Protein AF-A0A5J4U5B7-F1 (afdb_monomer_lite)

Secondary structure (DSSP, 8-state):
-----SSEEEEE-STT-EEEE-TT-EEES-EEEEEE-SSEEEEE-STT-EEEEESS-EEES-EEEE-SSEEEEE-SS-EEEEES-EEES-EEEEE-SSEEEE----SS-EEEEEES-EEES-EE-STT-B-SSEEEEEESEEEEEES-EEES-EESSB-SSEEEEEESS-EEEEES-EEES-EEETT-B-SSEEEEE-STTSEEEEES-EEES-EEE--SSSS--B-SSEEEEE-S-GGG-STTTEEEEEEEEES-B-SSB-SSEEEEES-HHHHHHHHHHHT-EEEB-TTSTTSB-TTTTT-GGGTTTEEEEEHHHHHHSTT---GGG-EESS--------PSS----TTT----S--S----S-----------------

Structure (mmCIF, N/CA/C/O backbone):
data_AF-A0A5J4U5B7-F1
#
_entry.id   AF-A0A5J4U5B7-F1
#
loop_
_atom_site.group_PDB
_atom_site.id
_atom_site.type_symbol
_atom_site.label_atom_id
_atom_site.label_alt_id
_atom_site.label_comp_id
_atom_site.label_asym_id
_atom_site.label_entity_id
_atom_site.label_seq_id
_atom_site.pdbx_PDB_ins_code
_atom_site.Cartn_x
_atom_site.Cartn_y
_atom_site.Cartn_z
_atom_site.occupancy
_atom_site.B_iso_or_equiv
_atom_site.auth_seq_id
_atom_site.auth_comp_id
_atom_site.auth_asym_id
_atom_site.auth_atom_id
_atom_site.pdbx_PDB_model_num
ATOM 1 N N . VAL A 1 1 ? -28.843 12.858 12.095 1.00 34.84 1 VAL A N 1
ATOM 2 C CA . VAL A 1 1 ? -27.741 12.361 12.945 1.00 34.84 1 VAL A CA 1
ATOM 3 C C . VAL A 1 1 ? -26.866 11.633 11.951 1.00 34.84 1 VAL A C 1
ATOM 5 O O . VAL A 1 1 ? -27.345 10.664 11.390 1.00 34.84 1 VAL A O 1
ATOM 8 N N . ASN A 1 2 ? -25.770 12.256 11.505 1.00 44.81 2 ASN A N 1
ATOM 9 C CA . ASN A 1 2 ? -25.127 11.903 10.224 1.00 44.81 2 ASN A CA 1
ATOM 10 C C . ASN A 1 2 ? -23.683 11.397 10.393 1.00 44.81 2 ASN A C 1
ATOM 12 O O . ASN A 1 2 ? -22.970 11.313 9.403 1.00 44.81 2 ASN A O 1
ATOM 16 N N . ASN A 1 3 ? -23.249 11.087 11.621 1.00 51.22 3 ASN A N 1
ATOM 17 C CA . ASN A 1 3 ? -21.865 10.726 11.948 1.00 51.22 3 ASN A CA 1
ATOM 18 C C . ASN A 1 3 ? -21.819 9.607 13.005 1.00 51.22 3 ASN A C 1
ATOM 20 O O . ASN A 1 3 ? -21.126 9.743 14.007 1.00 51.22 3 ASN A O 1
ATOM 24 N N . ASP A 1 4 ? -22.570 8.524 12.829 1.00 67.50 4 ASP A N 1
ATOM 25 C CA . ASP A 1 4 ? -22.589 7.450 13.827 1.00 67.50 4 ASP A CA 1
ATOM 26 C C . ASP A 1 4 ? -21.667 6.318 13.359 1.00 67.50 4 ASP A C 1
ATOM 28 O O . ASP A 1 4 ? -21.885 5.741 12.300 1.00 67.50 4 ASP A O 1
ATOM 32 N N . GLY A 1 5 ? -20.600 6.024 14.110 1.00 69.25 5 GLY A N 1
ATOM 33 C CA . GLY A 1 5 ? -19.879 4.759 13.951 1.00 69.25 5 GLY A CA 1
ATOM 34 C C . GLY A 1 5 ? -20.797 3.610 14.367 1.00 69.25 5 GLY A C 1
ATOM 35 O O . GLY A 1 5 ? -21.543 3.756 15.335 1.00 69.25 5 GLY A O 1
ATOM 36 N N . GLY A 1 6 ? -20.776 2.488 13.648 1.00 84.69 6 GLY A N 1
ATOM 37 C CA . GLY A 1 6 ? -21.770 1.425 13.861 1.00 84.69 6 GLY A CA 1
ATOM 38 C C . GLY A 1 6 ? -21.665 0.738 15.232 1.00 84.69 6 GLY A C 1
ATOM 39 O O . GLY A 1 6 ? -22.657 0.202 15.719 1.00 84.69 6 GLY A O 1
ATOM 40 N N . GLY A 1 7 ? -20.495 0.786 15.880 1.00 91.94 7 GLY A N 1
ATOM 41 C CA . GLY A 1 7 ? -20.302 0.399 17.282 1.00 91.94 7 GLY A CA 1
ATOM 42 C C . GLY A 1 7 ? -19.997 1.590 18.196 1.00 91.94 7 GLY A C 1
ATOM 43 O O . GLY A 1 7 ? -20.704 1.828 19.173 1.00 91.94 7 GLY A O 1
ATOM 44 N N . ILE A 1 8 ? -18.933 2.340 17.896 1.00 93.50 8 ILE A N 1
ATOM 45 C CA . ILE A 1 8 ? -18.499 3.505 18.679 1.00 93.50 8 ILE A CA 1
ATOM 46 C C . ILE A 1 8 ? -18.306 4.711 17.764 1.00 93.50 8 ILE A C 1
ATOM 48 O O . ILE A 1 8 ? -17.594 4.644 16.766 1.00 93.50 8 ILE A O 1
ATOM 52 N N . TYR A 1 9 ? -18.856 5.850 18.174 1.00 93.00 9 TYR A N 1
ATOM 53 C CA . TYR A 1 9 ? -18.432 7.163 17.700 1.00 93.00 9 TYR A CA 1
ATOM 54 C C . TYR A 1 9 ? -17.679 7.882 18.820 1.00 93.00 9 TYR A C 1
ATOM 56 O O . TYR A 1 9 ? -18.229 8.100 19.902 1.00 93.00 9 TYR A O 1
ATOM 64 N N . ALA A 1 10 ? -16.420 8.240 18.575 1.00 91.69 10 ALA A N 1
ATOM 65 C CA . ALA A 1 10 ? -15.563 8.899 19.550 1.00 91.69 10 ALA A CA 1
ATOM 66 C C . ALA A 1 10 ? -15.030 10.225 19.011 1.00 91.69 10 ALA A C 1
ATOM 68 O O . ALA A 1 10 ? -14.428 10.280 17.938 1.00 91.69 10 ALA A O 1
ATOM 69 N N . GLN A 1 11 ? -15.196 11.288 19.799 1.00 91.50 11 GLN A N 1
ATOM 70 C CA . GLN A 1 11 ? -14.692 12.611 19.458 1.00 91.50 11 GLN A CA 1
ATOM 71 C C . GLN A 1 11 ? -13.717 13.128 20.522 1.00 91.50 11 GLN A C 1
ATOM 73 O O . GLN A 1 11 ? -14.111 13.428 21.648 1.00 91.50 11 GLN A O 1
ATOM 78 N N . LEU A 1 12 ? -12.442 13.268 20.155 1.00 90.56 12 LEU A N 1
ATOM 79 C CA . LEU A 1 12 ? -11.380 13.798 21.015 1.00 90.56 12 LEU A CA 1
ATOM 80 C C . LEU A 1 12 ? -11.176 15.287 20.697 1.00 90.56 12 LEU A C 1
ATOM 82 O O . LEU A 1 12 ? -10.365 15.650 19.846 1.00 90.56 12 LEU A O 1
ATOM 86 N N . GLN A 1 13 ? -11.980 16.159 21.317 1.00 85.88 13 GLN A N 1
ATOM 87 C CA . GLN A 1 13 ? -11.997 17.597 20.992 1.00 85.88 13 GLN A CA 1
ATOM 88 C C . GLN A 1 13 ? -10.881 18.408 21.668 1.00 85.88 13 GLN A C 1
ATOM 90 O O . GLN A 1 13 ? -10.332 19.320 21.057 1.00 85.88 13 GLN A O 1
ATOM 95 N N . ASN A 1 14 ? -10.562 18.099 22.926 1.00 86.50 14 ASN A N 1
ATOM 96 C CA . ASN A 1 14 ? -9.585 18.849 23.717 1.00 86.50 14 ASN A CA 1
ATOM 97 C C . ASN A 1 14 ? -8.204 18.196 23.646 1.00 86.50 14 ASN A C 1
ATOM 99 O O . ASN A 1 14 ? -8.099 16.977 23.501 1.00 86.50 14 ASN A O 1
ATOM 103 N N . SER A 1 15 ? -7.151 19.004 23.780 1.00 90.00 15 SER A N 1
ATOM 104 C CA . SER A 1 15 ? -5.770 18.520 23.784 1.00 90.00 15 SER A CA 1
ATOM 105 C C . SER A 1 15 ? -5.537 17.436 24.838 1.00 90.00 15 SER A C 1
ATOM 107 O O . SER A 1 15 ? -6.011 17.550 25.969 1.00 90.00 15 SER A O 1
ATOM 109 N N . GLY A 1 16 ? -4.788 16.397 24.466 1.00 90.19 16 GLY A N 1
ATOM 110 C CA . GLY A 1 16 ? -4.471 15.269 25.345 1.00 90.19 16 GLY A CA 1
ATOM 111 C C . GLY A 1 16 ? -5.635 14.306 25.603 1.00 90.19 16 GLY A C 1
ATOM 112 O O . GLY A 1 16 ? -5.585 13.551 26.572 1.00 90.19 16 GLY A O 1
ATOM 113 N N . GLY A 1 17 ? -6.691 14.323 24.780 1.00 92.44 17 GLY A N 1
ATOM 114 C CA . GLY A 1 17 ? -7.771 13.340 24.865 1.00 92.44 17 GLY A CA 1
ATOM 115 C C . GLY A 1 17 ? -7.255 11.915 24.642 1.00 92.44 17 GLY A C 1
ATOM 116 O O . GLY A 1 17 ? -6.427 11.691 23.760 1.00 92.44 17 GLY A O 1
ATOM 117 N N . VAL A 1 18 ? -7.747 10.950 25.425 1.00 94.31 18 VAL A N 1
ATOM 118 C CA . VAL A 1 18 ? -7.320 9.546 25.336 1.00 94.31 18 VAL A CA 1
ATOM 119 C C . VAL A 1 18 ? -8.518 8.625 25.135 1.00 94.31 18 VAL A C 1
ATOM 121 O O . VAL A 1 18 ? -9.480 8.685 25.899 1.00 94.31 18 VAL A O 1
ATOM 124 N N . LEU A 1 19 ? -8.431 7.745 24.138 1.00 94.56 19 LEU A N 1
ATOM 125 C CA . LEU A 1 19 ? -9.330 6.607 23.958 1.00 94.56 19 LEU A CA 1
ATOM 126 C C . LEU A 1 19 ? -8.517 5.311 23.949 1.00 94.56 19 LEU A C 1
ATOM 128 O O . LEU A 1 19 ? -7.669 5.123 23.080 1.00 94.56 19 LEU A O 1
ATOM 132 N N . THR A 1 20 ? -8.826 4.401 24.868 1.00 96.38 20 THR A N 1
ATOM 133 C CA . THR A 1 20 ? -8.200 3.077 24.924 1.00 96.38 20 THR A CA 1
ATOM 134 C C . THR A 1 20 ? -9.260 1.995 24.795 1.00 96.38 20 THR A C 1
ATOM 136 O O . THR A 1 20 ? -10.243 2.006 25.535 1.00 96.38 20 THR A O 1
ATOM 139 N N . ILE A 1 21 ? -9.039 1.047 23.886 1.00 96.06 21 ILE A N 1
ATOM 140 C CA . ILE A 1 21 ? -9.866 -0.151 23.716 1.00 96.06 21 ILE A CA 1
ATOM 141 C C . ILE A 1 21 ? -8.940 -1.364 23.815 1.00 96.06 21 ILE A C 1
ATOM 143 O O . ILE A 1 21 ? -7.957 -1.464 23.091 1.00 96.06 21 ILE A O 1
ATOM 147 N N . THR A 1 22 ? -9.219 -2.257 24.758 1.00 95.31 22 THR A N 1
ATOM 148 C CA . THR A 1 22 ? -8.314 -3.350 25.153 1.00 95.31 22 THR A CA 1
ATOM 149 C C . THR A 1 22 ? -9.129 -4.564 25.628 1.00 95.31 22 THR A C 1
ATOM 151 O O . THR A 1 22 ? -10.360 -4.572 25.525 1.00 95.31 22 THR A O 1
ATOM 154 N N . ASN A 1 23 ? -8.457 -5.583 26.165 1.00 88.38 23 ASN A N 1
ATOM 155 C CA . ASN A 1 23 ? -9.019 -6.738 26.859 1.00 88.38 23 ASN A CA 1
ATOM 156 C C . ASN A 1 23 ? -9.948 -7.602 25.995 1.00 88.38 23 ASN A C 1
ATOM 158 O O . ASN A 1 23 ? -11.065 -7.899 26.413 1.00 88.38 23 ASN A O 1
ATOM 162 N N . GLN A 1 24 ? -9.493 -8.028 24.809 1.00 86.06 24 GLN A N 1
ATOM 163 C CA . GLN A 1 24 ? -10.232 -8.973 23.952 1.00 86.06 24 GLN A CA 1
ATOM 164 C C . GLN A 1 24 ? -11.640 -8.485 23.549 1.00 86.06 24 GLN A C 1
ATOM 166 O O . GLN A 1 24 ? -12.556 -9.280 23.324 1.00 86.06 24 GLN A O 1
ATOM 171 N N . THR A 1 25 ? -11.837 -7.165 23.460 1.00 92.44 25 THR A N 1
ATOM 172 C CA . THR A 1 25 ? -13.097 -6.585 22.970 1.00 92.44 25 THR A CA 1
ATOM 173 C C . THR A 1 25 ? -13.342 -7.021 21.521 1.00 92.44 25 THR A C 1
ATOM 175 O O . THR A 1 25 ? -12.409 -7.090 20.725 1.00 92.44 25 THR A O 1
ATOM 178 N N . SER A 1 26 ? -14.595 -7.309 21.165 1.00 95.44 26 SER A N 1
ATOM 179 C CA . SER A 1 26 ? -14.968 -7.723 19.807 1.00 95.44 26 SER A CA 1
ATOM 180 C C . SER A 1 26 ? -16.046 -6.812 19.224 1.00 95.44 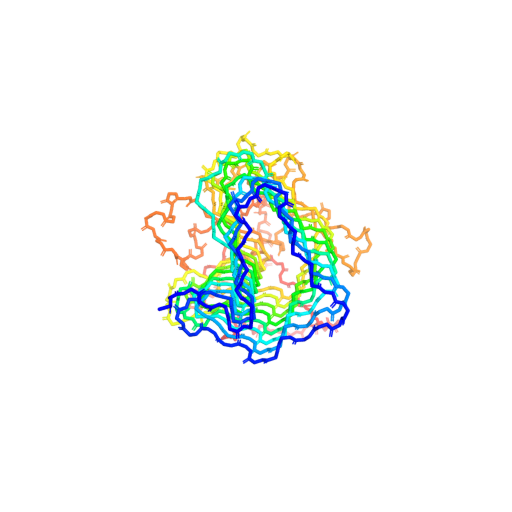26 SER A C 1
ATOM 182 O O . SER A 1 26 ? -17.083 -6.592 19.848 1.00 95.44 26 SER A O 1
ATOM 184 N N . PHE A 1 27 ? -15.807 -6.319 18.012 1.00 97.31 27 PHE A N 1
ATOM 185 C CA . PHE A 1 27 ? -16.770 -5.615 17.171 1.00 97.31 27 PHE A CA 1
ATOM 186 C C . PHE A 1 27 ? -17.192 -6.571 16.065 1.00 97.31 27 PHE A C 1
ATOM 188 O O . PHE A 1 27 ? -16.416 -6.842 15.153 1.00 97.31 27 PHE A O 1
ATOM 195 N N . VAL A 1 28 ? -18.397 -7.123 16.177 1.00 97.62 28 VAL A N 1
ATOM 196 C CA . VAL A 1 28 ? -18.890 -8.158 15.264 1.00 97.62 28 VAL A CA 1
ATOM 197 C C . VAL A 1 28 ? -20.100 -7.619 14.522 1.00 97.62 28 VAL A C 1
ATOM 199 O O . VAL A 1 28 ? -21.079 -7.219 15.151 1.00 97.62 28 VAL A O 1
ATOM 202 N N . GLN A 1 29 ? -20.031 -7.621 13.191 1.00 95.88 29 GLN A N 1
ATOM 203 C CA . GLN A 1 29 ? -21.117 -7.182 12.307 1.00 95.88 29 GLN A CA 1
ATOM 204 C C . GLN A 1 29 ? -21.604 -5.748 12.578 1.00 95.88 29 GLN A C 1
ATOM 206 O O . GLN A 1 29 ? -22.779 -5.428 12.389 1.00 95.88 29 GLN A O 1
ATOM 211 N N . CYS A 1 30 ? -20.708 -4.865 13.021 1.00 95.38 30 CYS A N 1
ATOM 212 C CA . CYS A 1 30 ? -21.030 -3.453 13.186 1.00 95.38 30 CYS A CA 1
ATOM 213 C C . CYS A 1 30 ? -21.053 -2.773 11.805 1.00 95.38 30 CYS A C 1
ATOM 215 O O . CYS A 1 30 ? -20.086 -2.875 11.047 1.00 95.38 30 CYS A O 1
ATOM 217 N N . ASN A 1 31 ? -22.159 -2.107 11.462 1.00 92.06 31 ASN A N 1
ATOM 218 C CA . ASN A 1 31 ? -22.390 -1.568 10.121 1.00 92.06 31 ASN A CA 1
ATOM 219 C C . ASN A 1 31 ? -22.702 -0.065 10.160 1.00 92.06 31 ASN A C 1
ATOM 221 O O . ASN A 1 31 ? -23.550 0.371 10.939 1.00 92.06 31 ASN A O 1
ATOM 225 N N . ASN A 1 32 ? -22.049 0.707 9.291 1.00 88.19 32 ASN A N 1
ATOM 226 C CA . ASN A 1 32 ? -22.386 2.092 8.979 1.00 88.19 32 ASN A CA 1
ATOM 227 C C . ASN A 1 32 ? -22.525 2.280 7.459 1.00 88.19 32 ASN A C 1
ATOM 229 O O . ASN A 1 32 ? -21.564 2.586 6.754 1.00 88.19 32 ASN A O 1
ATOM 233 N N . THR A 1 33 ? -23.742 2.141 6.940 1.00 73.31 33 THR A N 1
ATOM 234 C CA . THR A 1 33 ? -23.997 2.183 5.493 1.00 73.31 33 THR A CA 1
ATOM 235 C C . THR A 1 33 ? -23.867 3.567 4.860 1.00 73.31 33 THR A C 1
ATOM 237 O O . THR A 1 33 ? -23.866 3.656 3.630 1.00 73.31 33 THR A O 1
ATOM 240 N N . ASP A 1 34 ? -23.786 4.630 5.658 1.00 75.31 34 ASP A N 1
ATOM 241 C CA . ASP A 1 34 ? -23.830 6.006 5.157 1.00 75.31 34 ASP A CA 1
ATOM 242 C C . ASP A 1 34 ? -22.439 6.638 5.092 1.00 75.31 34 ASP A C 1
ATOM 244 O O . ASP A 1 34 ? -22.116 7.329 4.122 1.00 75.31 34 ASP A O 1
ATOM 248 N N . TRP A 1 35 ? -21.600 6.389 6.102 1.00 84.19 35 TRP A N 1
ATOM 249 C CA . TRP A 1 35 ? -20.273 6.993 6.201 1.00 84.19 35 TRP A CA 1
ATOM 250 C C . TRP A 1 35 ? -19.213 5.991 6.669 1.00 84.19 35 TRP A C 1
ATOM 252 O O . TRP A 1 35 ? -19.273 4.821 6.306 1.00 84.19 35 TRP A O 1
ATOM 262 N N . GLY A 1 36 ? -18.173 6.442 7.370 1.00 87.19 36 GLY A N 1
ATOM 263 C CA . GLY A 1 36 ? -17.061 5.592 7.772 1.00 87.19 36 GLY A CA 1
ATOM 264 C C . GLY A 1 36 ? -17.186 4.949 9.155 1.00 87.19 36 GLY A C 1
ATOM 265 O O . GLY A 1 36 ? -17.875 5.468 10.036 1.00 87.19 36 GLY A O 1
ATOM 266 N N . GLY A 1 37 ? -16.461 3.845 9.352 1.00 91.25 37 GLY A N 1
ATOM 267 C CA . GLY A 1 37 ? -16.258 3.226 10.660 1.00 91.25 37 GLY A CA 1
ATOM 268 C C . GLY A 1 37 ? -17.433 2.372 11.110 1.00 91.25 37 GLY A C 1
ATOM 269 O O . GLY A 1 37 ? -18.192 2.768 11.996 1.00 91.25 37 GLY A O 1
ATOM 270 N N . GLY A 1 38 ? -17.579 1.187 10.516 1.00 93.25 38 GLY A N 1
ATOM 271 C CA . GLY A 1 38 ? -18.628 0.239 10.887 1.00 93.25 38 GLY A CA 1
ATOM 272 C C . GLY A 1 38 ? -18.466 -0.208 12.333 1.00 93.25 38 GLY A C 1
ATOM 273 O O . GLY A 1 38 ? -19.422 -0.163 13.091 1.00 93.25 38 GLY A O 1
ATOM 274 N N . GLY A 1 39 ? -17.245 -0.519 12.767 1.00 95.31 39 GLY A N 1
ATOM 275 C CA . GLY A 1 39 ? -16.918 -0.723 14.179 1.00 95.31 39 GLY A CA 1
ATOM 276 C C . GLY A 1 39 ? -16.761 0.595 14.933 1.00 95.31 39 GLY A C 1
ATOM 277 O O . GLY A 1 39 ? -17.506 0.872 15.871 1.00 95.31 39 GLY A O 1
ATOM 278 N N . ILE A 1 40 ? -15.782 1.411 14.537 1.00 95.25 40 ILE A N 1
ATOM 279 C CA . ILE A 1 40 ? -15.422 2.641 15.247 1.00 95.25 40 ILE A CA 1
ATOM 280 C C . ILE A 1 40 ? -15.211 3.792 14.270 1.00 95.25 40 ILE A C 1
ATOM 282 O O . ILE A 1 40 ? -14.474 3.686 13.294 1.00 95.25 40 ILE A O 1
ATOM 286 N N . ASN A 1 41 ? -15.789 4.938 14.593 1.00 94.06 41 ASN A N 1
ATOM 287 C CA . ASN A 1 41 ? -15.497 6.207 13.953 1.00 94.06 41 ASN A CA 1
ATOM 288 C C . ASN A 1 41 ? -14.820 7.135 14.971 1.00 94.06 41 ASN A C 1
ATOM 290 O O . ASN A 1 41 ? -15.401 7.443 16.014 1.00 94.06 41 ASN A O 1
ATOM 294 N N . ILE A 1 42 ? -13.580 7.538 14.684 1.00 91.88 42 ILE A N 1
ATOM 295 C CA . ILE A 1 42 ? -12.768 8.389 15.557 1.00 91.88 42 ILE A CA 1
ATOM 296 C C . ILE A 1 42 ? -12.495 9.716 14.868 1.00 91.88 42 ILE A C 1
ATOM 298 O O . ILE A 1 42 ? -11.900 9.771 13.791 1.00 91.88 42 ILE A O 1
ATOM 302 N N . VAL A 1 43 ? -12.855 10.792 15.557 1.00 89.62 43 VAL A N 1
ATOM 303 C CA . VAL A 1 43 ? -12.595 12.163 15.131 1.00 89.62 43 VAL A CA 1
ATOM 304 C C . VAL A 1 43 ? -11.779 12.870 16.209 1.00 89.62 43 VAL A C 1
ATOM 306 O O . VAL A 1 43 ? -12.255 13.099 17.320 1.00 89.62 43 VAL A O 1
ATOM 309 N N . SER A 1 44 ? -10.537 13.226 15.896 1.00 87.56 44 SER A N 1
ATOM 310 C CA . SER A 1 44 ? -9.595 13.839 16.831 1.00 87.56 44 SER A CA 1
ATOM 311 C C . SER A 1 44 ? -9.200 15.244 16.386 1.00 87.56 44 SER A C 1
ATOM 313 O O . SER A 1 44 ? -8.469 15.415 15.411 1.00 87.56 44 SER A O 1
ATOM 315 N N . TYR A 1 45 ? -9.652 16.246 17.142 1.00 84.88 45 TYR A N 1
ATOM 316 C CA . TYR A 1 45 ? -9.346 17.667 16.934 1.00 84.88 45 TYR A CA 1
ATOM 317 C C . TYR A 1 45 ? -8.431 18.255 18.012 1.00 84.88 45 TYR A C 1
ATOM 319 O O . TYR A 1 45 ? -7.848 19.314 17.801 1.00 84.88 45 TYR A O 1
ATOM 327 N N . GLY A 1 46 ? -8.301 17.592 19.160 1.00 82.25 46 GLY A N 1
ATOM 328 C CA . GLY A 1 46 ? -7.397 18.017 20.217 1.00 82.25 46 GLY A CA 1
ATOM 329 C C . GLY A 1 46 ? -5.950 17.690 19.872 1.00 82.25 46 GLY A C 1
ATOM 330 O O . GLY A 1 46 ? -5.660 16.566 19.454 1.00 82.25 46 GLY A O 1
ATOM 331 N N . SER A 1 47 ? -5.035 18.634 20.098 1.00 86.56 47 SER A N 1
ATOM 332 C CA . SER A 1 47 ? -3.610 18.368 19.892 1.00 86.56 47 SER A CA 1
ATOM 333 C C . SER A 1 47 ? -3.084 17.285 20.834 1.00 86.56 47 SER A C 1
ATOM 335 O O . SER A 1 47 ? -3.528 17.196 21.981 1.00 86.56 47 SER A O 1
ATOM 337 N N . ASN A 1 48 ? -2.135 16.467 20.371 1.00 88.00 48 ASN A N 1
ATOM 338 C CA . ASN A 1 48 ? -1.544 15.375 21.161 1.00 88.00 48 ASN A CA 1
ATOM 339 C C . ASN A 1 48 ? -2.574 14.366 21.714 1.00 88.00 48 ASN A C 1
ATOM 341 O O . ASN A 1 48 ? -2.350 13.742 22.754 1.00 88.00 48 ASN A O 1
ATOM 345 N N . SER A 1 49 ? -3.734 14.229 21.068 1.00 92.69 49 SER A N 1
ATOM 346 C CA . SER A 1 49 ? -4.707 13.200 21.442 1.00 92.69 49 SER A CA 1
ATOM 347 C C . SER A 1 49 ? -4.178 11.818 21.073 1.00 92.69 49 SER A C 1
ATOM 349 O O . SER A 1 49 ? -3.521 11.653 20.045 1.00 92.69 49 SER A O 1
ATOM 351 N N . LYS A 1 50 ? -4.493 10.810 21.886 1.00 94.25 50 LYS A N 1
ATOM 352 C CA . LYS A 1 50 ? -4.034 9.437 21.683 1.00 94.25 50 LYS A CA 1
ATOM 353 C C . LYS A 1 50 ? -5.210 8.475 21.632 1.00 94.25 50 LYS A C 1
ATOM 355 O O . LYS A 1 50 ? -6.032 8.430 22.544 1.00 94.25 50 LYS A O 1
ATOM 360 N N . CYS A 1 51 ? -5.258 7.658 20.589 1.00 95.31 51 CYS A N 1
ATOM 361 C CA . CYS A 1 51 ? -6.107 6.481 20.562 1.00 95.31 51 CYS A CA 1
ATOM 362 C C . CYS A 1 51 ? -5.254 5.219 20.439 1.00 95.31 51 CYS A C 1
ATOM 364 O O . CYS A 1 51 ? -4.361 5.147 19.598 1.00 95.31 51 CYS A O 1
ATOM 366 N N . MET A 1 52 ? -5.530 4.245 21.304 1.00 96.94 52 MET A N 1
ATOM 367 C CA . MET A 1 52 ? -4.837 2.966 21.355 1.00 96.94 52 MET A CA 1
ATOM 368 C C . MET A 1 52 ? -5.847 1.822 21.358 1.00 96.94 52 MET A C 1
ATOM 370 O O . MET A 1 52 ? -6.785 1.814 22.160 1.00 96.94 52 MET A O 1
ATOM 374 N N . ILE A 1 53 ? -5.633 0.852 20.475 1.00 97.88 53 ILE A N 1
ATOM 375 C CA . ILE A 1 53 ? -6.422 -0.373 20.381 1.00 97.88 53 ILE A CA 1
ATOM 376 C C . ILE A 1 53 ? -5.460 -1.553 20.487 1.00 97.88 53 ILE A C 1
ATOM 378 O O . ILE A 1 53 ? -4.592 -1.721 19.635 1.00 97.88 53 ILE A O 1
ATOM 382 N N . SER A 1 54 ? -5.575 -2.357 21.535 1.00 97.81 54 SER A N 1
ATOM 383 C CA . SER A 1 54 ? -4.579 -3.391 21.831 1.00 97.81 54 SER A CA 1
ATOM 384 C C . SER A 1 54 ? -5.186 -4.647 22.439 1.00 97.81 54 SER A C 1
ATOM 386 O O . SER A 1 54 ? -6.381 -4.712 22.705 1.00 97.81 54 SER A O 1
ATOM 388 N N . ASP A 1 55 ? -4.344 -5.643 22.705 1.00 94.12 55 ASP A N 1
ATOM 389 C CA . ASP A 1 55 ? -4.684 -6.810 23.526 1.00 94.12 55 ASP A CA 1
ATOM 390 C C . ASP A 1 55 ? -5.778 -7.695 22.911 1.00 94.12 55 ASP A C 1
ATOM 392 O O . ASP A 1 55 ? -6.762 -8.058 23.565 1.00 94.12 55 ASP A O 1
ATOM 396 N N . ASN A 1 56 ? -5.553 -8.094 21.652 1.00 95.19 56 ASN A N 1
ATOM 397 C CA . ASN A 1 56 ? -6.395 -9.017 20.885 1.00 95.19 56 ASN A CA 1
ATOM 398 C C . ASN A 1 56 ? -7.821 -8.504 20.662 1.00 95.19 56 ASN A C 1
ATOM 400 O O . ASN A 1 56 ? -8.778 -9.275 20.728 1.00 95.19 56 ASN A O 1
ATOM 404 N N . VAL A 1 57 ? -7.976 -7.204 20.406 1.00 98.31 57 VAL A N 1
ATOM 405 C CA . VAL A 1 57 ? -9.253 -6.669 19.923 1.00 98.31 57 VAL A CA 1
ATOM 406 C C . VAL A 1 57 ? -9.519 -7.196 18.513 1.00 98.31 57 VAL A C 1
ATOM 408 O O . VAL A 1 57 ? -8.616 -7.245 17.672 1.00 98.31 57 VAL A O 1
ATOM 411 N N . ILE A 1 58 ? -10.767 -7.589 18.264 1.00 98.44 58 ILE A N 1
ATOM 412 C CA . ILE A 1 58 ? -11.199 -8.179 16.996 1.00 98.44 58 ILE A CA 1
ATOM 413 C C . ILE A 1 58 ? -12.274 -7.299 16.363 1.00 98.44 58 ILE A C 1
ATOM 415 O O . ILE A 1 58 ? -13.251 -6.926 17.011 1.00 98.44 58 ILE A O 1
ATOM 419 N N . PHE A 1 59 ? -12.106 -7.010 15.077 1.00 98.56 59 PHE A N 1
ATOM 420 C CA . PHE A 1 59 ? -13.141 -6.481 14.200 1.00 98.56 59 PHE A CA 1
ATOM 421 C C . PHE A 1 59 ? -13.486 -7.564 13.190 1.00 98.56 59 PHE A C 1
ATOM 423 O O . PHE A 1 59 ? -12.633 -7.967 12.403 1.00 98.56 59 PHE A O 1
ATOM 430 N N . GLU A 1 60 ? -14.719 -8.047 13.220 1.00 98.56 60 GLU A N 1
ATOM 431 C CA . GLU A 1 60 ? -15.161 -9.161 12.393 1.00 98.56 60 GLU A CA 1
ATOM 432 C C . GLU A 1 60 ? -16.410 -8.764 11.614 1.00 98.56 60 GLU A C 1
ATOM 434 O O . GLU A 1 60 ? -17.434 -8.395 12.200 1.00 98.56 60 GLU A O 1
ATOM 439 N N . ARG A 1 61 ? -16.341 -8.872 10.284 1.00 97.88 61 ARG A N 1
ATOM 440 C CA . ARG A 1 61 ? -17.475 -8.617 9.382 1.00 97.88 61 ARG A CA 1
ATOM 441 C C . ARG A 1 61 ? -18.096 -7.227 9.568 1.00 97.88 61 ARG A C 1
ATOM 443 O O . ARG A 1 61 ? -19.302 -7.057 9.407 1.00 97.88 61 ARG A O 1
ATOM 450 N N . CYS A 1 62 ? -17.285 -6.235 9.935 1.00 97.38 62 CYS A N 1
ATOM 451 C CA . CYS A 1 62 ? -17.724 -4.845 10.001 1.00 97.38 62 CYS A CA 1
ATOM 452 C C . CYS A 1 62 ? -17.818 -4.249 8.591 1.00 97.38 62 CYS A C 1
ATOM 454 O O . CYS A 1 62 ? -16.970 -4.525 7.736 1.00 97.38 62 CYS A O 1
ATOM 456 N N . GLU A 1 63 ? -18.831 -3.417 8.361 1.00 95.88 63 GLU A N 1
ATOM 457 C CA . GLU A 1 63 ? -19.100 -2.810 7.055 1.00 95.88 63 GLU A CA 1
ATOM 458 C C . GLU A 1 63 ? -19.270 -1.294 7.168 1.00 95.88 63 GLU A C 1
ATOM 460 O O . GLU A 1 63 ? -19.924 -0.796 8.085 1.00 95.88 63 GLU A O 1
ATOM 465 N N . ALA A 1 64 ? -18.703 -0.546 6.219 1.00 94.88 64 ALA A N 1
ATOM 466 C CA . ALA A 1 64 ? -18.926 0.892 6.129 1.00 94.88 64 ALA A CA 1
ATOM 467 C C . ALA A 1 64 ? -18.795 1.452 4.707 1.00 94.88 64 ALA A C 1
ATOM 469 O O . ALA A 1 64 ? -18.310 0.798 3.786 1.00 94.88 64 ALA A O 1
ATOM 470 N N . GLY A 1 65 ? -19.144 2.721 4.512 1.00 92.25 65 GLY A N 1
ATOM 471 C CA . GLY A 1 65 ? -18.764 3.460 3.308 1.00 92.25 65 GLY A CA 1
ATOM 472 C C . GLY A 1 65 ? -17.240 3.579 3.146 1.00 92.25 65 GLY A C 1
ATOM 473 O O . GLY A 1 65 ? -16.715 3.375 2.050 1.00 92.25 65 GLY A O 1
ATOM 474 N N . ILE A 1 66 ? -16.528 3.880 4.235 1.00 93.19 66 ILE A N 1
ATOM 475 C CA . ILE A 1 66 ? -15.067 4.064 4.285 1.00 93.19 66 ILE A CA 1
ATOM 476 C C . ILE A 1 66 ? -14.543 3.422 5.570 1.00 93.19 66 ILE A C 1
ATOM 478 O O . ILE A 1 66 ? -15.038 3.748 6.643 1.00 93.19 66 ILE A O 1
ATOM 482 N N . GLY A 1 67 ? -13.536 2.552 5.499 1.00 95.44 67 GLY A N 1
ATOM 483 C CA . GLY A 1 67 ? -13.023 1.900 6.702 1.00 95.44 67 GLY A CA 1
ATOM 484 C C . GLY A 1 67 ? -14.073 1.008 7.353 1.00 95.44 67 GLY A C 1
ATOM 485 O O . GLY A 1 67 ? -14.714 1.412 8.325 1.00 95.44 67 GLY A O 1
ATOM 486 N N . GLY A 1 68 ? -14.275 -0.190 6.801 1.00 95.81 68 GLY A N 1
ATOM 487 C CA . GLY A 1 68 ? -15.338 -1.103 7.230 1.00 95.81 68 GLY A CA 1
ATOM 488 C C . GLY A 1 68 ? -15.339 -1.356 8.728 1.00 95.81 68 GLY A C 1
ATOM 489 O O . GLY A 1 68 ? -16.378 -1.286 9.373 1.00 95.81 68 GLY A O 1
ATOM 490 N N . ALA A 1 69 ? -14.156 -1.526 9.311 1.00 97.38 69 ALA A N 1
ATOM 491 C CA . ALA A 1 69 ? -13.989 -1.557 10.753 1.00 97.38 69 ALA A CA 1
ATOM 492 C C . ALA A 1 69 ? -13.826 -0.158 11.343 1.00 97.38 69 ALA A C 1
ATOM 494 O O . ALA A 1 69 ? -14.530 0.186 12.289 1.00 97.38 69 ALA A O 1
ATOM 495 N N . MET A 1 70 ? -12.893 0.635 10.819 1.00 96.56 70 MET A N 1
ATOM 496 C CA . MET A 1 70 ? -12.501 1.891 11.443 1.00 96.56 70 MET A CA 1
ATOM 497 C C . MET A 1 70 ? -12.358 3.029 10.451 1.00 96.56 70 MET A C 1
ATOM 499 O O . MET A 1 70 ? -11.654 2.915 9.449 1.00 96.56 70 MET A O 1
ATOM 503 N N . TYR A 1 71 ? -12.945 4.164 10.809 1.00 95.38 71 TYR A N 1
ATOM 504 C CA . TYR A 1 71 ? -12.696 5.436 10.155 1.00 95.38 71 TYR A CA 1
ATOM 505 C C . TYR A 1 71 ? -11.983 6.394 11.104 1.00 95.38 71 TYR A C 1
ATOM 507 O O . TYR A 1 71 ? -12.366 6.520 12.269 1.00 95.38 71 TYR A O 1
ATOM 515 N N . LEU A 1 72 ? -10.968 7.084 10.583 1.00 92.12 72 LEU A N 1
ATOM 516 C CA . LEU A 1 72 ? -10.109 7.991 11.335 1.00 92.12 72 LEU A CA 1
ATOM 517 C C . LEU A 1 72 ? -10.023 9.362 10.635 1.00 92.12 72 LEU A C 1
ATOM 519 O O . LEU A 1 72 ? -9.561 9.451 9.496 1.00 92.12 72 LEU A O 1
ATOM 523 N N . ASP A 1 73 ? -10.403 10.430 11.345 1.00 89.31 73 ASP A N 1
ATOM 524 C CA . ASP A 1 73 ? -10.017 11.827 11.063 1.00 89.31 73 ASP A CA 1
ATOM 525 C C . ASP A 1 73 ? -9.167 12.310 12.242 1.00 89.31 73 ASP A C 1
ATOM 527 O O . ASP A 1 73 ? -9.676 12.504 13.348 1.00 89.31 73 ASP A O 1
ATOM 531 N N . GLN A 1 74 ? -7.859 12.454 12.037 1.00 82.81 74 GLN A N 1
ATOM 532 C CA . GLN A 1 74 ? -6.922 12.835 13.093 1.00 82.81 74 GLN A CA 1
ATOM 533 C C . GLN A 1 74 ? -6.163 14.100 12.739 1.00 82.81 74 GLN A C 1
ATOM 535 O O . GLN A 1 74 ? -5.599 14.185 11.657 1.00 82.81 74 GLN A O 1
ATOM 540 N N . ARG A 1 75 ? -6.082 15.060 13.663 1.00 83.94 75 ARG A N 1
ATOM 541 C CA . ARG A 1 75 ? -5.416 16.353 13.450 1.00 83.94 75 ARG A CA 1
ATOM 542 C C . ARG A 1 75 ? -4.428 16.674 14.569 1.00 83.94 75 ARG A C 1
ATOM 544 O O . ARG A 1 75 ? -4.556 16.149 15.671 1.00 83.94 75 ARG A O 1
ATOM 551 N N . TYR A 1 76 ? -3.497 17.586 14.284 1.00 85.25 76 TYR A N 1
ATOM 552 C CA . TYR A 1 76 ? -2.642 18.259 15.271 1.00 85.25 76 TYR A CA 1
ATOM 553 C C . TYR A 1 76 ? -1.810 17.306 16.154 1.00 85.25 76 TYR A C 1
ATOM 555 O O . TYR A 1 76 ? -1.987 17.270 17.371 1.00 85.25 76 TYR A O 1
ATOM 563 N N . GLU A 1 77 ? -0.890 16.540 15.557 1.00 90.06 77 GLU A N 1
ATOM 564 C CA . GLU A 1 77 ? 0.044 15.663 16.301 1.00 90.06 77 GLU A CA 1
ATOM 565 C C . GLU A 1 77 ? -0.665 14.541 17.087 1.00 90.06 77 GLU A C 1
ATOM 567 O O . GLU A 1 77 ? -0.174 14.042 18.098 1.00 90.06 77 GLU A O 1
ATOM 572 N N . ALA A 1 78 ? -1.856 14.136 16.638 1.00 90.31 78 ALA A N 1
ATOM 573 C CA . ALA A 1 78 ? -2.559 12.993 17.205 1.00 90.31 78 ALA A CA 1
ATOM 574 C C . ALA A 1 78 ? -1.822 11.676 16.913 1.00 90.31 78 ALA A C 1
ATOM 576 O O . ALA A 1 78 ? -1.182 11.522 15.866 1.00 90.31 78 ALA A O 1
ATOM 577 N N . ILE A 1 79 ? -1.965 10.730 17.842 1.00 93.88 79 ILE A N 1
ATOM 578 C CA . ILE A 1 79 ? -1.347 9.406 17.816 1.00 93.88 79 ILE A CA 1
ATOM 579 C C . ILE A 1 79 ? -2.447 8.343 17.707 1.00 93.88 79 ILE A C 1
ATOM 581 O O . ILE A 1 79 ? -3.371 8.310 18.524 1.00 93.88 79 ILE A O 1
ATOM 585 N N . PHE A 1 80 ? -2.348 7.470 16.707 1.00 95.12 80 PHE A N 1
ATOM 586 C CA . PHE A 1 80 ? -3.150 6.255 16.577 1.00 95.12 80 PHE A CA 1
ATOM 587 C C . PHE A 1 80 ? -2.269 5.020 16.653 1.00 95.12 80 PHE A C 1
ATOM 589 O O . PHE A 1 80 ? -1.285 4.907 15.927 1.00 95.12 80 PHE A O 1
ATOM 596 N N . GLU A 1 81 ? -2.642 4.072 17.497 1.00 97.56 81 GLU A N 1
ATOM 597 C CA . GLU A 1 81 ? -1.882 2.847 17.692 1.00 97.56 81 GLU A CA 1
ATOM 598 C C . GLU A 1 81 ? -2.816 1.640 17.702 1.00 97.56 81 GLU A C 1
ATOM 600 O O . GLU A 1 81 ? -3.808 1.622 18.434 1.00 97.56 81 GLU A O 1
ATOM 605 N N . VAL A 1 82 ? -2.474 0.619 16.918 1.00 98.38 82 VAL A N 1
ATOM 606 C CA . VAL A 1 82 ? -3.127 -0.688 16.946 1.00 98.38 82 VAL A CA 1
ATOM 607 C C . VAL A 1 82 ? -2.068 -1.765 17.136 1.00 98.38 82 VAL A C 1
ATOM 609 O O . VAL A 1 82 ? -1.156 -1.882 16.319 1.00 98.38 82 VAL A O 1
ATOM 612 N N . HIS A 1 83 ? -2.204 -2.555 18.200 1.00 98.38 83 HIS A N 1
ATOM 613 C CA . HIS A 1 83 ? -1.203 -3.541 18.614 1.00 98.38 83 HIS A CA 1
ATOM 614 C C . HIS A 1 83 ? -1.832 -4.918 18.811 1.00 98.38 83 HIS A C 1
ATOM 616 O O . HIS A 1 83 ? -2.685 -5.082 19.682 1.00 98.38 83 HIS A O 1
ATOM 622 N N . ASN A 1 84 ? -1.366 -5.927 18.073 1.00 97.81 84 ASN A N 1
ATOM 623 C CA . ASN A 1 84 ? -1.802 -7.323 18.216 1.00 97.81 84 ASN A CA 1
ATOM 624 C C . ASN A 1 84 ? -3.331 -7.494 18.101 1.00 97.81 84 ASN A C 1
ATOM 626 O O . ASN A 1 84 ? -3.968 -8.117 18.951 1.00 97.81 84 ASN A O 1
ATOM 630 N N . CYS A 1 85 ? -3.925 -6.900 17.064 1.00 98.56 85 CYS A N 1
ATOM 631 C CA . CYS A 1 85 ? -5.367 -6.929 16.797 1.00 98.56 85 CYS A CA 1
ATOM 632 C C . CYS A 1 85 ? -5.674 -7.609 15.459 1.00 98.56 85 CYS A C 1
ATOM 634 O O . CYS A 1 85 ? -4.786 -7.800 14.622 1.00 98.56 85 CYS A O 1
ATOM 636 N N . GLN A 1 86 ? -6.946 -7.952 15.247 1.00 98.69 86 GLN A N 1
ATOM 637 C CA . GLN A 1 86 ? -7.393 -8.642 14.037 1.00 98.69 86 GLN A CA 1
ATOM 638 C C . GLN A 1 86 ? -8.551 -7.904 13.364 1.00 98.69 86 GLN A C 1
ATOM 640 O O . GLN A 1 86 ? -9.513 -7.506 14.018 1.00 98.69 86 GLN A O 1
ATOM 645 N N . PHE A 1 87 ? -8.455 -7.765 12.045 1.00 98.81 87 PHE A N 1
ATOM 646 C CA . PHE A 1 87 ? -9.503 -7.283 11.152 1.00 98.81 87 PHE A CA 1
ATOM 647 C C . PHE A 1 87 ? -9.835 -8.414 10.189 1.00 98.81 87 PHE A C 1
ATOM 649 O O . PHE A 1 87 ? -9.015 -8.777 9.347 1.00 98.81 87 PHE A O 1
ATOM 656 N N . ILE A 1 88 ? -11.015 -8.999 10.346 1.00 98.81 88 ILE A N 1
ATOM 657 C CA . ILE A 1 88 ? -11.432 -10.211 9.647 1.00 98.81 88 ILE A CA 1
ATOM 658 C C . ILE A 1 88 ? -12.674 -9.880 8.838 1.00 98.81 88 ILE A C 1
ATOM 660 O O . ILE A 1 88 ? -13.654 -9.373 9.387 1.00 98.81 88 ILE A O 1
ATOM 664 N N . GLU A 1 89 ? -12.626 -10.147 7.535 1.00 98.56 89 GLU A N 1
ATOM 665 C CA . GLU A 1 89 ? -13.765 -9.983 6.623 1.00 98.56 89 GLU A CA 1
ATOM 666 C C . GLU A 1 89 ? -14.395 -8.579 6.700 1.00 98.56 89 GLU A C 1
ATOM 668 O O . GLU A 1 89 ? -15.600 -8.399 6.530 1.00 98.56 89 GLU A O 1
ATOM 673 N N . CYS A 1 90 ? -13.586 -7.560 7.005 1.00 98.25 90 CYS A N 1
ATOM 674 C CA . CYS A 1 90 ? -14.058 -6.184 7.064 1.00 98.25 90 CYS A CA 1
ATOM 675 C C . CYS A 1 90 ? -14.173 -5.625 5.651 1.00 98.25 90 CYS A C 1
ATOM 677 O O . CYS A 1 90 ? -13.267 -5.780 4.824 1.00 98.25 90 CYS A O 1
ATOM 679 N N . THR A 1 91 ? -15.295 -4.974 5.373 1.00 96.88 91 THR A N 1
ATOM 680 C CA . THR A 1 91 ? -15.613 -4.520 4.023 1.00 96.88 91 THR A CA 1
ATOM 681 C C . THR A 1 91 ? -15.953 -3.046 4.003 1.00 96.88 91 THR A C 1
ATOM 683 O O . THR A 1 91 ? -16.641 -2.524 4.879 1.00 96.88 91 THR A O 1
ATOM 686 N N . SER A 1 92 ? -15.480 -2.347 2.979 1.00 95.44 92 SER A N 1
ATOM 687 C CA . SER A 1 92 ? -15.947 -0.997 2.710 1.00 95.44 92 SER A CA 1
ATOM 688 C C . SER A 1 92 ? -16.432 -0.845 1.288 1.00 95.44 92 SER A C 1
ATOM 690 O O . SER A 1 92 ? -16.029 -1.569 0.374 1.00 95.44 92 SER A O 1
ATOM 692 N N . ARG A 1 93 ? -17.313 0.132 1.082 1.00 92.12 93 ARG A N 1
ATOM 693 C CA . ARG A 1 93 ? -17.730 0.490 -0.271 1.00 92.12 93 ARG A CA 1
ATOM 694 C C . ARG A 1 93 ? -16.550 1.111 -1.009 1.00 92.12 93 ARG A C 1
ATOM 696 O O . ARG A 1 93 ? -16.127 0.589 -2.032 1.00 92.12 93 ARG A O 1
ATOM 703 N N . TYR A 1 94 ? -15.980 2.194 -0.488 1.00 91.75 94 TYR A N 1
ATOM 704 C CA . TYR A 1 94 ? -15.102 3.045 -1.291 1.00 91.75 94 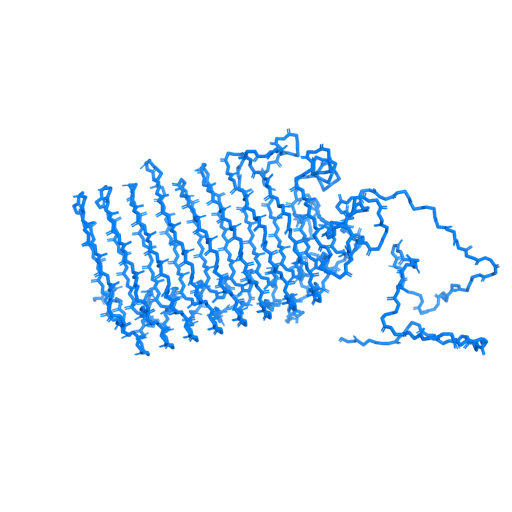TYR A CA 1
ATOM 705 C C . TYR A 1 94 ? -13.616 2.913 -0.977 1.00 91.75 94 TYR A C 1
ATOM 707 O O . TYR A 1 94 ? -12.821 2.812 -1.905 1.00 91.75 94 TYR A O 1
ATOM 715 N N . TYR A 1 95 ? -13.208 2.960 0.289 1.00 93.81 95 TYR A N 1
ATOM 716 C CA . TYR A 1 95 ? -11.789 3.079 0.632 1.00 93.81 95 TYR A CA 1
ATOM 717 C C . TYR A 1 95 ? -11.490 2.364 1.939 1.00 93.81 95 TYR A C 1
ATOM 719 O O . TYR A 1 95 ? -12.175 2.614 2.931 1.00 93.81 95 TYR A O 1
ATOM 727 N N . GLY A 1 96 ? -10.454 1.521 1.946 1.00 96.00 96 GLY A N 1
ATOM 728 C CA . GLY A 1 96 ? -9.981 0.834 3.145 1.00 96.00 96 GLY A CA 1
ATOM 729 C C . GLY A 1 96 ? -11.011 -0.168 3.638 1.00 96.00 96 GLY A C 1
ATOM 730 O O . GLY A 1 96 ? -11.927 0.211 4.365 1.00 96.00 96 GLY A O 1
ATOM 731 N N . GLY A 1 97 ? -10.936 -1.432 3.224 1.00 96.50 97 GLY A N 1
ATOM 732 C CA . GLY A 1 97 ? -11.938 -2.417 3.653 1.00 96.50 97 GLY A CA 1
ATOM 733 C C . GLY A 1 97 ? -11.995 -2.577 5.170 1.00 96.50 97 GLY A C 1
ATOM 734 O O . GLY A 1 97 ? -13.078 -2.664 5.736 1.00 96.50 97 GLY A O 1
ATOM 735 N N . ALA A 1 98 ? -10.854 -2.468 5.853 1.00 98.06 98 ALA A N 1
ATOM 736 C CA . ALA A 1 98 ? -10.790 -2.402 7.308 1.00 98.06 98 ALA A CA 1
ATOM 737 C C . ALA A 1 98 ? -10.664 -0.960 7.817 1.00 98.06 98 ALA A C 1
ATOM 739 O O . ALA A 1 98 ? -11.505 -0.511 8.592 1.00 98.06 98 ALA A O 1
ATOM 740 N N . ILE A 1 99 ? -9.634 -0.231 7.384 1.00 98.12 99 ILE A N 1
ATOM 741 C CA . ILE A 1 99 ? -9.269 1.080 7.927 1.00 98.12 99 ILE A CA 1
ATOM 742 C C . ILE A 1 99 ? -9.245 2.120 6.817 1.00 98.12 99 ILE A C 1
ATOM 744 O O . ILE A 1 99 ? -8.459 2.035 5.871 1.00 98.12 99 ILE A O 1
ATOM 748 N N . GLY A 1 100 ? -10.077 3.141 6.976 1.00 95.75 100 GLY A N 1
ATOM 749 C CA . GLY A 1 100 ? -10.045 4.343 6.164 1.00 95.75 100 GLY A CA 1
ATOM 750 C C . GLY A 1 100 ? -9.515 5.512 6.981 1.00 95.75 100 GLY A C 1
ATOM 751 O O . GLY A 1 100 ? -9.989 5.769 8.087 1.00 95.75 100 GLY A O 1
ATOM 752 N N . TYR A 1 101 ? -8.537 6.221 6.431 1.00 88.56 101 TYR A N 1
ATOM 753 C CA . TYR A 1 101 ? -7.965 7.408 7.054 1.00 88.56 101 TYR A CA 1
ATOM 754 C C . TYR A 1 101 ? -8.040 8.574 6.087 1.00 88.56 101 TYR A C 1
ATOM 756 O O . TYR A 1 101 ? -7.549 8.492 4.955 1.00 88.56 101 TYR A O 1
ATOM 764 N N . GLN A 1 102 ? -8.619 9.677 6.544 1.00 80.31 102 GLN A N 1
ATOM 765 C CA . GLN A 1 102 ? -8.723 10.873 5.733 1.00 80.31 102 GLN A CA 1
ATOM 766 C C . GLN A 1 102 ? -8.337 12.091 6.549 1.00 80.31 102 GLN A C 1
ATOM 768 O O . GLN A 1 102 ? -8.918 12.382 7.592 1.00 80.31 102 GLN A O 1
ATOM 773 N N . LEU A 1 103 ? -7.349 12.814 6.033 1.00 73.06 103 LEU A N 1
ATOM 774 C CA . LEU A 1 103 ? -6.807 13.991 6.674 1.00 73.06 103 LEU A CA 1
ATOM 775 C C . LEU A 1 103 ? -6.642 15.121 5.670 1.00 73.06 103 LEU A C 1
ATOM 777 O O . LEU A 1 103 ? -6.059 14.950 4.601 1.00 73.06 103 LEU A O 1
ATOM 781 N N . TYR A 1 104 ? -7.116 16.296 6.065 1.00 62.31 104 TYR A N 1
ATOM 782 C CA . TYR A 1 104 ? -6.994 17.527 5.305 1.00 62.31 104 TYR A CA 1
ATOM 783 C C . TYR A 1 104 ? -6.238 18.560 6.132 1.00 62.31 104 TYR A C 1
ATOM 785 O O . TYR A 1 104 ? -6.790 19.059 7.108 1.00 62.31 104 TYR A O 1
ATOM 793 N N . TYR A 1 105 ? -5.016 18.888 5.698 1.00 59.69 105 TYR A N 1
ATOM 794 C CA . TYR A 1 105 ? -4.171 19.980 6.203 1.00 59.69 105 TYR A CA 1
ATOM 795 C C . TYR A 1 105 ? -3.853 19.919 7.709 1.00 59.69 105 TYR A C 1
ATOM 797 O O . TYR A 1 105 ? -4.704 20.166 8.560 1.00 59.69 105 TYR A O 1
ATOM 805 N N . GLN A 1 106 ? -2.589 19.663 8.047 1.00 66.62 106 GLN A N 1
ATOM 806 C CA . GLN A 1 106 ? -2.117 19.671 9.431 1.00 66.62 106 GLN A CA 1
ATOM 807 C C . GLN A 1 106 ? -1.079 20.762 9.703 1.00 66.62 106 GLN A C 1
ATOM 809 O O . GLN A 1 106 ? -0.496 21.360 8.799 1.00 66.62 106 GLN A O 1
ATOM 814 N N . THR A 1 107 ? -0.884 21.013 10.996 1.00 71.75 107 THR A N 1
ATOM 815 C CA . THR A 1 107 ? 0.344 21.563 11.562 1.00 71.75 107 THR A CA 1
ATOM 816 C C . THR A 1 107 ? 0.892 20.522 12.534 1.00 71.75 107 THR A C 1
ATOM 818 O O . THR A 1 107 ? 0.134 20.055 13.388 1.00 71.75 107 THR A O 1
ATOM 821 N N . GLY A 1 108 ? 2.177 20.190 12.421 1.00 83.44 108 GLY A N 1
ATOM 822 C CA . GLY A 1 108 ? 2.815 19.146 13.229 1.00 83.44 108 GLY A CA 1
ATOM 823 C C . GLY A 1 108 ? 2.714 17.756 12.594 1.00 83.44 108 GLY A C 1
ATOM 824 O O . GLY A 1 108 ? 2.050 17.591 11.574 1.00 83.44 108 GLY A O 1
ATOM 825 N N . ILE A 1 109 ? 3.434 16.780 13.156 1.00 89.38 109 ILE A N 1
ATOM 826 C CA . ILE A 1 109 ? 3.506 15.413 12.620 1.00 89.38 109 ILE A CA 1
ATOM 827 C C . ILE A 1 109 ? 2.622 14.481 13.450 1.00 89.38 109 ILE A C 1
ATOM 829 O O . ILE A 1 109 ? 2.842 14.325 14.649 1.00 89.38 109 ILE A O 1
ATOM 833 N N . SER A 1 110 ? 1.651 13.836 12.806 1.00 92.06 110 SER A N 1
ATOM 834 C CA . SER A 1 110 ? 0.839 12.771 13.405 1.00 92.06 110 SER A CA 1
ATOM 835 C C . SER A 1 110 ? 1.498 11.398 13.253 1.00 92.06 110 SER A C 1
ATOM 837 O O . SER A 1 110 ? 2.258 11.149 12.315 1.00 92.06 110 SER A O 1
ATOM 839 N N . ILE A 1 111 ? 1.181 10.482 14.170 1.00 94.38 111 ILE A N 1
ATOM 840 C CA . ILE A 1 111 ? 1.759 9.133 14.205 1.00 94.38 111 ILE A CA 1
ATOM 841 C C . ILE A 1 111 ? 0.640 8.099 14.100 1.00 94.38 111 ILE A C 1
ATOM 843 O O . ILE A 1 111 ? -0.338 8.163 14.840 1.00 94.38 111 ILE A O 1
ATOM 847 N N . CYS A 1 112 ? 0.807 7.126 13.207 1.00 96.06 112 CYS A N 1
ATOM 848 C CA . CYS A 1 112 ? -0.056 5.959 13.081 1.00 96.06 112 CYS A CA 1
ATOM 849 C C . CYS A 1 112 ? 0.806 4.692 13.132 1.00 96.06 112 CYS A C 1
ATOM 851 O O . CYS A 1 112 ? 1.743 4.563 12.347 1.00 96.06 112 CYS A O 1
ATOM 853 N N . ILE A 1 113 ? 0.512 3.759 14.037 1.00 98.50 113 ILE A N 1
ATOM 854 C CA . ILE A 1 113 ? 1.296 2.527 14.222 1.00 98.50 113 ILE A CA 1
ATOM 855 C C . ILE A 1 113 ? 0.377 1.313 14.166 1.00 98.50 113 ILE A C 1
ATOM 857 O O . ILE A 1 113 ? -0.604 1.252 14.904 1.00 98.50 113 ILE A O 1
ATOM 861 N N . PHE A 1 114 ? 0.738 0.339 13.334 1.00 98.62 114 PHE A N 1
ATOM 862 C CA . PHE A 1 114 ? 0.154 -0.998 13.286 1.00 98.62 114 PHE A CA 1
ATOM 863 C C . PHE A 1 114 ? 1.251 -2.024 13.577 1.00 98.62 114 PHE A C 1
ATOM 865 O O . PHE A 1 114 ? 2.116 -2.253 12.737 1.00 98.62 114 PHE A O 1
ATOM 872 N N . ASP A 1 115 ? 1.238 -2.617 14.768 1.00 98.69 115 ASP A N 1
ATOM 873 C CA . ASP A 1 115 ? 2.250 -3.584 15.210 1.00 98.69 115 ASP A CA 1
ATOM 874 C C . ASP A 1 115 ? 1.603 -4.945 15.490 1.00 98.69 115 ASP A C 1
ATOM 876 O O . ASP A 1 115 ? 0.658 -5.049 16.276 1.00 98.69 115 ASP A O 1
ATOM 880 N N . GLY A 1 116 ? 2.062 -5.993 14.806 1.00 98.56 116 GLY A N 1
ATOM 881 C CA . GLY A 1 116 ? 1.500 -7.340 14.944 1.00 98.56 116 GLY A CA 1
ATOM 882 C C . GLY A 1 116 ? 0.023 -7.450 14.538 1.00 98.56 116 GLY A C 1
ATOM 883 O O . GLY A 1 116 ? -0.712 -8.268 15.091 1.00 98.56 116 GLY A O 1
ATOM 884 N N . VAL A 1 117 ? -0.454 -6.605 13.617 1.00 98.88 117 VAL A N 1
ATOM 885 C CA . VAL A 1 117 ? -1.867 -6.573 13.209 1.00 98.88 117 VAL A CA 1
ATOM 886 C C . VAL A 1 117 ? -2.117 -7.559 12.071 1.00 98.88 117 VAL A C 1
ATOM 888 O O . VAL A 1 117 ? -1.322 -7.659 11.140 1.00 98.88 117 VAL A O 1
ATOM 891 N N . SER A 1 118 ? -3.240 -8.275 12.123 1.00 98.88 118 SER A N 1
ATOM 892 C CA . SER A 1 118 ? -3.673 -9.165 11.039 1.00 98.88 118 SER A CA 1
ATOM 893 C C . SER A 1 118 ? -4.897 -8.608 10.319 1.00 98.88 118 SER A C 1
ATOM 895 O O . SER A 1 118 ? -5.939 -8.401 10.936 1.00 98.88 118 SER A O 1
ATOM 897 N N . PHE A 1 119 ? -4.779 -8.410 9.009 1.00 98.88 119 PHE A N 1
ATOM 898 C CA . PHE A 1 119 ? -5.875 -8.099 8.097 1.00 98.88 119 PHE A CA 1
ATOM 899 C C . PHE A 1 119 ? -6.146 -9.327 7.230 1.00 98.88 119 PHE A C 1
ATOM 901 O O . PHE A 1 119 ? -5.282 -9.743 6.457 1.00 98.88 119 PHE A O 1
ATOM 908 N N . ILE A 1 120 ? -7.325 -9.922 7.381 1.00 98.94 120 ILE A N 1
ATOM 909 C CA . ILE A 1 120 ? -7.686 -11.198 6.762 1.00 98.94 120 ILE A CA 1
ATOM 910 C C . ILE A 1 120 ? -8.969 -10.999 5.964 1.00 98.94 120 ILE A C 1
ATOM 912 O O . ILE A 1 120 ? -9.978 -10.553 6.514 1.00 98.94 120 ILE A O 1
ATOM 916 N N . SER A 1 121 ? -8.918 -11.303 4.668 1.00 98.69 121 SER A N 1
ATOM 917 C CA . SER A 1 121 ? -10.061 -11.242 3.747 1.00 98.69 121 SER A CA 1
ATOM 918 C C . SER A 1 121 ? -10.803 -9.898 3.773 1.00 98.69 121 SER A C 1
ATOM 920 O O . SER A 1 121 ? -12.023 -9.827 3.622 1.00 98.69 121 SER A O 1
ATOM 922 N N . CYS A 1 122 ? -10.073 -8.803 4.003 1.00 98.56 122 CYS A N 1
ATOM 923 C CA . CYS A 1 122 ? -10.638 -7.458 3.976 1.00 98.56 122 CYS A CA 1
ATOM 924 C C . CYS A 1 122 ? -10.783 -6.976 2.528 1.00 98.56 122 CYS A C 1
ATOM 926 O O . CYS A 1 122 ? -9.915 -7.244 1.690 1.00 98.56 122 CYS A O 1
ATOM 928 N N . SER A 1 123 ? -11.866 -6.257 2.217 1.00 97.31 123 SER A N 1
ATOM 929 C CA . SER A 1 123 ? -12.090 -5.791 0.844 1.00 97.31 123 SER A CA 1
ATOM 930 C C . SER A 1 123 ? -12.723 -4.410 0.699 1.00 97.31 123 SER A C 1
ATOM 932 O O . SER A 1 123 ? -13.544 -3.987 1.511 1.00 97.31 123 SER A O 1
ATOM 934 N N . SER A 1 124 ? -12.372 -3.714 -0.387 1.00 94.81 124 SER A N 1
ATOM 935 C CA . SER A 1 124 ? -13.088 -2.518 -0.859 1.00 94.81 124 SER A CA 1
ATOM 936 C C . SER A 1 124 ? -13.806 -2.822 -2.179 1.00 94.81 124 SER A C 1
ATOM 938 O O . SER A 1 124 ? -13.178 -3.252 -3.147 1.00 94.81 124 SER A O 1
ATOM 940 N N . GLN A 1 125 ? -15.132 -2.653 -2.203 1.00 87.69 125 GLN A N 1
ATOM 941 C CA . GLN A 1 125 ? -16.013 -3.370 -3.142 1.00 87.69 125 GLN A CA 1
ATOM 942 C C . GLN A 1 125 ? -16.678 -2.518 -4.235 1.00 87.69 125 GLN A C 1
ATOM 944 O O . GLN A 1 125 ? -17.364 -3.067 -5.092 1.00 87.69 125 GLN A O 1
ATOM 949 N N . TYR A 1 126 ? -16.532 -1.192 -4.236 1.00 81.00 126 TYR A N 1
ATOM 950 C CA . TYR A 1 126 ? -17.052 -0.336 -5.314 1.00 81.00 126 TYR A CA 1
ATOM 951 C C . TYR A 1 126 ? -15.985 -0.065 -6.377 1.00 81.00 126 TYR A C 1
ATOM 953 O O . TYR A 1 126 ? -14.803 -0.190 -6.096 1.00 81.00 126 TYR A O 1
ATOM 961 N N . ASN A 1 127 ? -16.360 0.352 -7.593 1.00 72.19 127 ASN A N 1
ATOM 962 C CA . ASN A 1 127 ? -15.419 0.522 -8.724 1.00 72.19 127 ASN A CA 1
ATOM 963 C C . ASN A 1 127 ? -14.255 1.509 -8.470 1.00 72.19 127 ASN A C 1
ATOM 965 O O . ASN A 1 127 ? -13.294 1.551 -9.232 1.00 72.19 127 ASN A O 1
ATOM 969 N N . THR A 1 128 ? -14.337 2.326 -7.418 1.00 81.44 128 THR A N 1
ATOM 970 C CA . THR A 1 128 ? -13.265 3.229 -6.963 1.00 81.44 128 THR A CA 1
ATOM 971 C C . THR A 1 128 ? -12.528 2.709 -5.721 1.00 81.44 128 THR A C 1
ATOM 973 O O . THR A 1 128 ? -11.729 3.443 -5.145 1.00 81.44 128 THR A O 1
ATOM 976 N N . GLY A 1 129 ? -12.810 1.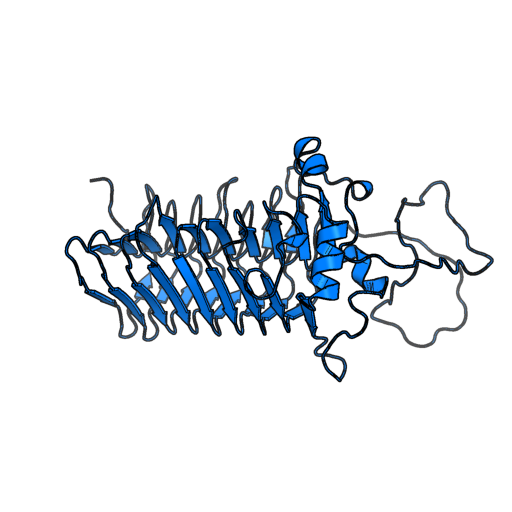462 -5.336 1.00 83.06 129 GLY A N 1
ATOM 977 C CA . GLY A 1 129 ? -12.323 0.706 -4.189 1.00 83.06 129 GLY A CA 1
ATOM 978 C C . GLY A 1 129 ? -10.810 0.688 -4.114 1.00 83.06 129 GLY A C 1
ATOM 979 O O . GLY A 1 129 ? -10.188 -0.075 -4.846 1.00 83.06 129 GLY A O 1
ATOM 980 N N . ASN A 1 130 ? -10.213 1.525 -3.268 1.00 94.12 130 ASN A N 1
ATOM 981 C CA . ASN A 1 130 ? -8.770 1.493 -3.032 1.00 94.12 130 ASN A CA 1
ATOM 982 C C . ASN A 1 130 ? -8.470 0.900 -1.659 1.00 94.12 130 ASN A C 1
ATOM 984 O O . ASN A 1 130 ? -9.167 1.222 -0.695 1.00 94.12 130 ASN A O 1
ATOM 988 N N . GLY A 1 131 ? -7.392 0.119 -1.563 1.00 96.62 131 GLY A N 1
ATOM 989 C CA . GLY A 1 131 ? -6.930 -0.458 -0.307 1.00 96.62 131 GLY A CA 1
ATOM 990 C C . GLY A 1 131 ? -7.934 -1.456 0.258 1.00 96.62 131 GLY A C 1
ATOM 991 O O . GLY A 1 131 ? -8.834 -1.075 1.004 1.00 96.62 131 GLY A O 1
ATOM 992 N N . GLY A 1 132 ? -7.800 -2.742 -0.066 1.00 96.75 132 GLY A N 1
ATOM 993 C CA . GLY A 1 132 ? -8.705 -3.766 0.474 1.00 96.75 132 GLY A CA 1
ATOM 994 C C . GLY A 1 132 ? -8.669 -3.856 1.994 1.00 96.75 132 GLY A C 1
ATOM 995 O O . GLY A 1 132 ? -9.684 -4.152 2.603 1.00 96.75 132 GLY A O 1
ATOM 996 N N . SER A 1 133 ? -7.568 -3.460 2.626 1.00 98.44 133 SER A N 1
ATOM 997 C CA . SER A 1 133 ? -7.471 -3.332 4.082 1.00 98.44 133 SER A CA 1
ATOM 998 C C . SER A 1 133 ? -7.358 -1.880 4.499 1.00 98.44 133 SER A C 1
ATOM 1000 O O . SER A 1 133 ? -8.191 -1.392 5.258 1.00 98.44 133 SER A O 1
ATOM 1002 N N . ILE A 1 134 ? -6.350 -1.176 3.989 1.00 98.69 134 ILE A N 1
ATOM 1003 C CA . ILE A 1 134 ? -5.997 0.171 4.428 1.00 98.69 134 ILE A CA 1
ATOM 1004 C C . ILE A 1 134 ? -6.034 1.111 3.231 1.00 98.69 134 ILE A C 1
ATOM 1006 O O . ILE A 1 134 ? -5.349 0.880 2.235 1.00 98.69 134 ILE A O 1
ATOM 1010 N N . SER A 1 135 ? -6.768 2.215 3.356 1.00 97.50 135 SER A N 1
ATOM 1011 C CA . SER A 1 135 ? -6.664 3.333 2.419 1.00 97.50 135 SER A CA 1
ATOM 1012 C C . SER A 1 135 ? -6.440 4.633 3.166 1.00 97.50 135 SER A C 1
ATOM 1014 O O . SER A 1 135 ? -7.266 5.021 3.994 1.00 97.50 135 SER A O 1
ATOM 1016 N N . MET A 1 136 ? -5.345 5.320 2.843 1.00 95.56 136 MET A N 1
ATOM 1017 C CA . MET A 1 136 ? -4.985 6.583 3.481 1.00 95.56 136 MET A CA 1
ATOM 1018 C C . MET A 1 136 ? -4.570 7.653 2.470 1.00 95.56 136 MET A C 1
ATOM 1020 O O . MET A 1 136 ? -3.910 7.378 1.468 1.00 95.56 136 MET A O 1
ATOM 1024 N N . THR A 1 137 ? -4.908 8.899 2.777 1.00 93.50 137 THR A N 1
ATOM 1025 C CA . THR A 1 137 ? -4.307 10.085 2.160 1.00 93.50 137 THR A CA 1
ATOM 1026 C C . THR A 1 137 ? -3.777 10.950 3.292 1.00 93.50 137 THR A C 1
ATOM 1028 O O . THR A 1 137 ? -4.554 11.378 4.149 1.00 93.50 137 THR A O 1
ATOM 1031 N N . VAL A 1 138 ? -2.458 11.152 3.333 1.00 92.50 138 VAL A N 1
ATOM 1032 C CA . VAL A 1 138 ? -1.782 11.712 4.507 1.00 92.50 138 VAL A CA 1
ATOM 1033 C C . VAL A 1 138 ? -0.923 12.930 4.189 1.00 92.50 138 VAL A C 1
ATOM 1035 O O . VAL A 1 138 ? -0.248 12.986 3.163 1.00 92.50 138 VAL A O 1
ATOM 1038 N N . TYR A 1 139 ? -0.945 13.888 5.119 1.00 93.12 139 TYR A N 1
ATOM 1039 C CA . TYR A 1 139 ? -0.134 15.102 5.140 1.00 93.12 139 TYR A CA 1
ATOM 1040 C C . TYR A 1 139 ? 0.555 15.172 6.500 1.00 93.12 139 TYR A C 1
ATOM 1042 O O . TYR A 1 139 ? -0.145 15.225 7.509 1.00 93.12 139 TYR A O 1
ATOM 1050 N N . GLN A 1 140 ? 1.890 15.178 6.533 1.00 92.56 140 GLN A N 1
ATOM 1051 C CA . GLN A 1 140 ? 2.677 15.162 7.772 1.00 92.56 140 GLN A CA 1
ATOM 1052 C C . GLN A 1 140 ? 2.307 13.996 8.714 1.00 92.56 140 GLN A C 1
ATOM 1054 O O . GLN A 1 140 ? 2.198 14.177 9.923 1.00 92.56 140 GLN A O 1
ATOM 1059 N N . VAL A 1 141 ? 2.106 12.785 8.181 1.00 93.62 141 VAL A N 1
ATOM 1060 C CA . VAL A 1 141 ? 1.850 11.584 9.003 1.00 93.62 141 VAL A CA 1
ATOM 1061 C C . VAL A 1 141 ? 2.949 10.558 8.801 1.00 93.62 141 VAL A C 1
ATOM 1063 O O . VAL A 1 141 ? 3.331 10.265 7.669 1.00 93.62 141 VAL A O 1
ATOM 1066 N N . ILE A 1 142 ? 3.408 9.959 9.896 1.00 96.56 142 ILE A N 1
ATOM 1067 C CA . ILE A 1 142 ? 4.259 8.770 9.870 1.00 96.56 142 ILE A CA 1
ATOM 1068 C C . ILE A 1 142 ? 3.374 7.550 10.131 1.00 96.56 142 ILE A C 1
ATOM 1070 O O . ILE A 1 142 ? 2.918 7.343 11.256 1.00 96.56 142 ILE A O 1
ATOM 1074 N N . LEU A 1 143 ? 3.137 6.746 9.094 1.00 98.12 143 LEU A N 1
ATOM 1075 C CA . LEU A 1 143 ? 2.517 5.429 9.203 1.00 98.12 143 LEU A CA 1
ATOM 1076 C C . LEU A 1 143 ? 3.610 4.365 9.330 1.00 98.12 143 LEU A C 1
ATOM 1078 O O . LEU A 1 143 ? 4.390 4.170 8.400 1.00 98.12 143 LEU A O 1
ATOM 1082 N N . THR A 1 144 ? 3.632 3.661 10.459 1.00 98.75 144 THR A N 1
ATOM 1083 C CA . THR A 1 144 ? 4.517 2.518 10.711 1.00 98.75 144 THR A CA 1
ATOM 1084 C C . THR A 1 144 ? 3.706 1.232 10.769 1.00 98.75 144 THR A C 1
ATOM 1086 O O . THR A 1 144 ? 2.730 1.149 11.509 1.00 98.75 144 THR A O 1
ATOM 1089 N N . ILE A 1 145 ? 4.118 0.224 10.010 1.00 98.88 145 ILE A N 1
ATOM 1090 C CA . ILE A 1 145 ? 3.541 -1.118 10.002 1.00 98.88 145 ILE A CA 1
ATOM 1091 C C . ILE A 1 145 ? 4.666 -2.097 10.322 1.00 98.88 145 ILE A C 1
ATOM 1093 O O . ILE A 1 145 ? 5.617 -2.203 9.555 1.00 98.88 145 ILE A O 1
ATOM 1097 N N . ASN A 1 146 ? 4.572 -2.805 11.440 1.00 98.69 146 ASN A N 1
ATOM 1098 C CA . ASN A 1 146 ? 5.600 -3.738 11.880 1.00 98.69 146 ASN A CA 1
ATOM 1099 C C . ASN A 1 146 ? 5.005 -5.125 12.127 1.00 98.69 146 ASN A C 1
ATOM 1101 O O . ASN A 1 146 ? 3.935 -5.251 12.726 1.00 98.69 146 ASN A O 1
ATOM 1105 N N . GLY A 1 147 ? 5.664 -6.165 11.609 1.00 98.44 147 GLY A N 1
ATOM 1106 C CA . GLY A 1 147 ? 5.303 -7.565 11.861 1.00 98.44 147 GLY A CA 1
ATOM 1107 C C . GLY A 1 147 ? 3.841 -7.907 11.552 1.00 98.44 147 GLY A C 1
ATOM 1108 O O . GLY A 1 147 ? 3.253 -8.749 12.226 1.00 98.44 147 GLY A O 1
ATOM 1109 N N . SER A 1 148 ? 3.227 -7.205 10.598 1.00 98.88 148 SER A N 1
ATOM 1110 C CA . SER A 1 148 ? 1.790 -7.288 10.324 1.00 98.88 148 SER A CA 1
ATOM 1111 C C . SER A 1 148 ? 1.495 -8.146 9.094 1.00 98.88 148 SER A C 1
ATOM 1113 O O . SER A 1 148 ? 2.263 -8.170 8.128 1.00 98.88 148 SER A O 1
ATOM 1115 N N . LEU A 1 149 ? 0.355 -8.835 9.133 1.00 98.94 149 LEU A N 1
ATOM 1116 C CA . LEU A 1 149 ? -0.115 -9.750 8.098 1.00 98.94 149 LEU A CA 1
ATOM 1117 C C . LEU A 1 149 ? -1.257 -9.123 7.296 1.00 98.94 149 LEU A C 1
ATOM 1119 O O . LEU A 1 149 ? -2.233 -8.634 7.860 1.00 98.94 149 LEU A O 1
ATOM 1123 N N . PHE A 1 150 ? -1.167 -9.240 5.978 1.00 98.94 150 PHE A N 1
ATOM 1124 C CA . PHE A 1 150 ? -2.234 -8.987 5.021 1.00 98.94 150 PHE A CA 1
ATOM 1125 C C . PHE A 1 150 ? -2.459 -10.273 4.230 1.00 98.94 150 PHE A C 1
ATOM 1127 O O . PHE A 1 150 ? -1.580 -10.726 3.492 1.00 98.94 150 PHE A O 1
ATOM 1134 N N . SER A 1 151 ? -3.618 -10.891 4.418 1.00 98.88 151 SER A N 1
ATOM 1135 C CA . SER A 1 151 ? -3.973 -12.151 3.775 1.00 98.88 151 SER A CA 1
ATOM 1136 C C . SER A 1 151 ? -5.297 -12.011 3.046 1.00 98.88 151 SER A C 1
ATOM 1138 O O . SER A 1 151 ? -6.259 -11.497 3.616 1.00 98.88 151 SER A O 1
ATOM 1140 N N . ASP A 1 152 ? -5.323 -12.422 1.778 1.00 98.69 152 ASP A N 1
ATOM 1141 C CA . ASP A 1 152 ? -6.520 -12.414 0.927 1.00 98.69 152 ASP A CA 1
ATOM 1142 C C . ASP A 1 152 ? -7.220 -11.039 0.858 1.00 98.69 152 ASP A C 1
ATOM 1144 O O . ASP A 1 152 ? -8.440 -10.911 0.825 1.00 98.69 152 ASP A O 1
ATOM 1148 N N . CYS A 1 153 ? -6.442 -9.956 0.891 1.00 98.56 153 CYS A N 1
ATOM 1149 C CA . CYS A 1 153 ? -6.995 -8.605 0.854 1.00 98.56 153 CYS A CA 1
ATOM 1150 C C . CYS A 1 153 ? -7.254 -8.176 -0.595 1.00 98.56 153 CYS A C 1
ATOM 1152 O O . CYS A 1 153 ? -6.354 -8.282 -1.434 1.00 98.56 153 CYS A O 1
ATOM 1154 N N . GLN A 1 154 ? -8.461 -7.677 -0.884 1.00 97.12 154 GLN A N 1
ATOM 1155 C CA . GLN A 1 154 ? -8.897 -7.393 -2.256 1.00 97.12 154 GLN A CA 1
ATOM 1156 C C . GLN A 1 154 ? -9.402 -5.957 -2.451 1.00 97.12 154 GLN A C 1
ATOM 1158 O O . GLN A 1 154 ? -10.173 -5.429 -1.647 1.00 97.12 154 GLN A O 1
ATOM 1163 N N . SER A 1 155 ? -9.051 -5.326 -3.569 1.00 95.62 155 SER A N 1
ATOM 1164 C CA . SER A 1 155 ? -9.638 -4.043 -3.981 1.00 95.62 155 SER A CA 1
ATOM 1165 C C . SER A 1 155 ? -10.060 -4.040 -5.450 1.00 95.62 155 SER A C 1
ATOM 1167 O O . SER A 1 155 ? -9.526 -4.781 -6.272 1.00 95.62 155 SER A O 1
ATOM 1169 N N . LEU A 1 156 ? -11.040 -3.213 -5.818 1.00 91.19 156 LEU A N 1
ATOM 1170 C CA . LEU A 1 156 ? -11.453 -3.079 -7.225 1.00 91.19 156 LEU A CA 1
ATOM 1171 C C . LEU A 1 156 ? -10.633 -2.049 -8.014 1.00 91.19 156 LEU A C 1
ATOM 1173 O O . LEU A 1 156 ? -10.881 -1.840 -9.199 1.00 91.19 156 LEU A O 1
ATOM 1177 N N . ASN A 1 157 ? -9.698 -1.363 -7.362 1.00 92.19 157 ASN A N 1
ATOM 1178 C CA . ASN A 1 157 ? -8.854 -0.361 -7.988 1.00 92.19 157 ASN A CA 1
ATOM 1179 C C . ASN A 1 157 ? -7.416 -0.500 -7.468 1.00 92.19 157 ASN A C 1
ATOM 1181 O O . ASN A 1 157 ? -6.746 -1.470 -7.794 1.00 92.19 157 ASN A O 1
ATOM 1185 N N . ASN A 1 158 ? -6.883 0.439 -6.691 1.00 94.94 158 ASN A N 1
ATOM 1186 C CA . ASN A 1 158 ? -5.454 0.424 -6.373 1.00 94.94 158 ASN A CA 1
ATOM 1187 C C . ASN A 1 158 ? -5.184 -0.207 -5.009 1.00 94.94 158 ASN A C 1
ATOM 1189 O O . ASN A 1 158 ? -5.893 0.095 -4.048 1.00 94.94 158 ASN A O 1
ATOM 1193 N N . GLY A 1 159 ? -4.121 -1.010 -4.915 1.00 96.88 159 GLY A N 1
ATOM 1194 C CA . GLY A 1 159 ? -3.649 -1.581 -3.657 1.00 96.88 159 GLY A CA 1
ATOM 1195 C C . GLY A 1 159 ? -4.606 -2.639 -3.129 1.00 96.88 159 GLY A C 1
ATOM 1196 O O . GLY A 1 159 ? -5.575 -2.299 -2.448 1.00 96.88 159 GLY A O 1
ATOM 1197 N N . GLY A 1 160 ? -4.374 -3.916 -3.429 1.00 97.25 160 GLY A N 1
ATOM 1198 C CA . GLY A 1 160 ? -5.252 -4.983 -2.930 1.00 97.25 160 GLY A CA 1
ATOM 1199 C C . GLY A 1 160 ? -5.329 -5.029 -1.409 1.00 97.25 160 GLY A C 1
ATOM 1200 O O . GLY A 1 160 ? -6.403 -5.191 -0.851 1.00 97.25 160 GLY A O 1
ATOM 1201 N N . ALA A 1 161 ? -4.226 -4.741 -0.722 1.00 98.62 161 ALA A N 1
ATOM 1202 C CA . ALA A 1 161 ? -4.186 -4.557 0.723 1.00 98.62 161 ALA A CA 1
ATOM 1203 C C . ALA A 1 161 ? -4.117 -3.075 1.109 1.00 98.62 161 ALA A C 1
ATOM 1205 O O . ALA A 1 161 ? -4.962 -2.588 1.863 1.00 98.62 161 ALA A O 1
ATOM 1206 N N . ILE A 1 162 ? -3.123 -2.348 0.595 1.00 98.81 162 ILE A N 1
ATOM 1207 C CA . ILE A 1 162 ? -2.811 -0.985 1.033 1.00 98.81 162 ILE A CA 1
ATOM 1208 C C . ILE A 1 162 ? -2.813 -0.042 -0.159 1.00 98.81 162 ILE A C 1
ATOM 1210 O O . ILE A 1 162 ? -2.076 -0.247 -1.122 1.00 98.81 162 ILE A O 1
ATOM 1214 N N . LYS A 1 163 ? -3.561 1.053 -0.048 1.00 98.19 163 LYS A N 1
ATOM 1215 C CA . LYS A 1 163 ? -3.387 2.224 -0.904 1.00 98.19 163 LYS A CA 1
ATOM 1216 C C . LYS A 1 163 ? -3.050 3.437 -0.056 1.00 98.19 163 LYS A C 1
ATOM 1218 O O . LYS A 1 163 ? -3.775 3.750 0.887 1.00 98.19 163 LYS A O 1
ATOM 1223 N N . ILE A 1 164 ? -1.990 4.154 -0.409 1.00 98.00 164 ILE A N 1
ATOM 1224 C CA . ILE A 1 164 ? -1.590 5.356 0.322 1.00 98.00 164 ILE A CA 1
ATOM 1225 C C . ILE A 1 164 ? -1.100 6.472 -0.599 1.00 98.00 164 ILE A C 1
ATOM 1227 O O . ILE A 1 164 ? -0.278 6.240 -1.483 1.00 98.00 164 ILE A O 1
ATOM 1231 N N . ASP A 1 165 ? -1.586 7.691 -0.362 1.00 97.06 165 ASP A N 1
ATOM 1232 C CA . ASP A 1 165 ? -1.000 8.909 -0.929 1.00 97.06 165 ASP A CA 1
ATOM 1233 C C . ASP A 1 165 ? -0.199 9.639 0.150 1.00 97.06 165 ASP A C 1
ATOM 1235 O O . ASP A 1 165 ? -0.737 9.964 1.211 1.00 97.06 165 ASP A O 1
ATOM 1239 N N . LEU A 1 166 ? 1.069 9.920 -0.141 1.00 96.62 166 LEU A N 1
ATOM 1240 C CA . LEU A 1 166 ? 1.997 10.607 0.748 1.00 96.62 166 LEU A CA 1
ATOM 1241 C C . LEU A 1 166 ? 2.213 12.043 0.268 1.00 96.62 166 LEU A C 1
ATOM 1243 O O . LEU A 1 166 ? 2.735 12.256 -0.830 1.00 96.62 166 LEU A O 1
ATOM 1247 N N . TYR A 1 167 ? 1.860 13.008 1.114 1.00 94.44 167 TYR A N 1
ATOM 1248 C CA . TYR A 1 167 ? 2.126 14.432 0.921 1.00 94.44 167 TYR A CA 1
ATOM 1249 C C . TYR A 1 167 ? 2.939 15.000 2.090 1.00 94.44 167 TYR A C 1
ATOM 1251 O O . TYR A 1 167 ? 2.744 14.596 3.233 1.00 94.44 167 TYR A O 1
ATOM 1259 N N . SER A 1 168 ? 3.793 15.988 1.815 1.00 92.75 168 SER A N 1
ATOM 1260 C CA . SER A 1 168 ? 4.444 16.893 2.777 1.00 92.75 168 SER A CA 1
ATOM 1261 C C . SER A 1 168 ? 4.988 16.220 4.044 1.00 92.75 168 SER A C 1
ATOM 1263 O O . SER A 1 168 ? 4.285 16.131 5.049 1.00 92.75 168 SER A O 1
ATOM 1265 N N . ASN A 1 169 ? 6.255 15.806 4.038 1.00 93.44 169 ASN A N 1
ATOM 1266 C CA . ASN A 1 169 ? 6.925 15.139 5.170 1.00 93.44 169 ASN A CA 1
ATOM 1267 C C . ASN A 1 169 ? 6.192 13.890 5.718 1.00 93.44 169 ASN A C 1
ATOM 1269 O O . ASN A 1 169 ? 6.370 13.535 6.883 1.00 93.44 169 ASN A O 1
ATOM 1273 N N . SER A 1 170 ? 5.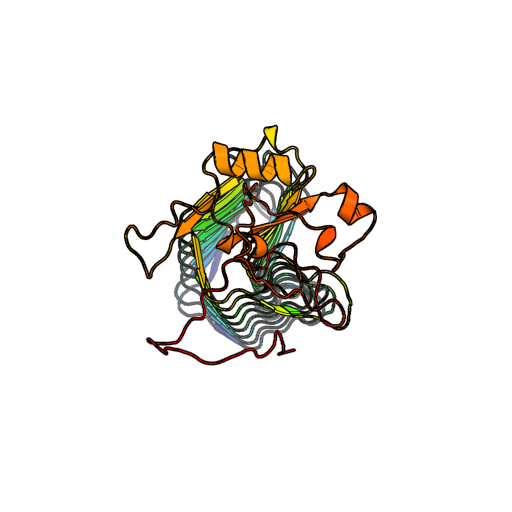345 13.234 4.917 1.00 95.75 170 SER A N 1
ATOM 1274 C CA . SER A 1 170 ? 4.707 11.973 5.318 1.00 95.75 170 SER A CA 1
ATOM 1275 C C . SER A 1 170 ? 5.623 10.781 5.074 1.00 95.75 170 SER A C 1
ATOM 1277 O O . SER A 1 170 ? 6.423 10.783 4.140 1.00 95.75 170 SER A O 1
ATOM 1279 N N . ALA A 1 171 ? 5.462 9.724 5.862 1.00 98.25 171 ALA A N 1
ATOM 1280 C CA . ALA A 1 171 ? 6.225 8.495 5.720 1.00 98.25 171 ALA A CA 1
ATOM 1281 C C . ALA A 1 171 ? 5.315 7.264 5.745 1.00 98.25 171 ALA A C 1
ATOM 1283 O O . ALA A 1 171 ? 4.432 7.156 6.593 1.00 98.25 171 ALA A O 1
ATOM 1284 N N . LEU A 1 172 ? 5.581 6.321 4.843 1.00 98.81 172 LEU A N 1
ATOM 1285 C CA . LEU A 1 172 ? 5.165 4.929 4.969 1.00 98.81 172 LEU A CA 1
ATOM 1286 C C . LEU A 1 172 ? 6.397 4.102 5.335 1.00 98.81 172 LEU A C 1
ATOM 1288 O O . LEU A 1 172 ? 7.339 4.018 4.546 1.00 98.81 172 LEU A O 1
ATOM 1292 N N . ILE A 1 173 ? 6.369 3.482 6.509 1.00 98.88 173 ILE A N 1
ATOM 1293 C CA . ILE A 1 173 ? 7.416 2.597 7.012 1.00 98.88 173 ILE A CA 1
ATOM 1294 C C . ILE A 1 173 ? 6.786 1.228 7.247 1.00 98.88 173 ILE A C 1
ATOM 1296 O O . ILE A 1 173 ? 5.874 1.100 8.056 1.00 98.88 173 ILE A O 1
ATOM 1300 N N . ILE A 1 174 ? 7.252 0.208 6.537 1.00 98.94 174 ILE A N 1
ATOM 1301 C CA . ILE A 1 174 ? 6.818 -1.178 6.695 1.00 98.94 174 ILE A CA 1
ATOM 1302 C C . ILE A 1 174 ? 8.054 -2.017 6.999 1.00 98.94 174 ILE A C 1
ATOM 1304 O O . ILE A 1 174 ? 8.972 -2.047 6.185 1.00 98.94 174 ILE A O 1
ATOM 1308 N N . ASP A 1 175 ? 8.067 -2.716 8.129 1.00 98.81 175 ASP A N 1
ATOM 1309 C CA . ASP A 1 175 ? 9.093 -3.708 8.452 1.00 98.81 175 ASP A CA 1
ATOM 1310 C C . ASP A 1 175 ? 8.446 -5.052 8.791 1.00 98.81 175 ASP A C 1
ATOM 1312 O O . ASP A 1 175 ? 7.417 -5.114 9.466 1.00 98.81 175 ASP A O 1
ATOM 1316 N N . ASN A 1 176 ? 9.029 -6.144 8.295 1.00 98.50 176 ASN A N 1
ATOM 1317 C CA . ASN A 1 176 ? 8.503 -7.503 8.482 1.00 98.50 176 ASN A CA 1
ATOM 1318 C C . ASN A 1 176 ? 7.022 -7.655 8.070 1.00 98.50 176 ASN A C 1
ATOM 1320 O O . ASN A 1 176 ? 6.265 -8.396 8.697 1.00 98.50 176 ASN A O 1
ATOM 1324 N N . GLY A 1 177 ? 6.588 -6.938 7.028 1.00 98.75 177 GLY A N 1
ATOM 1325 C CA . GLY A 1 177 ? 5.240 -7.060 6.480 1.00 98.75 177 GLY A CA 1
ATOM 1326 C C . GLY A 1 177 ? 5.076 -8.347 5.671 1.00 98.75 177 GLY A C 1
ATOM 1327 O O . GLY A 1 177 ? 5.938 -8.699 4.862 1.00 98.75 177 GLY A O 1
ATOM 1328 N N . ILE A 1 178 ? 3.959 -9.048 5.857 1.00 98.88 178 ILE A N 1
ATOM 1329 C CA . ILE A 1 178 ? 3.646 -10.282 5.126 1.00 98.88 178 ILE A CA 1
ATOM 1330 C C . ILE A 1 178 ? 2.385 -10.058 4.298 1.00 98.88 178 ILE A C 1
ATOM 1332 O O . ILE A 1 178 ? 1.314 -9.836 4.852 1.00 98.88 178 ILE A O 1
ATOM 1336 N N . PHE A 1 179 ? 2.508 -10.146 2.975 1.00 98.88 179 PHE A N 1
ATOM 1337 C CA . PHE A 1 179 ? 1.406 -9.997 2.028 1.00 98.88 179 PHE A CA 1
ATOM 1338 C C . PHE A 1 179 ? 1.199 -11.318 1.291 1.00 98.88 179 PHE A C 1
ATOM 1340 O O . PHE A 1 179 ? 2.083 -11.794 0.578 1.00 98.88 179 PHE A O 1
ATOM 1347 N N . THR A 1 180 ? 0.031 -11.925 1.473 1.00 98.81 180 THR A N 1
ATOM 1348 C CA . THR A 1 180 ? -0.316 -13.236 0.908 1.00 98.81 180 THR A CA 1
ATOM 1349 C C . THR A 1 180 ? -1.649 -13.149 0.191 1.00 98.81 180 THR A C 1
ATOM 1351 O O . THR A 1 180 ? -2.615 -12.620 0.735 1.00 98.81 180 THR A O 1
ATOM 1354 N N . ASP A 1 181 ? -1.679 -13.611 -1.058 1.00 98.62 181 ASP A N 1
ATOM 1355 C CA . ASP A 1 181 ? -2.896 -13.719 -1.873 1.00 98.62 181 ASP A CA 1
ATOM 1356 C C . ASP A 1 181 ? -3.682 -12.398 -2.012 1.00 98.62 181 ASP A C 1
ATOM 1358 O O . ASP A 1 181 ? -4.881 -12.388 -2.273 1.00 98.62 181 ASP A O 1
ATOM 1362 N N . CYS A 1 182 ? -3.005 -11.256 -1.859 1.00 98.56 182 CYS A N 1
ATOM 1363 C CA . CYS A 1 182 ? -3.622 -9.947 -2.043 1.00 98.56 182 CYS A CA 1
ATOM 1364 C C . CYS A 1 182 ? -3.806 -9.649 -3.531 1.00 98.56 182 CYS A C 1
ATOM 1366 O O . CYS A 1 182 ? -2.949 -9.984 -4.357 1.00 98.56 182 CYS A O 1
ATOM 1368 N N . GLY A 1 183 ? -4.897 -8.985 -3.889 1.00 96.75 183 GLY A N 1
ATOM 1369 C CA . GLY A 1 183 ? -5.134 -8.665 -5.284 1.00 96.75 183 GLY A CA 1
ATOM 1370 C C . GLY A 1 183 ? -5.970 -7.428 -5.525 1.00 96.75 183 GLY A C 1
ATOM 1371 O O . GLY A 1 183 ? -6.688 -6.925 -4.664 1.00 96.75 183 GLY A O 1
ATOM 1372 N N . CYS A 1 184 ? -5.889 -6.937 -6.754 1.00 93.31 184 CYS A N 1
ATOM 1373 C CA . CYS A 1 184 ? -6.852 -5.969 -7.246 1.00 93.31 184 CYS A CA 1
ATOM 1374 C C . CYS A 1 184 ? -7.361 -6.335 -8.637 1.00 93.31 184 CYS A C 1
ATOM 1376 O O . CYS A 1 184 ? -6.614 -6.889 -9.446 1.00 93.31 184 CYS A O 1
ATOM 1378 N N . SER A 1 185 ? -8.615 -6.010 -8.942 1.00 86.81 185 SER A N 1
ATOM 1379 C CA . SER A 1 185 ? -9.208 -6.226 -10.270 1.00 86.81 185 SER A CA 1
ATOM 1380 C C . SER A 1 185 ? -9.255 -4.940 -11.101 1.00 86.81 185 SER A C 1
ATOM 1382 O O . SER A 1 185 ? -9.404 -3.856 -10.551 1.00 86.81 185 SER A O 1
ATOM 1384 N N . GLY A 1 186 ? -9.106 -5.048 -12.427 1.00 68.25 186 GLY A N 1
ATOM 1385 C CA . GLY A 1 186 ? -9.047 -3.914 -13.366 1.00 68.25 186 GLY A CA 1
ATOM 1386 C C . GLY A 1 186 ? -10.177 -2.881 -13.187 1.00 68.25 186 GLY A C 1
ATOM 1387 O O . GLY A 1 186 ? -11.330 -3.292 -13.023 1.00 68.25 186 GLY A O 1
ATOM 1388 N N . PRO A 1 187 ? -9.884 -1.561 -13.262 1.00 73.94 187 PRO A N 1
ATOM 1389 C CA . PRO A 1 187 ? -8.636 -0.905 -13.707 1.00 73.94 187 PRO A CA 1
ATOM 1390 C C . PRO A 1 187 ? -7.497 -0.838 -12.662 1.00 73.94 187 PRO A C 1
ATOM 1392 O O . PRO A 1 187 ? -6.646 0.045 -12.728 1.00 73.94 187 PRO A O 1
ATOM 1395 N N . GLY A 1 188 ? -7.472 -1.734 -11.677 1.00 83.69 188 GLY A N 1
ATOM 1396 C CA . GLY A 1 188 ? -6.515 -1.697 -10.583 1.00 83.69 188 GLY A CA 1
ATOM 1397 C C . GLY A 1 188 ? -5.017 -1.804 -10.896 1.00 83.69 188 GLY A C 1
ATOM 1398 O O . GLY A 1 188 ? -4.580 -2.281 -11.950 1.00 83.69 188 GLY A O 1
ATOM 1399 N N . ARG A 1 189 ? -4.219 -1.365 -9.915 1.00 94.44 189 ARG A N 1
ATOM 1400 C CA . ARG A 1 189 ? -2.745 -1.375 -9.889 1.00 94.44 189 ARG A CA 1
ATOM 1401 C C . ARG A 1 189 ? -2.249 -1.754 -8.492 1.00 94.44 189 ARG A C 1
ATOM 1403 O O . ARG A 1 189 ? -2.874 -1.362 -7.507 1.00 94.44 189 ARG A O 1
ATOM 1410 N N . GLY A 1 190 ? -1.087 -2.396 -8.392 1.00 96.50 190 GLY A N 1
ATOM 1411 C CA . GLY A 1 190 ? -0.491 -2.750 -7.101 1.00 96.50 190 GLY A CA 1
ATOM 1412 C C . GLY A 1 190 ? -1.291 -3.839 -6.401 1.00 96.50 190 GLY A C 1
ATOM 1413 O O . GLY A 1 190 ? -2.073 -3.542 -5.500 1.00 96.50 190 GLY A O 1
ATOM 1414 N N . GLY A 1 191 ? -1.115 -5.096 -6.812 1.00 97.25 191 GLY A N 1
ATOM 1415 C CA . GLY A 1 191 ? -1.942 -6.199 -6.310 1.00 97.25 191 GLY A CA 1
ATOM 1416 C C . GLY A 1 191 ? -1.917 -6.337 -4.787 1.00 97.25 191 GLY A C 1
ATOM 1417 O O . GLY A 1 191 ? -2.929 -6.689 -4.204 1.00 97.25 191 GLY A O 1
ATOM 1418 N N . ALA A 1 192 ? -0.833 -5.950 -4.112 1.00 98.69 192 ALA A N 1
ATOM 1419 C CA . ALA A 1 192 ? -0.823 -5.758 -2.663 1.00 98.69 192 ALA A CA 1
ATOM 1420 C C . ALA A 1 192 ? -0.824 -4.274 -2.279 1.00 98.69 192 ALA A C 1
ATOM 1422 O O . ALA A 1 192 ? -1.672 -3.835 -1.501 1.00 98.69 192 ALA A O 1
ATOM 1423 N N . ILE A 1 193 ? 0.122 -3.496 -2.806 1.00 98.88 193 ILE A N 1
ATOM 1424 C CA . ILE A 1 193 ? 0.385 -2.134 -2.340 1.00 98.88 193 ILE A CA 1
ATOM 1425 C C . ILE A 1 193 ? 0.406 -1.155 -3.515 1.00 98.88 193 ILE A C 1
ATOM 1427 O O . ILE A 1 193 ? 1.119 -1.357 -4.497 1.00 98.88 193 ILE A O 1
ATOM 1431 N N . ALA A 1 194 ? -0.317 -0.046 -3.374 1.00 98.62 194 ALA A N 1
ATOM 1432 C CA . ALA A 1 194 ? -0.220 1.110 -4.256 1.00 98.62 194 ALA A CA 1
ATOM 1433 C C . ALA A 1 194 ? 0.173 2.364 -3.470 1.00 98.62 194 ALA A C 1
ATOM 1435 O O . ALA A 1 194 ? -0.518 2.757 -2.529 1.00 98.62 194 ALA A O 1
ATOM 1436 N N . ILE A 1 195 ? 1.278 3.001 -3.867 1.00 98.81 195 ILE A N 1
ATOM 1437 C CA . ILE A 1 195 ? 1.825 4.179 -3.179 1.00 98.81 195 ILE A CA 1
ATOM 1438 C C . ILE A 1 195 ? 1.970 5.335 -4.153 1.00 98.81 195 ILE A C 1
ATOM 1440 O O . ILE A 1 195 ? 2.666 5.207 -5.160 1.00 98.81 195 ILE A O 1
ATOM 1444 N N . TYR A 1 196 ? 1.378 6.483 -3.834 1.00 98.12 196 TYR A N 1
ATOM 1445 C CA . TYR A 1 196 ? 1.597 7.728 -4.569 1.00 98.12 196 TYR A CA 1
ATOM 1446 C C . TYR A 1 196 ? 2.432 8.686 -3.718 1.00 98.12 196 TYR A C 1
ATOM 1448 O O . TYR A 1 196 ? 1.940 9.288 -2.767 1.00 98.12 196 TYR A O 1
ATOM 1456 N N . GLN A 1 197 ? 3.707 8.826 -4.069 1.00 98.06 197 GLN A N 1
ATOM 1457 C CA . GLN A 1 197 ? 4.671 9.708 -3.420 1.00 98.06 197 GLN A CA 1
ATOM 1458 C C . GLN A 1 197 ? 4.718 11.051 -4.149 1.00 98.06 197 GLN A C 1
ATOM 1460 O O . GLN A 1 197 ? 5.302 11.184 -5.227 1.00 98.06 197 GLN A O 1
ATOM 1465 N N . GLN A 1 198 ? 4.069 12.051 -3.560 1.00 95.88 198 GLN A N 1
ATOM 1466 C CA . GLN A 1 198 ? 3.771 13.313 -4.240 1.00 95.88 198 GLN A CA 1
ATOM 1467 C C . GLN A 1 198 ? 4.931 14.310 -4.184 1.00 95.88 198 GLN A C 1
ATOM 1469 O O . GLN A 1 198 ? 4.999 15.236 -4.987 1.00 95.88 198 GLN A O 1
ATOM 1474 N N . GLN A 1 199 ? 5.830 14.161 -3.212 1.00 94.94 199 GLN A N 1
ATOM 1475 C CA . GLN A 1 199 ? 6.914 15.103 -2.951 1.00 94.94 199 GLN A CA 1
ATOM 1476 C C . GLN A 1 199 ? 8.161 14.351 -2.466 1.00 94.94 199 GLN A C 1
ATOM 1478 O O . GLN A 1 199 ? 8.061 13.298 -1.837 1.00 94.94 199 GLN A O 1
ATOM 1483 N N . SER A 1 200 ? 9.346 14.897 -2.753 1.00 96.62 200 SER A N 1
ATOM 1484 C CA . SER A 1 200 ? 10.636 14.274 -2.415 1.00 96.62 200 SER A CA 1
ATOM 1485 C C . SER A 1 200 ? 10.984 14.308 -0.922 1.00 96.62 200 SER A C 1
ATOM 1487 O O . SER A 1 200 ? 11.996 13.734 -0.527 1.00 96.62 200 SER A O 1
ATOM 1489 N N . ASP A 1 201 ? 10.205 15.039 -0.122 1.00 96.75 201 ASP A N 1
ATOM 1490 C CA . ASP A 1 201 ? 10.293 15.104 1.341 1.00 96.75 201 ASP A CA 1
ATOM 1491 C C . ASP A 1 201 ? 9.471 13.997 2.029 1.00 96.75 201 ASP A C 1
ATOM 1493 O O . ASP A 1 201 ? 9.536 13.849 3.246 1.00 96.75 201 ASP A O 1
ATOM 1497 N N . CYS A 1 202 ? 8.703 13.213 1.267 1.00 98.00 202 CYS A N 1
ATOM 1498 C CA . CYS A 1 202 ? 7.999 12.040 1.770 1.00 98.00 202 CYS A CA 1
ATOM 1499 C C . CYS A 1 202 ? 8.907 10.806 1.745 1.00 98.00 202 CYS A C 1
ATOM 1501 O O . CYS A 1 202 ? 9.714 10.663 0.829 1.00 98.00 202 CYS A O 1
ATOM 1503 N N . LEU A 1 203 ? 8.720 9.874 2.680 1.00 98.62 203 LEU A N 1
ATOM 1504 C CA . LEU A 1 203 ? 9.494 8.632 2.772 1.00 98.62 203 LEU A CA 1
ATOM 1505 C C . LEU A 1 203 ? 8.653 7.401 2.419 1.00 98.62 203 LEU A C 1
ATOM 1507 O O . LEU A 1 203 ? 7.578 7.189 2.977 1.00 98.62 203 LEU A O 1
ATOM 1511 N N . ILE A 1 204 ? 9.198 6.543 1.560 1.00 98.81 204 ILE A N 1
ATOM 1512 C CA . ILE A 1 204 ? 8.813 5.133 1.456 1.00 98.81 204 ILE A CA 1
ATOM 1513 C C . ILE A 1 204 ? 9.965 4.294 2.008 1.00 98.81 204 ILE A C 1
ATOM 1515 O O . ILE A 1 204 ? 11.062 4.331 1.456 1.00 98.81 204 ILE A O 1
ATOM 1519 N N . SER A 1 205 ? 9.711 3.517 3.057 1.00 98.88 205 SER A N 1
ATOM 1520 C CA . SER A 1 205 ? 10.632 2.503 3.571 1.00 98.88 205 SER A CA 1
ATOM 1521 C C . SER A 1 205 ? 9.887 1.183 3.717 1.00 98.88 205 SER A C 1
ATOM 1523 O O . SER A 1 205 ? 9.033 1.066 4.586 1.00 98.88 205 SER A O 1
ATOM 1525 N N . ILE A 1 206 ? 10.188 0.189 2.883 1.00 98.94 206 ILE A N 1
ATOM 1526 C CA . ILE A 1 206 ? 9.645 -1.170 3.012 1.00 98.94 206 ILE A CA 1
ATOM 1527 C C . ILE A 1 206 ? 10.830 -2.111 3.163 1.00 98.94 206 ILE A C 1
ATOM 1529 O O . ILE A 1 206 ? 11.655 -2.221 2.255 1.00 98.94 206 ILE A O 1
ATOM 1533 N N . THR A 1 207 ? 10.930 -2.764 4.314 1.00 98.69 207 THR A N 1
ATOM 1534 C CA . THR A 1 207 ? 12.059 -3.619 4.670 1.00 98.69 207 THR A CA 1
ATOM 1535 C C . THR A 1 207 ? 11.605 -4.987 5.143 1.00 98.69 207 THR A C 1
ATOM 1537 O O . THR A 1 207 ? 10.502 -5.147 5.669 1.00 98.69 207 THR A O 1
ATOM 1540 N N . ASN A 1 208 ? 12.438 -6.004 4.901 1.00 97.94 208 ASN A N 1
ATOM 1541 C CA . ASN A 1 208 ? 12.239 -7.374 5.394 1.00 97.94 208 ASN A CA 1
ATOM 1542 C C . ASN A 1 208 ? 10.843 -7.959 5.113 1.00 97.94 208 ASN A C 1
ATOM 1544 O O . ASN A 1 208 ? 10.344 -8.792 5.864 1.00 97.94 208 ASN A O 1
ATOM 1548 N N . SER A 1 209 ? 10.194 -7.502 4.044 1.00 98.62 209 SER A N 1
ATOM 1549 C CA . SER A 1 209 ? 8.795 -7.814 3.765 1.00 98.62 209 SER A CA 1
ATOM 1550 C C . SER A 1 209 ? 8.671 -8.854 2.652 1.00 98.62 209 SER A C 1
ATOM 1552 O O . SER A 1 209 ? 9.549 -8.987 1.794 1.00 98.62 209 SER A O 1
ATOM 1554 N N . SER A 1 210 ? 7.579 -9.612 2.666 1.00 98.44 210 SER A N 1
ATOM 1555 C CA . SER A 1 210 ? 7.334 -10.7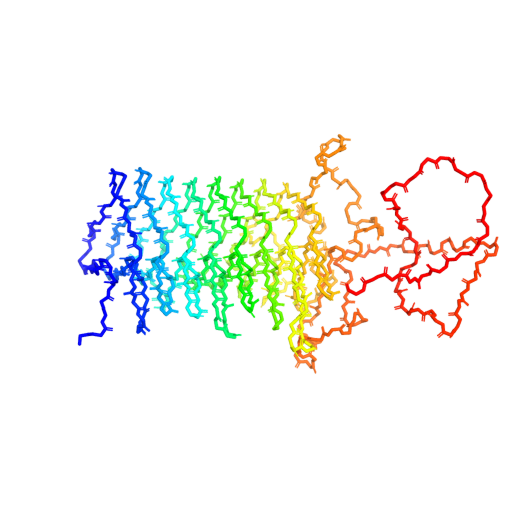02 1.718 1.00 98.44 210 SER A CA 1
ATOM 1556 C C . SER A 1 210 ? 6.002 -10.542 1.000 1.00 98.44 21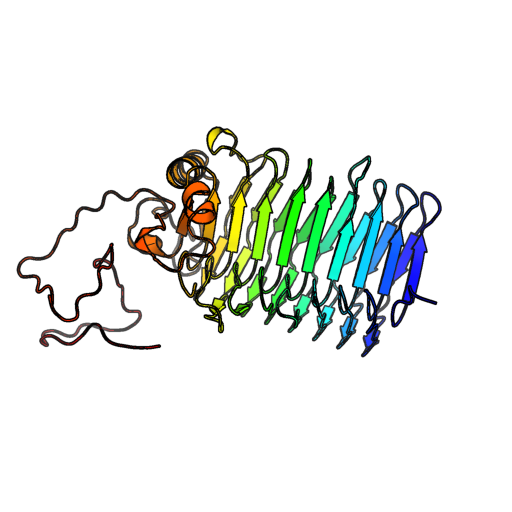0 SER A C 1
ATOM 1558 O O . SER A 1 210 ? 5.008 -10.123 1.591 1.00 98.44 210 SER A O 1
ATOM 1560 N N . PHE A 1 211 ? 5.996 -10.896 -0.282 1.00 98.75 211 PHE A N 1
ATOM 1561 C CA . PHE A 1 211 ? 4.835 -10.848 -1.158 1.00 98.75 211 PHE A CA 1
ATOM 1562 C C . PHE A 1 211 ? 4.688 -12.204 -1.835 1.00 98.75 211 PHE A C 1
ATOM 1564 O O . PHE A 1 211 ? 5.546 -12.620 -2.614 1.00 98.75 211 PHE A O 1
ATOM 1571 N N . THR A 1 212 ? 3.603 -12.905 -1.532 1.00 98.62 212 THR A N 1
ATOM 1572 C CA . THR A 1 212 ? 3.311 -14.225 -2.091 1.00 98.62 212 THR A CA 1
ATOM 1573 C C . THR A 1 212 ? 1.969 -14.192 -2.796 1.00 98.62 212 THR A C 1
ATOM 1575 O O . THR A 1 212 ? 0.983 -13.725 -2.230 1.00 98.62 212 THR A O 1
ATOM 1578 N N . ASN A 1 213 ? 1.931 -14.681 -4.036 1.00 98.31 213 ASN A N 1
ATOM 1579 C CA . ASN A 1 213 ? 0.721 -14.789 -4.854 1.00 98.31 213 ASN A CA 1
ATOM 1580 C C . ASN A 1 213 ? -0.050 -13.468 -5.040 1.00 98.31 213 ASN A C 1
ATOM 1582 O O . ASN A 1 213 ? -1.255 -13.499 -5.291 1.00 98.31 213 ASN A O 1
ATOM 1586 N N . CYS A 1 214 ? 0.615 -12.314 -4.931 1.00 98.50 214 CYS A N 1
ATOM 1587 C CA . CYS A 1 214 ? -0.044 -11.021 -5.097 1.00 98.50 214 CYS A CA 1
ATOM 1588 C C . CYS A 1 214 ? -0.293 -10.719 -6.581 1.00 98.50 214 CYS A C 1
ATOM 1590 O O . CYS A 1 214 ? 0.591 -10.952 -7.415 1.00 98.50 214 CYS A O 1
ATOM 1592 N N . LYS A 1 215 ? -1.500 -10.262 -6.941 1.00 97.06 215 LYS A N 1
ATOM 1593 C CA . LYS A 1 215 ? -1.917 -10.203 -8.354 1.00 97.06 215 LYS A CA 1
ATOM 1594 C C . LYS A 1 215 ? -2.686 -8.942 -8.721 1.00 97.06 215 LYS A C 1
ATOM 1596 O O . LYS A 1 215 ? -3.590 -8.522 -8.008 1.00 97.06 215 LYS A O 1
ATOM 1601 N N . THR A 1 216 ? -2.419 -8.411 -9.912 1.00 94.69 216 THR A N 1
ATOM 1602 C CA . THR A 1 216 ? -3.369 -7.517 -10.592 1.00 94.69 216 THR A CA 1
ATOM 1603 C C . THR A 1 216 ? -4.136 -8.314 -11.641 1.00 94.69 216 THR A C 1
ATOM 1605 O O . THR A 1 216 ? -3.563 -8.823 -12.605 1.00 94.69 216 THR A O 1
ATOM 1608 N N . LEU A 1 217 ? -5.443 -8.457 -11.453 1.00 85.19 217 LEU A N 1
ATOM 1609 C CA . LEU A 1 217 ? -6.318 -9.204 -12.351 1.00 85.19 217 LEU A CA 1
ATOM 1610 C C . LEU A 1 217 ? -6.840 -8.290 -13.460 1.00 85.19 217 LEU A C 1
ATOM 1612 O O . LEU A 1 217 ? -7.264 -7.163 -13.195 1.00 85.19 217 LEU A O 1
ATOM 1616 N N . SER A 1 218 ? -6.864 -8.795 -14.694 1.00 75.19 218 SER A N 1
ATOM 1617 C CA . SER A 1 218 ? -7.533 -8.119 -15.805 1.00 75.19 218 SER A CA 1
ATOM 1618 C C . SER A 1 218 ? -9.010 -7.931 -15.458 1.00 75.19 218 SER A C 1
ATOM 1620 O O . SER A 1 218 ? -9.730 -8.900 -15.222 1.00 75.19 218 SER A O 1
ATOM 1622 N N . GLY A 1 219 ? -9.447 -6.678 -15.362 1.00 68.81 219 GLY A N 1
ATOM 1623 C CA . GLY A 1 219 ? -10.853 -6.346 -15.142 1.00 68.81 219 GLY A CA 1
ATOM 1624 C C . GLY A 1 219 ? -11.620 -6.226 -16.454 1.00 68.81 219 GLY A C 1
ATOM 1625 O O . GLY A 1 219 ? -11.131 -6.575 -17.525 1.00 68.81 219 GLY A O 1
ATOM 1626 N N . ILE A 1 220 ? -12.829 -5.671 -16.369 1.00 65.06 220 ILE A N 1
ATOM 1627 C CA . ILE A 1 220 ? -13.655 -5.330 -17.541 1.00 65.06 220 ILE A CA 1
ATOM 1628 C C . ILE A 1 220 ? -13.092 -4.154 -18.355 1.00 65.06 220 ILE A C 1
ATOM 1630 O O . ILE A 1 220 ? -13.469 -3.963 -19.509 1.00 65.06 220 ILE A O 1
ATOM 1634 N N . SER A 1 221 ? -12.222 -3.341 -17.755 1.00 68.19 221 SER A N 1
ATOM 1635 C CA . SER A 1 221 ? -11.527 -2.251 -18.431 1.00 68.19 221 SER A CA 1
ATOM 1636 C C . SER A 1 221 ? -10.210 -2.751 -19.025 1.00 68.19 221 SER A C 1
ATOM 1638 O O . SER A 1 221 ? -9.402 -3.388 -18.353 1.00 68.19 221 SER A O 1
ATOM 1640 N N . ASN A 1 222 ? -9.951 -2.394 -20.284 1.00 76.56 222 ASN A N 1
ATOM 1641 C CA . ASN A 1 222 ? -8.672 -2.646 -20.960 1.00 76.56 222 ASN A CA 1
ATOM 1642 C C . ASN A 1 222 ? -7.599 -1.625 -20.531 1.00 76.56 222 ASN A C 1
ATOM 1644 O O . ASN A 1 222 ? -6.937 -1.031 -21.381 1.00 76.56 222 ASN A O 1
ATOM 1648 N N . GLN A 1 223 ? -7.492 -1.347 -19.229 1.00 87.50 223 GLN A N 1
ATOM 1649 C CA . GLN A 1 223 ? -6.583 -0.343 -18.680 1.00 87.50 223 GLN A CA 1
ATOM 1650 C C . GLN A 1 223 ? -5.882 -0.847 -17.418 1.00 87.50 223 GLN A C 1
ATOM 1652 O O . GLN A 1 223 ? -6.500 -1.494 -16.572 1.00 87.50 223 GLN A O 1
ATOM 1657 N N . TYR A 1 224 ? -4.615 -0.458 -17.281 1.00 91.62 224 TYR A N 1
ATOM 1658 C CA . TYR A 1 224 ? -3.722 -0.754 -16.161 1.00 91.62 224 TYR A CA 1
ATOM 1659 C C . TYR A 1 224 ? -3.365 -2.239 -16.016 1.00 91.62 224 TYR A C 1
ATOM 1661 O O . TYR A 1 224 ? -2.983 -2.871 -16.997 1.00 91.62 224 TYR A O 1
ATOM 1669 N N . GLY A 1 225 ? -3.371 -2.783 -14.793 1.00 92.81 225 GLY A N 1
ATOM 1670 C CA . GLY A 1 225 ? -2.784 -4.091 -14.511 1.00 92.81 225 GLY A CA 1
ATOM 1671 C C . GLY A 1 225 ? -1.288 -4.037 -14.205 1.00 92.81 225 GLY A C 1
ATOM 1672 O O . GLY A 1 225 ? -0.550 -4.969 -14.521 1.00 92.81 225 GLY A O 1
ATOM 1673 N N . TRP A 1 226 ? -0.814 -2.939 -13.617 1.00 95.69 226 TRP A N 1
ATOM 1674 C CA . TRP A 1 226 ? 0.604 -2.715 -13.323 1.00 95.69 226 TRP A CA 1
ATOM 1675 C C . TRP A 1 226 ? 0.952 -3.055 -11.876 1.00 95.69 226 TRP A C 1
ATOM 1677 O O . TRP A 1 226 ? 0.171 -2.742 -10.977 1.00 95.69 226 TRP A O 1
ATOM 1687 N N . GLY A 1 227 ? 2.135 -3.627 -11.645 1.00 97.12 227 GLY A N 1
ATOM 1688 C CA . GLY A 1 227 ? 2.637 -3.912 -10.300 1.00 97.12 227 GLY A CA 1
ATOM 1689 C C . GLY A 1 227 ? 1.879 -5.063 -9.645 1.00 97.12 227 GLY A C 1
ATOM 1690 O O . GLY A 1 227 ? 0.938 -4.826 -8.893 1.00 97.12 227 GLY A O 1
ATOM 1691 N N . GLY A 1 228 ? 2.265 -6.310 -9.918 1.00 97.06 228 GLY A N 1
ATOM 1692 C CA . GLY A 1 228 ? 1.583 -7.488 -9.365 1.00 97.06 228 GLY A CA 1
ATOM 1693 C C . GLY A 1 228 ? 1.597 -7.515 -7.835 1.00 97.06 228 GLY A C 1
ATOM 1694 O O . GLY A 1 228 ? 0.580 -7.823 -7.225 1.00 97.06 228 GLY A O 1
ATOM 1695 N N . ALA A 1 229 ? 2.697 -7.090 -7.210 1.00 98.56 229 ALA A N 1
ATOM 1696 C CA . ALA A 1 229 ? 2.740 -6.826 -5.775 1.00 98.56 229 ALA A CA 1
ATOM 1697 C C . ALA A 1 229 ? 2.661 -5.326 -5.467 1.00 98.56 229 ALA A C 1
ATOM 1699 O O . ALA A 1 229 ? 1.738 -4.889 -4.780 1.00 98.56 229 ALA A O 1
ATOM 1700 N N . ILE A 1 230 ? 3.602 -4.533 -5.981 1.00 98.88 230 ILE A N 1
ATOM 1701 C CA . ILE A 1 230 ? 3.750 -3.122 -5.617 1.00 98.88 230 ILE A CA 1
ATOM 1702 C C . ILE A 1 230 ? 3.688 -2.243 -6.866 1.00 98.88 230 ILE A C 1
ATOM 1704 O O . ILE A 1 230 ? 4.361 -2.505 -7.865 1.00 98.88 230 ILE A O 1
ATOM 1708 N N . VAL A 1 231 ? 2.932 -1.151 -6.786 1.00 98.75 231 VAL A N 1
ATOM 1709 C CA . VAL A 1 231 ? 3.052 -0.020 -7.712 1.00 98.75 231 VAL A CA 1
ATOM 1710 C C . VAL A 1 231 ? 3.427 1.245 -6.948 1.00 98.75 231 VAL A C 1
ATOM 1712 O O . VAL A 1 231 ? 2.890 1.514 -5.869 1.00 98.75 231 VAL A O 1
ATOM 1715 N N . ILE A 1 232 ? 4.335 2.037 -7.515 1.00 98.81 232 ILE A N 1
ATOM 1716 C CA . ILE A 1 232 ? 4.753 3.320 -6.948 1.00 98.81 232 ILE A CA 1
ATOM 1717 C C . ILE A 1 232 ? 4.637 4.403 -8.013 1.00 98.81 232 ILE A C 1
ATOM 1719 O O . ILE A 1 232 ? 5.201 4.288 -9.098 1.00 98.81 232 ILE A O 1
ATOM 1723 N N . LYS A 1 233 ? 3.924 5.479 -7.692 1.00 98.44 233 LYS A N 1
ATOM 1724 C CA . LYS A 1 233 ? 3.919 6.711 -8.478 1.00 98.44 233 LYS A CA 1
ATOM 1725 C C . LYS A 1 233 ? 4.774 7.751 -7.768 1.00 98.44 233 LYS A C 1
ATOM 1727 O O . LYS A 1 233 ? 4.483 8.086 -6.626 1.00 98.44 233 LYS A O 1
ATOM 1732 N N . MET A 1 234 ? 5.785 8.272 -8.450 1.00 97.44 234 MET A N 1
ATOM 1733 C CA . MET A 1 234 ? 6.648 9.348 -7.960 1.00 97.44 234 MET A CA 1
ATOM 1734 C C . MET A 1 234 ? 6.385 10.621 -8.758 1.00 97.44 234 MET A C 1
ATOM 1736 O O . MET A 1 234 ? 6.339 10.566 -9.983 1.00 97.44 234 MET A O 1
ATOM 1740 N N . GLU A 1 235 ? 6.250 11.756 -8.074 1.00 96.75 235 GLU A N 1
ATOM 1741 C CA . GLU A 1 235 ? 5.998 13.081 -8.676 1.00 96.75 235 GLU A CA 1
ATOM 1742 C C . GLU A 1 235 ? 7.219 14.023 -8.603 1.00 96.75 235 GLU A C 1
ATOM 1744 O O . GLU A 1 235 ? 7.100 15.244 -8.688 1.00 96.75 235 GLU A O 1
ATOM 1749 N N . PHE A 1 236 ? 8.422 13.469 -8.434 1.00 97.19 236 PHE A N 1
ATOM 1750 C CA . PHE A 1 236 ? 9.675 14.223 -8.341 1.00 97.19 236 PHE A CA 1
ATOM 1751 C C . PHE A 1 236 ? 10.793 13.571 -9.163 1.00 97.19 236 PHE A C 1
ATOM 1753 O O . PHE A 1 236 ? 10.681 12.428 -9.608 1.00 97.19 236 PHE A O 1
ATOM 1760 N N . GLN A 1 237 ? 11.869 14.320 -9.406 1.00 97.69 237 GLN A N 1
ATOM 1761 C CA . GLN A 1 237 ? 12.935 13.899 -10.316 1.00 97.69 237 GLN A CA 1
ATOM 1762 C C . GLN A 1 237 ? 13.825 12.819 -9.697 1.00 97.69 237 GLN A C 1
ATOM 1764 O O . GLN A 1 237 ? 14.146 12.863 -8.508 1.00 97.69 237 GLN A O 1
ATOM 1769 N N . ALA A 1 238 ? 14.313 11.897 -10.532 1.00 97.56 238 ALA A N 1
ATOM 1770 C CA . ALA A 1 238 ? 15.173 10.795 -10.099 1.00 97.56 238 ALA A CA 1
ATOM 1771 C C . ALA A 1 238 ? 16.453 11.258 -9.379 1.00 97.56 238 ALA A C 1
ATOM 1773 O O . ALA A 1 238 ? 16.937 10.570 -8.488 1.00 97.56 238 ALA A O 1
ATOM 1774 N N . SER A 1 239 ? 16.970 12.452 -9.694 1.00 97.56 239 SER A N 1
ATOM 1775 C CA . SER A 1 239 ? 18.141 13.039 -9.026 1.00 97.56 239 SER A CA 1
ATOM 1776 C C . SER A 1 239 ? 17.933 13.337 -7.537 1.00 97.56 239 SER A C 1
ATOM 1778 O O . SER A 1 239 ? 18.901 13.603 -6.832 1.00 97.56 239 SER A O 1
ATOM 1780 N N . GLN A 1 240 ? 16.685 13.349 -7.062 1.00 97.94 240 GLN A N 1
ATOM 1781 C CA . GLN A 1 240 ? 16.351 13.568 -5.655 1.00 97.94 240 GLN A CA 1
ATOM 1782 C C . GLN A 1 240 ? 16.188 12.248 -4.883 1.00 97.94 240 GLN A C 1
ATOM 1784 O O . GLN A 1 240 ? 16.099 12.293 -3.657 1.00 97.94 240 GLN A O 1
ATOM 1789 N N . LEU A 1 241 ? 16.148 11.088 -5.556 1.00 97.88 241 LEU A N 1
ATOM 1790 C CA . LEU A 1 241 ? 16.011 9.779 -4.908 1.00 97.88 241 LEU A CA 1
ATOM 1791 C C . LEU A 1 241 ? 17.255 9.437 -4.092 1.00 97.88 241 LEU A C 1
ATOM 1793 O O . LEU A 1 241 ? 18.375 9.469 -4.599 1.00 97.88 241 LEU A O 1
ATOM 1797 N N . ASN A 1 242 ? 17.046 9.092 -2.826 1.00 97.94 242 ASN A N 1
ATOM 1798 C CA . ASN A 1 242 ? 18.085 8.625 -1.919 1.00 97.94 242 ASN A CA 1
ATOM 1799 C C . ASN A 1 242 ? 17.449 7.901 -0.715 1.00 97.94 242 ASN A C 1
ATOM 1801 O O . ASN A 1 242 ? 16.228 7.814 -0.595 1.00 97.94 242 ASN A O 1
ATOM 1805 N N . THR A 1 243 ? 18.268 7.408 0.211 1.00 97.31 243 THR A N 1
ATOM 1806 C CA . THR A 1 243 ? 17.799 6.610 1.356 1.00 97.31 243 THR A CA 1
ATOM 1807 C C . THR A 1 243 ? 16.907 7.365 2.346 1.00 97.31 243 THR A C 1
ATOM 1809 O O . THR A 1 243 ? 16.234 6.723 3.145 1.00 97.31 243 THR A O 1
ATOM 1812 N N . THR A 1 244 ? 16.856 8.703 2.317 1.00 97.50 244 THR A N 1
ATOM 1813 C CA . THR A 1 244 ? 15.961 9.482 3.190 1.00 97.50 244 THR A CA 1
ATOM 1814 C C . THR A 1 244 ? 14.542 9.610 2.644 1.00 97.50 244 THR A C 1
ATOM 1816 O O . THR A 1 244 ? 13.674 10.076 3.375 1.00 97.50 244 THR A O 1
ATOM 1819 N N . ASN A 1 245 ? 14.291 9.248 1.380 1.00 98.06 245 ASN A N 1
ATOM 1820 C CA . ASN A 1 245 ? 12.951 9.302 0.784 1.00 98.06 245 ASN A CA 1
ATOM 1821 C C . ASN A 1 245 ? 12.502 7.999 0.116 1.00 98.06 245 ASN A C 1
ATOM 1823 O O . ASN A 1 245 ? 11.303 7.813 -0.097 1.00 98.06 245 ASN A O 1
ATOM 1827 N N . PHE A 1 246 ? 13.417 7.080 -0.186 1.00 98.75 246 PHE A N 1
ATOM 1828 C CA . PHE A 1 246 ? 13.069 5.826 -0.835 1.00 98.75 246 PHE A CA 1
ATOM 1829 C C . PHE A 1 246 ? 14.023 4.698 -0.441 1.00 98.75 246 PHE A C 1
ATOM 1831 O O . PHE A 1 246 ? 15.223 4.760 -0.713 1.00 98.75 246 PHE A O 1
ATOM 1838 N N . LEU A 1 247 ? 13.474 3.644 0.159 1.00 98.75 247 LEU A N 1
ATOM 1839 C CA . LEU A 1 247 ? 14.193 2.422 0.491 1.00 98.75 247 LEU A CA 1
ATOM 1840 C C . LEU A 1 247 ? 13.264 1.206 0.407 1.00 98.75 247 LEU A C 1
ATOM 1842 O O . LEU A 1 247 ? 12.290 1.096 1.146 1.00 98.75 247 LEU A O 1
ATOM 1846 N N . LEU A 1 248 ? 13.591 0.266 -0.471 1.00 98.81 248 LEU A N 1
ATOM 1847 C CA . LEU A 1 248 ? 12.937 -1.034 -0.593 1.00 98.81 248 LEU A CA 1
ATOM 1848 C C . LEU A 1 248 ? 13.982 -2.126 -0.341 1.00 98.81 248 LEU A C 1
ATOM 1850 O O . LEU A 1 248 ? 14.555 -2.668 -1.280 1.00 98.81 248 LEU A O 1
ATOM 1854 N N . SER A 1 249 ? 14.297 -2.419 0.917 1.00 97.62 249 SER A N 1
ATOM 1855 C CA . SER A 1 249 ? 15.377 -3.362 1.236 1.00 97.62 249 SER A CA 1
ATOM 1856 C C . SER A 1 249 ? 14.832 -4.737 1.572 1.00 97.62 249 SER A C 1
ATOM 1858 O O . SER A 1 249 ? 13.813 -4.872 2.242 1.00 97.62 249 SER A O 1
ATOM 1860 N N . ASP A 1 250 ? 15.571 -5.775 1.208 1.00 96.56 250 ASP A N 1
ATOM 1861 C CA . ASP A 1 250 ? 15.417 -7.099 1.786 1.00 96.56 250 ASP A CA 1
ATOM 1862 C C . ASP A 1 250 ? 14.039 -7.725 1.526 1.00 96.56 250 ASP A C 1
ATOM 1864 O O . ASP A 1 250 ? 13.534 -8.506 2.340 1.00 96.56 250 ASP A O 1
ATOM 1868 N N . LEU A 1 251 ? 13.441 -7.375 0.384 1.00 98.19 251 LEU A N 1
ATOM 1869 C CA . LEU A 1 251 ? 12.113 -7.824 -0.025 1.00 98.19 251 LEU A CA 1
ATOM 1870 C C . LEU A 1 251 ? 12.157 -9.225 -0.626 1.00 98.19 251 LEU A C 1
ATOM 1872 O O . LEU A 1 251 ? 13.140 -9.598 -1.248 1.00 98.19 251 LEU A O 1
ATOM 1876 N N . SER A 1 252 ? 11.078 -9.993 -0.524 1.00 97.12 252 SER A N 1
ATOM 1877 C CA . SER A 1 252 ? 10.945 -11.269 -1.239 1.00 97.12 252 SER A CA 1
ATOM 1878 C C . SER A 1 252 ? 9.629 -11.334 -2.001 1.00 97.12 252 SER A C 1
ATOM 1880 O O . SER A 1 252 ? 8.585 -10.927 -1.491 1.00 97.12 252 SER A O 1
ATOM 1882 N N . PHE A 1 253 ? 9.681 -11.852 -3.227 1.00 97.06 253 PHE A N 1
ATOM 1883 C CA . PHE A 1 253 ? 8.519 -11.999 -4.098 1.00 97.06 253 PHE A CA 1
ATOM 1884 C C . PHE A 1 253 ? 8.412 -13.448 -4.560 1.00 97.06 253 PHE A C 1
ATOM 1886 O O . PHE A 1 253 ? 9.371 -14.011 -5.080 1.00 97.06 253 PHE A O 1
ATOM 1893 N N . THR A 1 254 ? 7.243 -14.051 -4.378 1.00 96.25 254 THR A N 1
ATOM 1894 C CA . THR A 1 254 ? 6.937 -15.407 -4.842 1.00 96.25 254 THR A CA 1
ATOM 1895 C C . THR A 1 254 ? 5.617 -15.384 -5.594 1.00 96.25 254 THR A C 1
ATOM 1897 O O . THR A 1 254 ? 4.601 -14.956 -5.052 1.00 96.25 254 THR A O 1
ATOM 1900 N N . ASN A 1 255 ? 5.612 -15.844 -6.848 1.00 95.88 255 ASN A N 1
ATOM 1901 C CA . ASN A 1 255 ? 4.403 -15.984 -7.673 1.00 95.88 255 ASN A CA 1
ATOM 1902 C C . ASN A 1 255 ? 3.532 -14.714 -7.775 1.00 95.88 255 ASN A C 1
ATOM 1904 O O . ASN A 1 255 ? 2.311 -14.804 -7.934 1.00 95.88 255 ASN A O 1
ATOM 1908 N N . CYS A 1 256 ? 4.140 -13.531 -7.672 1.00 97.44 256 CYS A N 1
ATOM 1909 C CA . CYS A 1 256 ? 3.435 -12.281 -7.925 1.00 97.44 256 CYS A CA 1
ATOM 1910 C C . CYS A 1 256 ? 3.243 -12.104 -9.434 1.00 97.44 256 CYS A C 1
ATOM 1912 O O . CYS A 1 256 ? 4.105 -12.503 -10.218 1.00 97.44 256 CYS A O 1
ATOM 1914 N N . LYS A 1 257 ? 2.099 -11.562 -9.861 1.00 96.00 257 LYS A N 1
ATOM 1915 C CA . LYS A 1 257 ? 1.775 -11.455 -11.291 1.00 96.00 257 LYS A CA 1
ATOM 1916 C C . LYS A 1 257 ? 1.029 -10.170 -11.607 1.00 96.00 257 LYS A C 1
ATOM 1918 O O . LYS A 1 257 ? -0.020 -9.889 -11.030 1.00 96.00 257 LYS A O 1
ATOM 1923 N N . ALA A 1 258 ? 1.558 -9.420 -12.563 1.00 94.69 258 ALA A N 1
ATOM 1924 C CA . ALA A 1 258 ? 0.850 -8.305 -13.166 1.00 94.69 258 ALA A CA 1
ATOM 1925 C C . ALA A 1 258 ? 0.051 -8.798 -14.380 1.00 94.69 258 ALA A C 1
ATOM 1927 O O . ALA A 1 258 ? 0.521 -9.662 -15.121 1.00 94.69 258 ALA A O 1
ATOM 1928 N N . SER A 1 259 ? -1.135 -8.240 -14.618 1.00 92.69 259 SER A N 1
ATOM 1929 C CA . SER A 1 259 ? -1.875 -8.486 -15.869 1.00 92.69 259 SER A CA 1
ATOM 1930 C C . SER A 1 259 ? -1.266 -7.761 -17.072 1.00 92.69 259 SER A C 1
ATOM 1932 O O . SER A 1 259 ? -1.531 -8.152 -18.206 1.00 92.69 259 SER A O 1
ATOM 1934 N N . CYS A 1 260 ? -0.433 -6.739 -16.843 1.00 92.44 260 CYS A N 1
ATOM 1935 C CA . CYS A 1 260 ? 0.274 -6.014 -17.896 1.00 92.44 260 CYS A CA 1
ATOM 1936 C C . CYS A 1 260 ? 1.791 -5.932 -17.654 1.00 92.44 260 CYS A C 1
ATOM 1938 O O . CYS A 1 260 ? 2.554 -6.560 -18.385 1.00 92.44 260 CYS A O 1
ATOM 1940 N N . ALA A 1 261 ? 2.251 -5.169 -16.656 1.00 93.94 261 ALA A N 1
ATOM 1941 C CA . ALA A 1 261 ? 3.675 -4.853 -16.506 1.00 93.94 261 ALA A CA 1
ATOM 1942 C C . ALA A 1 261 ? 4.130 -4.816 -15.042 1.00 93.94 261 ALA A C 1
ATOM 1944 O O . ALA A 1 261 ? 3.436 -4.270 -14.183 1.00 93.94 261 ALA A O 1
ATOM 1945 N N . GLY A 1 262 ? 5.336 -5.331 -14.782 1.00 96.31 262 GLY A N 1
ATOM 1946 C CA . GLY A 1 262 ? 5.974 -5.318 -13.465 1.00 96.31 262 GLY A CA 1
ATOM 1947 C C . GLY A 1 262 ? 5.333 -6.326 -12.522 1.00 96.31 262 GLY A C 1
ATOM 1948 O O . GLY A 1 262 ? 4.512 -5.951 -11.690 1.00 96.31 262 GLY A O 1
ATOM 1949 N N . ASN A 1 263 ? 5.677 -7.610 -12.650 1.00 97.00 263 ASN A N 1
ATOM 1950 C CA . ASN A 1 263 ? 5.095 -8.660 -11.802 1.00 97.00 263 ASN A CA 1
ATOM 1951 C C . ASN A 1 263 ? 5.313 -8.406 -10.306 1.00 97.00 263 ASN A C 1
ATOM 1953 O O . ASN A 1 263 ? 4.408 -8.640 -9.508 1.00 97.00 263 ASN A O 1
ATOM 1957 N N . ASN A 1 264 ? 6.480 -7.882 -9.936 1.00 98.25 264 ASN A N 1
ATOM 1958 C CA . ASN A 1 264 ? 6.812 -7.573 -8.551 1.00 98.25 264 ASN A CA 1
ATOM 1959 C C . ASN A 1 264 ? 6.621 -6.082 -8.286 1.00 98.25 264 ASN A C 1
ATOM 1961 O O . ASN A 1 264 ? 5.854 -5.698 -7.404 1.00 98.25 264 ASN A O 1
ATOM 1965 N N . LEU A 1 265 ? 7.281 -5.243 -9.084 1.00 98.75 265 LEU A N 1
ATOM 1966 C CA . LEU A 1 265 ? 7.308 -3.801 -8.902 1.00 98.75 265 LEU A CA 1
ATOM 1967 C C . LEU A 1 265 ? 7.082 -3.085 -10.229 1.00 98.75 265 LEU A C 1
ATOM 1969 O O . LEU A 1 265 ? 7.730 -3.372 -11.239 1.00 98.75 265 LEU A O 1
ATOM 1973 N N . HIS A 1 266 ? 6.202 -2.090 -10.194 1.00 98.56 266 HIS A N 1
ATOM 1974 C CA . HIS A 1 266 ? 6.046 -1.130 -11.276 1.00 98.56 266 HIS A CA 1
ATOM 1975 C C . HIS A 1 266 ? 6.201 0.302 -10.769 1.00 98.56 266 HIS A C 1
ATOM 1977 O O . HIS A 1 266 ? 5.607 0.658 -9.750 1.00 98.56 266 HIS A O 1
ATOM 1983 N N . ILE A 1 267 ? 6.998 1.119 -11.464 1.00 98.69 267 ILE A N 1
ATOM 1984 C CA . ILE A 1 267 ? 7.204 2.528 -11.109 1.00 98.69 267 ILE A CA 1
ATOM 1985 C C . ILE A 1 267 ? 6.740 3.459 -12.233 1.00 98.69 267 ILE A C 1
ATOM 1987 O O . ILE A 1 267 ? 7.224 3.404 -13.361 1.00 98.69 267 ILE A O 1
ATOM 1991 N N . LEU A 1 268 ? 5.837 4.374 -11.890 1.00 98.56 268 LEU A N 1
ATOM 1992 C CA . LEU A 1 268 ? 5.468 5.530 -12.701 1.00 98.56 268 LEU A CA 1
ATOM 1993 C C . LEU A 1 268 ? 6.274 6.741 -12.213 1.00 98.56 268 LEU A C 1
ATOM 1995 O O . LEU A 1 268 ? 6.050 7.217 -11.099 1.00 98.56 268 LEU A O 1
ATOM 1999 N N . SER A 1 269 ? 7.195 7.249 -13.031 1.00 98.31 269 SER A N 1
ATOM 2000 C CA . SER A 1 269 ? 8.078 8.371 -12.671 1.00 98.31 269 SER A CA 1
ATOM 2001 C C . SER A 1 269 ? 8.285 9.343 -13.842 1.00 98.31 269 SER A C 1
ATOM 2003 O O . SER A 1 269 ? 7.926 9.015 -14.978 1.00 98.31 269 SER A O 1
ATOM 2005 N N . PRO A 1 270 ? 8.825 10.558 -13.616 1.00 98.06 270 PRO A N 1
ATOM 2006 C CA . PRO A 1 270 ? 9.104 11.495 -14.708 1.00 98.06 270 PRO A CA 1
ATOM 2007 C C . PRO A 1 270 ? 10.012 10.900 -15.798 1.00 98.06 270 PRO A C 1
ATOM 2009 O O . PRO A 1 270 ? 9.779 11.128 -16.985 1.00 98.06 270 PRO A O 1
ATOM 2012 N N . ASP A 1 271 ? 10.995 10.093 -15.390 1.00 97.69 271 ASP A N 1
ATOM 2013 C CA . ASP A 1 271 ? 11.912 9.357 -16.260 1.00 97.69 271 ASP A CA 1
ATOM 2014 C C . ASP A 1 271 ? 12.242 7.992 -15.632 1.00 97.69 271 ASP A C 1
ATOM 2016 O O . ASP A 1 271 ? 12.981 7.897 -14.650 1.00 97.69 271 ASP A O 1
ATOM 2020 N N . THR A 1 272 ? 11.687 6.927 -16.212 1.00 96.56 272 THR A N 1
ATOM 2021 C CA . THR A 1 272 ? 11.841 5.541 -15.747 1.00 96.56 272 THR A CA 1
ATOM 2022 C C . THR A 1 272 ? 13.299 5.105 -15.757 1.00 96.56 272 THR A C 1
ATOM 2024 O O . THR A 1 272 ? 13.746 4.433 -14.829 1.00 96.56 272 THR A O 1
ATOM 2027 N N . LEU A 1 273 ? 14.047 5.493 -16.793 1.00 95.19 273 LEU A N 1
ATOM 2028 C CA . LEU A 1 273 ? 15.433 5.084 -16.955 1.00 95.19 273 LEU A CA 1
ATOM 2029 C C . LEU A 1 273 ? 16.305 5.730 -15.877 1.00 95.19 273 LEU A C 1
ATOM 2031 O O . LEU A 1 273 ? 17.050 5.040 -15.176 1.00 95.19 273 LEU A O 1
ATOM 2035 N N . ALA A 1 274 ? 16.169 7.045 -15.700 1.00 97.81 274 ALA A N 1
ATOM 2036 C CA . ALA A 1 274 ? 16.901 7.770 -14.667 1.00 97.81 274 ALA A CA 1
ATOM 2037 C C . ALA A 1 274 ? 16.531 7.273 -13.258 1.00 97.81 274 ALA A C 1
ATOM 2039 O O . ALA A 1 274 ? 17.412 7.112 -12.411 1.00 97.81 274 ALA A O 1
ATOM 2040 N N . THR A 1 275 ? 15.249 6.974 -13.006 1.00 98.25 275 THR A N 1
ATOM 2041 C CA . THR A 1 275 ? 14.789 6.368 -11.745 1.00 98.25 275 THR A CA 1
ATOM 2042 C C . THR A 1 275 ? 15.465 5.022 -11.497 1.00 98.25 275 THR A C 1
ATOM 2044 O O . THR A 1 275 ? 16.001 4.790 -10.414 1.00 98.25 275 THR A O 1
ATOM 2047 N N . GLY A 1 276 ? 15.508 4.161 -12.511 1.00 97.75 276 GLY A N 1
ATOM 2048 C CA . GLY A 1 276 ? 16.210 2.885 -12.476 1.00 97.75 276 GLY A CA 1
ATOM 2049 C C . GLY A 1 276 ? 17.688 2.990 -12.118 1.00 97.75 276 GLY A C 1
ATOM 2050 O O . GLY A 1 276 ? 18.183 2.287 -11.233 1.00 97.75 276 GLY A O 1
ATOM 2051 N N . GLN A 1 277 ? 18.392 3.908 -12.782 1.00 97.00 277 GLN A N 1
ATOM 2052 C CA . GLN A 1 277 ? 19.804 4.188 -12.527 1.00 97.00 277 GLN A CA 1
ATOM 2053 C C . GLN A 1 277 ? 20.034 4.721 -11.106 1.00 97.00 277 GLN A C 1
ATOM 2055 O O . GLN A 1 277 ? 20.976 4.287 -10.443 1.00 97.00 277 GLN A O 1
ATOM 2060 N N . ALA A 1 278 ? 19.171 5.613 -10.611 1.00 98.12 278 ALA A N 1
ATOM 2061 C CA . ALA A 1 278 ? 19.251 6.132 -9.246 1.00 98.12 278 ALA A CA 1
ATOM 2062 C C . ALA A 1 278 ? 19.054 5.023 -8.198 1.00 98.12 278 ALA A C 1
ATOM 2064 O O . ALA A 1 278 ? 19.854 4.914 -7.268 1.00 98.12 278 ALA A O 1
ATOM 2065 N N . ILE A 1 279 ? 18.053 4.153 -8.387 1.00 98.38 279 ILE A N 1
ATOM 2066 C CA . ILE A 1 279 ? 17.803 2.999 -7.509 1.00 98.38 279 ILE A CA 1
ATOM 2067 C C . ILE A 1 279 ? 19.023 2.077 -7.471 1.00 98.38 279 ILE A C 1
ATOM 2069 O O . ILE A 1 279 ? 19.491 1.729 -6.389 1.00 98.38 279 ILE A O 1
ATOM 2073 N N . LYS A 1 280 ? 19.574 1.729 -8.639 1.00 96.44 280 LYS A N 1
ATOM 2074 C CA . LYS A 1 280 ? 20.764 0.878 -8.754 1.00 96.44 280 LYS A CA 1
ATOM 2075 C C . LYS A 1 280 ? 21.983 1.495 -8.068 1.00 96.44 280 LYS A C 1
ATOM 2077 O O . LYS A 1 280 ? 22.632 0.838 -7.260 1.00 96.44 280 LYS A O 1
ATOM 2082 N N . ASN A 1 281 ? 22.295 2.752 -8.377 1.00 96.38 281 ASN A N 1
ATOM 2083 C CA . ASN A 1 281 ? 23.492 3.424 -7.865 1.00 96.38 281 ASN A CA 1
ATOM 2084 C C . ASN A 1 281 ? 23.413 3.688 -6.355 1.00 96.38 281 ASN A C 1
ATOM 2086 O O . ASN A 1 281 ? 24.435 3.643 -5.676 1.00 96.38 281 ASN A O 1
ATOM 2090 N N . GLY A 1 282 ? 22.212 3.955 -5.835 1.00 97.12 282 GLY A N 1
ATOM 2091 C CA . GLY A 1 282 ? 21.964 4.143 -4.406 1.00 97.12 282 GLY A CA 1
ATOM 2092 C C . GLY A 1 282 ? 21.724 2.846 -3.630 1.00 97.12 282 GLY A C 1
ATOM 2093 O O . GLY A 1 282 ? 21.553 2.909 -2.417 1.00 97.12 282 GLY A O 1
ATOM 2094 N N . ASN A 1 283 ? 21.691 1.691 -4.306 1.00 96.50 283 ASN A N 1
ATOM 2095 C CA . ASN A 1 283 ? 21.269 0.407 -3.746 1.00 96.50 283 ASN A CA 1
ATOM 2096 C C . ASN A 1 283 ? 19.925 0.493 -2.994 1.00 96.50 283 ASN A C 1
ATOM 2098 O O . ASN A 1 283 ? 19.777 -0.016 -1.884 1.00 96.50 283 ASN A O 1
ATOM 2102 N N . LEU A 1 284 ? 18.956 1.195 -3.589 1.00 98.44 284 LEU A N 1
ATOM 2103 C CA . LEU A 1 284 ? 17.683 1.521 -2.942 1.00 98.44 284 LEU A CA 1
ATOM 2104 C C . LEU A 1 284 ? 16.628 0.411 -3.079 1.00 98.44 284 LEU A C 1
ATOM 2106 O O . LEU A 1 284 ? 15.553 0.535 -2.495 1.00 98.44 284 LEU A O 1
ATOM 2110 N N . LEU A 1 285 ? 16.911 -0.647 -3.850 1.00 98.31 285 LEU A N 1
ATOM 2111 C CA . LEU A 1 285 ? 16.078 -1.845 -3.963 1.00 98.31 285 LEU A CA 1
ATOM 2112 C C . LEU A 1 285 ? 16.930 -3.106 -3.793 1.00 98.31 285 LEU A C 1
ATOM 2114 O O . LEU A 1 285 ? 17.775 -3.393 -4.632 1.00 98.31 285 LEU A O 1
ATOM 2118 N N . THR A 1 286 ? 16.667 -3.919 -2.777 1.00 96.94 286 THR A N 1
ATOM 2119 C CA . THR A 1 286 ? 17.312 -5.230 -2.634 1.00 96.94 286 THR A CA 1
ATOM 2120 C C . THR A 1 286 ? 16.267 -6.325 -2.476 1.00 96.94 286 THR A C 1
ATOM 2122 O O . THR A 1 286 ? 15.218 -6.139 -1.855 1.00 96.94 286 THR A O 1
ATOM 2125 N N . VAL A 1 287 ? 16.532 -7.473 -3.101 1.00 96.31 287 VAL A N 1
ATOM 2126 C CA . VAL A 1 287 ? 15.585 -8.587 -3.177 1.00 96.31 287 VAL A CA 1
ATOM 2127 C C . VAL A 1 287 ? 16.270 -9.859 -2.727 1.00 96.31 287 VAL A C 1
ATOM 2129 O O . VAL A 1 287 ? 17.380 -10.172 -3.163 1.00 96.31 287 VAL A O 1
ATOM 2132 N N . LYS A 1 288 ? 15.587 -10.591 -1.858 1.00 91.94 288 LYS A N 1
ATOM 2133 C CA . LYS A 1 288 ? 16.002 -11.874 -1.340 1.00 91.94 288 LYS A CA 1
ATOM 2134 C C . LYS A 1 288 ? 15.472 -13.020 -2.190 1.00 91.94 288 LYS A C 1
ATOM 2136 O O . LYS A 1 288 ? 14.318 -13.004 -2.612 1.00 91.94 288 LYS A O 1
ATOM 2141 N N . ASP A 1 289 ? 16.303 -14.042 -2.352 1.00 80.19 289 ASP A N 1
ATOM 2142 C CA . ASP A 1 289 ? 15.883 -15.367 -2.805 1.00 80.19 289 ASP A CA 1
ATOM 2143 C C . ASP A 1 289 ? 15.975 -16.338 -1.615 1.00 80.19 289 ASP A C 1
ATOM 2145 O O . ASP A 1 289 ? 17.068 -16.808 -1.286 1.00 80.19 289 ASP A O 1
ATOM 2149 N N . PRO A 1 290 ? 14.850 -16.655 -0.944 1.00 65.81 290 PRO A N 1
ATOM 2150 C CA . PRO A 1 290 ? 14.846 -17.575 0.193 1.00 65.81 290 PRO A CA 1
ATOM 2151 C C . PRO A 1 290 ? 15.347 -18.979 -0.169 1.00 65.81 290 PRO A C 1
ATOM 2153 O O . PRO A 1 290 ? 15.742 -19.735 0.715 1.00 65.81 290 PRO A O 1
ATOM 2156 N N . SER A 1 291 ? 15.322 -19.335 -1.458 1.00 67.25 291 SER A N 1
ATOM 2157 C CA . SER A 1 291 ? 15.707 -20.653 -1.955 1.00 67.25 291 SER A CA 1
ATOM 2158 C C . SER A 1 291 ? 17.198 -20.782 -2.288 1.00 67.25 291 SER A C 1
ATOM 2160 O O . SER A 1 291 ? 17.658 -21.902 -2.522 1.00 67.25 291 SER A O 1
ATOM 2162 N N . ASN A 1 292 ? 17.972 -19.684 -2.271 1.00 59.97 292 ASN A N 1
ATOM 2163 C CA . ASN A 1 292 ? 19.363 -19.694 -2.731 1.00 59.97 292 ASN A CA 1
ATOM 2164 C C . ASN A 1 292 ? 20.309 -18.817 -1.869 1.00 59.97 292 ASN A C 1
ATOM 2166 O O . ASN A 1 292 ? 20.222 -17.588 -1.902 1.00 59.97 292 ASN A O 1
ATOM 2170 N N . PRO A 1 293 ? 21.256 -19.403 -1.106 1.00 54.25 293 PRO A N 1
ATOM 2171 C CA . PRO A 1 293 ? 22.287 -18.659 -0.370 1.00 54.25 293 PRO A CA 1
ATOM 2172 C C . PRO A 1 293 ? 23.174 -17.830 -1.328 1.00 54.25 293 PRO A C 1
ATOM 2174 O O . PRO A 1 293 ? 23.598 -18.371 -2.348 1.00 54.25 293 PRO A O 1
ATOM 2177 N N . PRO A 1 294 ? 23.508 -16.550 -1.044 1.00 56.44 294 PRO A N 1
ATOM 2178 C CA . PRO A 1 294 ? 23.492 -15.859 0.252 1.00 56.44 294 PRO A CA 1
ATOM 2179 C C . PRO A 1 294 ? 22.161 -15.163 0.591 1.00 56.44 294 PRO A C 1
ATOM 2181 O O . PRO A 1 294 ? 22.144 -14.197 1.349 1.00 56.44 294 PRO A O 1
ATOM 2184 N N . TYR A 1 295 ? 21.051 -15.655 0.041 1.00 75.69 295 TYR A N 1
ATOM 2185 C CA . TYR A 1 295 ? 19.692 -15.143 0.194 1.00 75.69 295 TYR A CA 1
ATOM 2186 C C . TYR A 1 295 ? 19.444 -13.787 -0.448 1.00 75.69 295 TYR A C 1
ATOM 2188 O O . TYR A 1 295 ? 18.326 -13.316 -0.338 1.00 75.69 295 TYR A O 1
ATOM 2196 N N . LEU A 1 296 ? 20.420 -13.178 -1.130 1.00 82.56 296 LEU A N 1
ATOM 2197 C CA . LEU A 1 296 ? 20.259 -11.941 -1.897 1.00 82.56 296 LEU A CA 1
ATOM 2198 C C . LEU A 1 296 ? 20.455 -12.213 -3.392 1.00 82.56 296 LEU A C 1
ATOM 2200 O O . LEU A 1 296 ? 21.417 -12.876 -3.784 1.00 82.56 296 LEU A O 1
ATOM 2204 N N . ILE A 1 297 ? 19.584 -11.644 -4.223 1.00 86.75 297 ILE A N 1
ATOM 2205 C CA . ILE A 1 297 ? 19.725 -11.646 -5.680 1.00 86.75 297 ILE A CA 1
ATOM 2206 C C . ILE A 1 297 ? 20.795 -10.617 -6.067 1.00 86.75 297 ILE A C 1
ATOM 2208 O O . ILE A 1 297 ? 20.536 -9.415 -6.138 1.00 86.75 297 ILE A O 1
ATOM 2212 N N . THR A 1 298 ? 22.022 -11.083 -6.297 1.00 85.88 298 THR A N 1
ATOM 2213 C CA . THR A 1 298 ? 23.188 -10.219 -6.555 1.00 85.88 298 THR A CA 1
ATOM 2214 C C . THR A 1 298 ? 23.223 -9.625 -7.964 1.00 85.88 298 THR A C 1
ATOM 2216 O O . THR A 1 298 ? 23.915 -8.635 -8.191 1.00 85.88 298 THR A O 1
ATOM 2219 N N . ASP A 1 299 ? 22.468 -10.192 -8.904 1.00 88.75 299 ASP A N 1
ATOM 2220 C CA . ASP A 1 299 ? 22.405 -9.789 -10.311 1.00 88.75 299 ASP A CA 1
ATOM 2221 C C . ASP A 1 299 ? 21.084 -9.094 -10.690 1.00 88.75 299 ASP A C 1
ATOM 2223 O O . ASP A 1 299 ? 20.809 -8.912 -11.880 1.00 88.75 299 ASP A O 1
ATOM 2227 N N . LEU A 1 300 ? 20.291 -8.661 -9.697 1.00 91.75 300 LEU A N 1
ATOM 2228 C CA . LEU A 1 300 ? 18.967 -8.039 -9.863 1.00 91.75 300 LEU A CA 1
ATOM 2229 C C . LEU A 1 300 ? 18.955 -6.940 -10.938 1.00 91.75 300 LEU A C 1
ATOM 2231 O O . LEU A 1 300 ? 18.058 -6.874 -11.773 1.00 91.75 300 LEU A O 1
ATOM 2235 N N . TYR A 1 301 ? 19.984 -6.091 -10.932 1.00 92.19 301 TYR A N 1
ATOM 2236 C CA . TYR A 1 301 ? 20.098 -4.923 -11.807 1.00 92.19 301 TYR A CA 1
ATOM 2237 C C . TYR A 1 301 ? 20.665 -5.214 -13.201 1.00 92.19 301 TYR A C 1
ATOM 2239 O O . TYR A 1 301 ? 20.886 -4.280 -13.973 1.00 92.19 301 TYR A O 1
ATOM 2247 N N . THR A 1 302 ? 21.020 -6.464 -13.492 1.00 88.94 302 THR A N 1
ATOM 2248 C CA . THR A 1 302 ? 21.756 -6.833 -14.711 1.00 88.94 302 THR A CA 1
ATOM 2249 C C . THR A 1 302 ? 21.176 -8.043 -15.427 1.00 88.94 302 THR A C 1
ATOM 2251 O O . THR A 1 302 ? 21.342 -8.158 -16.638 1.00 88.94 302 THR A O 1
ATOM 2254 N N . SER A 1 303 ? 20.513 -8.946 -14.705 1.00 86.50 303 SER A N 1
ATOM 2255 C CA . SER A 1 303 ? 19.989 -10.182 -15.272 1.00 86.50 303 SER A CA 1
ATOM 2256 C C . SER A 1 303 ? 18.707 -9.940 -16.072 1.00 86.50 303 SER A C 1
ATOM 2258 O O . SER A 1 303 ? 17.763 -9.346 -15.542 1.00 86.50 303 SER A O 1
ATOM 2260 N N . PRO A 1 304 ? 18.614 -10.451 -17.314 1.00 82.12 304 PRO A N 1
ATOM 2261 C CA . PRO A 1 304 ? 17.404 -10.345 -18.122 1.00 82.12 304 PRO A CA 1
ATOM 2262 C C . PRO A 1 304 ? 16.218 -11.134 -17.577 1.00 82.12 304 PRO A C 1
ATOM 2264 O O . PRO A 1 304 ? 15.081 -10.872 -17.959 1.00 82.12 304 PRO A O 1
ATOM 2267 N N . GLN A 1 305 ? 16.453 -12.056 -16.643 1.00 84.12 305 GLN A N 1
ATOM 2268 C CA . GLN A 1 305 ? 15.394 -12.856 -16.039 1.00 84.12 305 GLN A CA 1
ATOM 2269 C C . GLN A 1 305 ? 14.342 -11.997 -15.321 1.00 84.12 305 GLN A C 1
ATOM 2271 O O . GLN A 1 305 ? 13.168 -12.350 -15.327 1.00 84.12 305 GLN A O 1
ATOM 2276 N N . TYR A 1 306 ? 14.744 -10.856 -14.756 1.00 88.50 306 TYR A N 1
ATOM 2277 C CA . TYR A 1 306 ? 13.868 -9.992 -13.960 1.00 88.50 306 TYR A CA 1
ATOM 2278 C C . TYR A 1 306 ? 13.270 -8.827 -14.756 1.00 88.50 306 TYR A C 1
ATOM 2280 O O . TYR A 1 306 ? 12.622 -7.949 -14.186 1.00 88.50 306 TYR A O 1
ATOM 2288 N N . ALA A 1 307 ? 13.489 -8.794 -16.075 1.00 87.56 307 ALA A N 1
ATOM 2289 C CA . ALA A 1 307 ? 13.098 -7.684 -16.938 1.00 87.56 307 ALA A CA 1
ATOM 2290 C C . ALA A 1 307 ? 11.602 -7.344 -16.809 1.00 87.56 307 ALA A C 1
ATOM 2292 O O . ALA A 1 307 ? 11.247 -6.174 -16.713 1.00 87.56 307 ALA A O 1
ATOM 2293 N N . TYR A 1 308 ? 10.731 -8.355 -16.754 1.00 91.25 308 TYR A N 1
ATOM 2294 C CA . TYR A 1 308 ? 9.280 -8.167 -16.625 1.00 91.25 308 TYR A CA 1
ATOM 2295 C C . TYR A 1 308 ? 8.789 -8.050 -15.178 1.00 91.25 308 TYR A C 1
ATOM 2297 O O . TYR A 1 308 ? 7.645 -7.654 -14.942 1.00 91.25 308 TYR A O 1
ATOM 2305 N N . ASP A 1 309 ? 9.648 -8.354 -14.208 1.00 95.69 309 ASP A N 1
ATOM 2306 C CA . ASP A 1 309 ? 9.314 -8.273 -12.790 1.00 95.69 309 ASP A CA 1
ATOM 2307 C C . ASP A 1 309 ? 9.446 -6.846 -12.254 1.00 95.69 309 ASP A C 1
ATOM 2309 O O . ASP A 1 309 ? 8.647 -6.445 -11.405 1.00 95.69 309 ASP A O 1
ATOM 2313 N N . TYR A 1 310 ? 10.401 -6.080 -12.793 1.00 97.12 310 TYR A N 1
ATOM 2314 C CA . TYR A 1 310 ? 10.696 -4.697 -12.412 1.00 97.12 310 TYR A CA 1
ATOM 2315 C C . TYR A 1 310 ? 10.601 -3.794 -13.640 1.00 97.12 310 TYR A C 1
ATOM 2317 O O . TYR A 1 310 ? 11.523 -3.700 -14.453 1.00 97.12 310 TYR A O 1
ATOM 2325 N N . MET A 1 311 ? 9.461 -3.128 -13.776 1.00 97.38 311 MET A N 1
ATOM 2326 C CA . MET A 1 311 ? 9.121 -2.314 -14.943 1.00 97.38 311 MET A CA 1
ATOM 2327 C C . MET A 1 311 ? 8.760 -0.893 -14.514 1.00 97.38 311 MET A C 1
ATOM 2329 O O . MET A 1 311 ? 8.523 -0.612 -13.341 1.00 97.38 311 MET A O 1
ATOM 2333 N N . GLY A 1 312 ? 8.666 0.012 -15.475 1.00 97.62 312 GLY A N 1
ATOM 2334 C CA . GLY A 1 312 ? 8.121 1.336 -15.247 1.00 97.62 312 GLY A CA 1
ATOM 2335 C C . GLY A 1 312 ? 7.564 1.976 -16.505 1.00 97.62 312 GLY A C 1
ATOM 2336 O O . GLY A 1 312 ? 7.542 1.384 -17.589 1.00 97.62 312 GLY A O 1
ATOM 2337 N N . ILE A 1 313 ? 7.047 3.185 -16.338 1.00 98.00 313 ILE A N 1
ATOM 2338 C CA . ILE A 1 313 ? 6.537 4.015 -17.425 1.00 98.00 313 ILE A CA 1
ATOM 2339 C C . ILE A 1 313 ? 6.784 5.488 -17.110 1.00 98.00 313 ILE A C 1
ATOM 2341 O O . ILE A 1 313 ? 6.643 5.931 -15.969 1.00 98.00 313 ILE A O 1
ATOM 2345 N N . ASN A 1 314 ? 7.133 6.259 -18.138 1.00 98.31 314 ASN A N 1
ATOM 2346 C CA . ASN A 1 314 ? 7.297 7.697 -17.984 1.00 98.31 314 ASN A CA 1
ATOM 2347 C C . ASN A 1 314 ? 5.928 8.361 -17.817 1.00 98.31 314 ASN A C 1
ATOM 2349 O O . ASN A 1 314 ? 4.981 8.052 -18.543 1.00 98.31 314 ASN A O 1
ATOM 2353 N N . GLN A 1 315 ? 5.845 9.349 -16.930 1.00 97.06 315 GLN A N 1
ATOM 2354 C CA . GLN A 1 315 ? 4.631 10.142 -16.726 1.00 97.06 315 GLN A CA 1
ATOM 2355 C C . GLN A 1 315 ? 4.096 10.770 -18.016 1.00 97.06 315 GLN A C 1
ATOM 2357 O O . GLN A 1 315 ? 2.889 10.794 -18.227 1.00 97.06 315 GLN A O 1
ATOM 2362 N N . SER A 1 316 ? 4.973 11.232 -18.911 1.00 97.44 316 SER A N 1
ATOM 2363 C CA . SER A 1 316 ? 4.566 11.795 -20.204 1.00 97.44 316 SER A CA 1
ATOM 2364 C C . SER A 1 316 ? 3.828 10.789 -21.094 1.00 97.44 316 SER A C 1
ATOM 2366 O O . SER A 1 316 ? 2.956 11.180 -21.868 1.00 97.44 316 SER A O 1
ATOM 2368 N N . ILE A 1 317 ? 4.140 9.496 -20.979 1.00 97.56 317 ILE A N 1
ATOM 2369 C CA . ILE A 1 317 ? 3.454 8.433 -21.715 1.00 97.56 317 ILE A CA 1
ATOM 2370 C C . ILE A 1 317 ? 2.092 8.159 -21.080 1.00 97.56 317 ILE A C 1
ATOM 2372 O O . ILE A 1 317 ? 1.108 8.120 -21.814 1.00 97.56 317 ILE A O 1
ATOM 2376 N N . GLU A 1 318 ? 2.023 8.035 -19.750 1.00 95.56 318 GLU A N 1
ATOM 2377 C CA . GLU A 1 318 ? 0.764 7.858 -19.001 1.00 95.56 318 GLU A CA 1
ATOM 2378 C C . GLU A 1 318 ? -0.212 9.021 -19.243 1.00 95.56 318 GLU A C 1
ATOM 2380 O O . GLU A 1 318 ? -1.398 8.798 -19.458 1.00 95.56 318 GLU A O 1
ATOM 2385 N N . LEU A 1 319 ? 0.276 10.266 -19.288 1.00 95.19 319 LEU A N 1
ATOM 2386 C CA . LEU A 1 319 ? -0.550 11.444 -19.582 1.00 95.19 319 LEU A CA 1
ATOM 2387 C C . LEU A 1 319 ? -1.221 11.366 -20.961 1.00 95.19 319 LEU A C 1
ATOM 2389 O O . LEU A 1 319 ? -2.361 11.799 -21.116 1.00 95.19 319 LEU A O 1
ATOM 2393 N N . ASN A 1 320 ? -0.522 10.815 -21.954 1.00 96.38 320 ASN A N 1
ATOM 2394 C CA . ASN A 1 320 ? -1.033 10.675 -23.318 1.00 96.38 320 ASN A CA 1
ATOM 2395 C C . ASN A 1 320 ? -1.783 9.351 -23.546 1.00 96.38 320 ASN A C 1
ATOM 2397 O O . ASN A 1 320 ? -2.576 9.256 -24.479 1.00 96.38 320 ASN A O 1
ATOM 2401 N N . ASN A 1 321 ? -1.537 8.334 -22.714 1.00 95.06 321 ASN A N 1
ATOM 2402 C CA . ASN A 1 321 ? -2.084 6.982 -22.848 1.00 95.06 321 ASN A CA 1
ATOM 2403 C C . ASN A 1 321 ? -2.494 6.418 -21.471 1.00 95.06 321 ASN A C 1
ATOM 2405 O O . ASN A 1 321 ? -1.864 5.466 -20.998 1.00 95.06 321 ASN A O 1
ATOM 2409 N N . PRO A 1 322 ? -3.530 6.982 -20.820 1.00 93.44 322 PRO A N 1
ATOM 2410 C CA . PRO A 1 322 ? -3.868 6.631 -19.445 1.00 93.44 322 PRO A CA 1
ATOM 2411 C C . PRO A 1 322 ? -4.157 5.141 -19.281 1.00 93.44 322 PRO A C 1
ATOM 2413 O O . PRO A 1 322 ? -5.070 4.595 -19.907 1.00 93.44 322 PRO A O 1
ATOM 2416 N N . GLY A 1 323 ? -3.368 4.490 -18.433 1.00 92.75 323 GLY A N 1
ATOM 2417 C CA . GLY A 1 323 ? -3.481 3.068 -18.153 1.00 92.75 323 GLY A CA 1
ATOM 2418 C C . GLY A 1 323 ? -3.211 2.183 -19.349 1.00 92.75 323 GLY A C 1
ATOM 2419 O O . GLY A 1 323 ? -3.846 1.141 -19.479 1.00 92.75 323 GLY A O 1
ATOM 2420 N N . THR A 1 324 ? -2.298 2.584 -20.234 1.00 93.50 324 THR A N 1
ATOM 2421 C CA . THR A 1 324 ? -1.919 1.756 -21.377 1.00 93.50 324 THR A CA 1
ATOM 2422 C C . THR A 1 324 ? -1.573 0.324 -20.961 1.00 93.50 324 THR A C 1
ATOM 2424 O O . THR A 1 324 ? -0.828 0.083 -20.013 1.00 93.50 324 THR A O 1
ATOM 2427 N N . ILE A 1 325 ? -2.118 -0.631 -21.712 1.00 91.25 325 ILE A N 1
ATOM 2428 C CA . ILE A 1 325 ? -1.744 -2.047 -21.640 1.00 91.25 325 ILE A CA 1
ATOM 2429 C C . ILE A 1 325 ? -0.723 -2.426 -22.722 1.00 91.25 325 ILE A C 1
ATOM 2431 O O . ILE A 1 325 ? -0.300 -3.577 -22.803 1.00 91.25 325 ILE A O 1
ATOM 2435 N N . ASN A 1 326 ? -0.338 -1.468 -23.576 1.00 91.69 326 ASN A N 1
ATOM 2436 C CA . ASN A 1 326 ? 0.700 -1.671 -24.575 1.00 91.69 326 ASN A CA 1
ATOM 2437 C C . ASN A 1 326 ? 2.065 -1.765 -23.885 1.00 91.69 326 ASN A C 1
ATOM 2439 O O . ASN A 1 326 ? 2.635 -0.751 -23.474 1.00 91.69 326 ASN A O 1
ATOM 2443 N N . LEU A 1 327 ? 2.588 -2.986 -23.808 1.00 89.19 327 LEU A N 1
ATOM 2444 C CA . LEU A 1 327 ? 3.852 -3.310 -23.158 1.00 89.19 327 LEU A CA 1
ATOM 2445 C C . LEU A 1 327 ? 5.060 -2.595 -23.787 1.00 89.19 327 LEU A C 1
ATOM 2447 O O . LEU A 1 327 ? 6.053 -2.366 -23.098 1.00 89.19 327 LEU A O 1
ATOM 2451 N N . ASP A 1 328 ? 4.978 -2.172 -25.051 1.00 89.19 328 ASP A N 1
ATOM 2452 C CA . ASP A 1 328 ? 6.072 -1.454 -25.714 1.00 89.19 328 ASP A CA 1
ATOM 2453 C C . ASP A 1 328 ? 6.289 -0.048 -25.169 1.00 89.19 328 ASP A C 1
ATOM 2455 O O . ASP A 1 328 ? 7.414 0.456 -25.211 1.00 89.19 328 ASP A O 1
ATOM 2459 N N . LEU A 1 329 ? 5.231 0.547 -24.616 1.00 94.38 329 LEU A N 1
ATOM 2460 C CA . LEU A 1 329 ? 5.263 1.850 -23.959 1.00 94.38 329 LEU A CA 1
ATOM 2461 C C . LEU A 1 329 ? 5.828 1.781 -22.534 1.00 94.38 329 LEU A C 1
ATOM 2463 O O . LEU A 1 329 ? 6.083 2.820 -21.926 1.00 94.38 329 LEU A O 1
ATOM 2467 N N . HIS A 1 330 ? 6.043 0.572 -22.012 1.00 94.56 330 HIS A N 1
ATOM 2468 C CA . HIS A 1 330 ? 6.720 0.333 -20.749 1.00 94.56 330 HIS A CA 1
ATOM 2469 C C . HIS A 1 330 ? 8.204 0.033 -20.962 1.00 94.56 330 HIS A C 1
ATOM 2471 O O . HIS A 1 330 ? 8.619 -0.566 -21.962 1.00 94.56 330 HIS A O 1
ATOM 2477 N N . ASN A 1 331 ? 9.000 0.420 -19.970 1.00 93.31 331 ASN A N 1
ATOM 2478 C CA . ASN A 1 331 ? 10.436 0.187 -19.937 1.00 93.31 331 ASN A CA 1
ATOM 2479 C C . ASN A 1 331 ? 10.795 -0.725 -18.770 1.00 93.31 331 ASN A C 1
ATOM 2481 O O . ASN A 1 331 ? 10.153 -0.694 -17.721 1.00 93.31 331 ASN A O 1
ATOM 2485 N N . HIS A 1 332 ? 11.863 -1.497 -18.935 1.00 92.50 332 HIS A N 1
ATOM 2486 C CA . HIS A 1 332 ? 12.507 -2.161 -17.808 1.00 92.50 332 HIS A CA 1
ATOM 2487 C C . HIS A 1 332 ? 13.030 -1.107 -16.853 1.00 92.50 332 HIS A C 1
ATOM 2489 O O . HIS A 1 332 ? 13.574 -0.087 -17.283 1.00 92.50 332 HIS A O 1
ATOM 2495 N N . LEU A 1 333 ? 12.880 -1.365 -15.559 1.00 94.75 333 LEU A N 1
ATOM 2496 C CA . LEU A 1 333 ? 13.397 -0.446 -14.562 1.00 94.75 333 LEU A CA 1
ATOM 2497 C C . LEU A 1 333 ? 14.930 -0.444 -14.564 1.00 94.75 333 LEU A C 1
ATOM 2499 O O . LEU A 1 333 ? 15.533 0.582 -14.296 1.00 94.75 333 LEU A O 1
ATOM 2503 N N . PHE A 1 334 ? 15.581 -1.557 -14.907 1.00 92.38 334 PHE A N 1
ATOM 2504 C CA . PHE A 1 334 ? 17.040 -1.644 -14.959 1.00 92.38 334 PHE A CA 1
ATOM 2505 C C . PHE A 1 334 ? 17.507 -1.917 -16.387 1.00 92.38 334 PHE A C 1
ATOM 2507 O O . PHE A 1 334 ? 17.063 -2.878 -17.013 1.00 92.38 334 PHE A O 1
ATOM 2514 N N . GLU A 1 335 ? 18.403 -1.068 -16.901 1.00 73.44 335 GLU A N 1
ATOM 2515 C CA . GLU A 1 335 ? 19.038 -1.280 -18.203 1.00 73.44 335 GLU A CA 1
ATOM 2516 C C . GLU A 1 335 ? 19.826 -2.586 -18.211 1.00 73.44 335 GLU A C 1
ATOM 2518 O O . GLU A 1 335 ? 20.711 -2.817 -17.383 1.00 73.44 335 GLU A O 1
ATOM 2523 N N . GLN A 1 336 ? 19.522 -3.417 -19.199 1.00 65.69 336 GLN A N 1
ATOM 2524 C CA . GLN A 1 336 ? 20.186 -4.686 -19.427 1.00 65.69 336 GLN A CA 1
ATOM 2525 C C . GLN A 1 336 ? 20.921 -4.599 -20.762 1.00 65.69 336 GLN A C 1
ATOM 2527 O O . GLN A 1 336 ? 20.330 -4.270 -21.791 1.00 65.69 336 GLN A O 1
ATOM 2532 N N . PHE A 1 337 ? 22.221 -4.897 -20.760 1.00 54.09 337 PHE A N 1
ATOM 2533 C CA . PHE A 1 337 ? 22.946 -5.135 -22.004 1.00 54.09 337 PHE A CA 1
ATOM 2534 C C . PHE A 1 337 ? 22.506 -6.489 -22.546 1.00 54.09 337 PHE A C 1
ATOM 2536 O O . PHE A 1 337 ? 22.958 -7.538 -22.091 1.00 54.09 337 PHE A O 1
ATOM 2543 N N . LEU A 1 338 ? 21.590 -6.457 -23.505 1.00 51.53 338 LEU A N 1
ATOM 2544 C CA . LEU A 1 338 ? 21.046 -7.661 -24.110 1.00 51.53 338 LEU A CA 1
ATOM 2545 C C . LEU A 1 338 ? 21.904 -8.047 -25.297 1.00 51.53 338 LEU A C 1
ATOM 2547 O O . LEU A 1 338 ? 21.659 -7.646 -26.434 1.00 51.53 338 LEU A O 1
ATOM 2551 N N . THR A 1 339 ? 22.918 -8.864 -25.043 1.00 45.25 339 THR A N 1
ATOM 2552 C CA . THR A 1 339 ? 23.463 -9.692 -26.109 1.00 45.25 339 THR A CA 1
ATOM 2553 C C . THR A 1 339 ? 22.452 -10.799 -26.377 1.00 45.25 339 THR A C 1
ATOM 2555 O O . THR A 1 339 ? 22.385 -11.811 -25.681 1.00 45.25 339 THR A O 1
ATOM 2558 N N . SER A 1 340 ? 21.610 -10.583 -27.387 1.00 46.22 340 SER A N 1
ATOM 2559 C CA . SER A 1 340 ? 20.781 -11.643 -27.947 1.00 46.22 340 SER A CA 1
ATOM 2560 C C . SER A 1 340 ? 21.703 -12.665 -28.613 1.00 46.22 340 SER A C 1
ATOM 2562 O O . SER A 1 340 ? 22.014 -12.577 -29.800 1.00 46.22 340 SER A O 1
ATOM 2564 N N . ASN A 1 341 ? 22.209 -13.618 -27.831 1.00 45.06 341 ASN A N 1
ATOM 2565 C CA . ASN A 1 341 ? 22.845 -14.812 -28.369 1.00 45.06 341 ASN A CA 1
ATOM 2566 C C . ASN A 1 341 ? 21.728 -15.713 -28.881 1.00 45.06 341 ASN A C 1
ATOM 2568 O O . ASN A 1 341 ? 21.345 -16.672 -28.214 1.00 45.06 341 ASN A O 1
ATOM 2572 N N . VAL A 1 342 ? 21.162 -15.366 -30.037 1.00 52.00 342 VAL A N 1
ATOM 2573 C CA . VAL A 1 342 ? 20.193 -16.232 -30.700 1.00 52.00 342 VAL A CA 1
ATOM 2574 C C . VAL A 1 342 ? 20.967 -17.455 -31.202 1.00 52.00 342 VAL A C 1
ATOM 2576 O O . VAL A 1 342 ? 21.849 -17.297 -32.053 1.00 52.00 342 VAL A O 1
ATOM 2579 N N . PRO A 1 343 ? 20.719 -18.667 -30.673 1.00 48.34 343 PRO A N 1
ATOM 2580 C CA . PRO A 1 343 ? 21.405 -19.857 -31.151 1.00 48.34 343 PRO A CA 1
ATOM 2581 C C . PRO A 1 343 ? 21.064 -20.047 -32.627 1.00 48.34 343 PRO A C 1
ATOM 2583 O O . PRO A 1 343 ? 19.898 -19.976 -33.009 1.00 48.34 343 PRO A O 1
ATOM 2586 N N . ASN A 1 344 ? 22.069 -20.247 -33.472 1.00 39.03 344 ASN A N 1
ATOM 2587 C CA . ASN A 1 344 ? 21.861 -20.551 -34.883 1.00 39.03 344 ASN A CA 1
ATOM 2588 C C . ASN A 1 344 ? 21.784 -22.083 -35.068 1.00 39.03 344 ASN A C 1
ATOM 2590 O O . ASN A 1 344 ? 22.736 -22.758 -34.667 1.00 39.03 344 ASN A O 1
ATOM 2594 N N . PRO A 1 345 ? 20.724 -22.643 -35.683 1.00 49.16 345 PRO A N 1
ATOM 2595 C CA . PRO A 1 345 ? 19.549 -21.956 -36.216 1.00 49.16 345 PRO A CA 1
ATOM 2596 C C . PRO A 1 345 ? 18.482 -21.689 -35.153 1.00 49.16 345 PRO A C 1
ATOM 2598 O O . PRO A 1 345 ? 18.229 -22.497 -34.264 1.00 49.16 345 PRO A O 1
ATOM 2601 N N . SER A 1 346 ? 17.822 -20.549 -35.304 1.00 53.84 346 SER A N 1
ATOM 2602 C CA . SER A 1 346 ? 16.671 -20.116 -34.517 1.00 53.84 346 SER A CA 1
ATOM 2603 C C . SER A 1 346 ? 15.525 -19.849 -35.479 1.00 53.84 346 SER A C 1
ATOM 2605 O O . SER A 1 346 ? 15.698 -19.179 -36.496 1.00 53.84 346 SER A O 1
ATOM 2607 N N . TYR A 1 347 ? 14.360 -20.411 -35.171 1.00 51.38 347 TYR A N 1
ATOM 2608 C CA . TYR A 1 347 ? 13.152 -20.251 -35.968 1.00 51.38 347 TYR A CA 1
ATOM 2609 C C . TYR A 1 347 ? 12.272 -19.168 -35.338 1.00 51.38 347 TYR A C 1
ATOM 2611 O O . TYR A 1 347 ? 11.854 -19.299 -34.188 1.00 51.38 347 TYR A O 1
ATOM 2619 N N . ILE A 1 348 ? 12.018 -18.092 -36.084 1.00 55.59 348 ILE A N 1
ATOM 2620 C CA . ILE A 1 348 ? 11.068 -17.036 -35.718 1.00 55.59 348 ILE A CA 1
ATOM 2621 C C . ILE A 1 348 ? 9.814 -17.264 -36.564 1.00 55.59 348 ILE A C 1
ATOM 2623 O O . ILE A 1 348 ? 9.858 -17.127 -37.787 1.00 55.59 348 ILE A O 1
ATOM 2627 N N . ASP A 1 349 ? 8.709 -17.642 -35.921 1.00 53.53 349 ASP A N 1
ATOM 2628 C CA . ASP A 1 349 ? 7.415 -17.789 -36.589 1.00 53.53 349 ASP A CA 1
ATOM 2629 C C . ASP A 1 349 ? 6.863 -16.394 -36.920 1.00 53.53 349 ASP A C 1
ATOM 2631 O O . ASP A 1 349 ? 6.449 -15.652 -36.034 1.00 53.53 349 ASP A O 1
ATOM 2635 N N . ALA A 1 350 ? 6.863 -16.027 -38.201 1.00 49.03 350 ALA A N 1
ATOM 2636 C CA . ALA A 1 350 ? 6.377 -14.727 -38.664 1.00 49.03 350 ALA A CA 1
ATOM 2637 C C . ALA A 1 350 ? 4.841 -14.581 -38.624 1.00 49.03 350 ALA A C 1
ATOM 2639 O O . ALA A 1 350 ? 4.333 -13.486 -38.846 1.00 49.03 350 ALA A O 1
ATOM 2640 N N . ILE A 1 351 ? 4.099 -15.671 -38.396 1.00 49.22 351 ILE A N 1
ATOM 2641 C CA . ILE A 1 351 ? 2.630 -15.702 -38.414 1.00 49.22 351 ILE A CA 1
ATOM 2642 C C . ILE A 1 351 ? 2.073 -15.676 -36.986 1.00 49.22 351 ILE A C 1
ATOM 2644 O O . ILE A 1 351 ? 1.102 -14.968 -36.731 1.00 49.22 351 ILE A O 1
ATOM 2648 N N . ASN A 1 352 ? 2.693 -16.412 -36.057 1.00 50.56 352 ASN A N 1
ATOM 2649 C CA . ASN A 1 352 ? 2.246 -16.503 -34.657 1.00 50.56 352 ASN A CA 1
ATOM 2650 C C . ASN A 1 352 ? 3.224 -15.885 -33.646 1.00 50.56 352 ASN A C 1
ATOM 2652 O O . ASN A 1 352 ? 2.966 -15.915 -32.440 1.00 50.56 352 ASN A O 1
ATOM 2656 N N . GLY A 1 353 ? 4.358 -15.353 -34.107 1.00 48.78 353 GLY A N 1
ATOM 2657 C CA . GLY A 1 353 ? 5.329 -14.680 -33.256 1.00 48.78 353 GLY A CA 1
ATOM 2658 C C . GLY A 1 353 ? 4.709 -13.462 -32.583 1.00 48.78 353 GLY A C 1
ATOM 2659 O O . GLY A 1 353 ? 4.152 -12.588 -33.243 1.00 48.78 353 GLY A O 1
ATOM 2660 N N . LYS A 1 354 ? 4.800 -13.401 -31.254 1.00 48.31 354 LYS A N 1
ATOM 2661 C CA . LYS A 1 354 ? 4.549 -12.160 -30.518 1.00 48.31 354 LYS A CA 1
ATOM 2662 C C . LYS A 1 354 ? 5.843 -11.358 -30.493 1.00 48.31 354 LYS A C 1
ATOM 2664 O O . LYS A 1 354 ? 6.890 -11.934 -30.195 1.00 48.31 354 LYS A O 1
ATOM 2669 N N . ASP A 1 355 ? 5.755 -10.052 -30.734 1.00 48.00 355 ASP A N 1
ATOM 2670 C CA . ASP A 1 355 ? 6.835 -9.112 -30.426 1.00 48.00 355 ASP A CA 1
ATOM 2671 C C . ASP A 1 355 ? 7.015 -9.069 -28.905 1.00 48.00 355 ASP A C 1
ATOM 2673 O O . ASP A 1 355 ? 6.425 -8.271 -28.180 1.00 48.00 355 ASP A O 1
ATOM 2677 N N . ILE A 1 356 ? 7.792 -10.013 -28.390 1.00 52.44 356 ILE A N 1
ATOM 2678 C CA . ILE A 1 356 ? 8.311 -9.969 -27.034 1.00 52.44 356 ILE A CA 1
ATOM 2679 C C . ILE A 1 356 ? 9.701 -9.355 -27.136 1.00 52.44 356 ILE A C 1
ATOM 2681 O O . ILE A 1 356 ? 10.572 -9.878 -27.829 1.00 52.44 356 ILE A O 1
ATOM 2685 N N . LYS A 1 357 ? 9.929 -8.236 -26.435 1.00 49.84 357 LYS A N 1
ATOM 2686 C CA . LYS A 1 357 ? 11.254 -7.591 -26.376 1.00 49.84 357 LYS A CA 1
ATOM 2687 C C . LYS A 1 357 ? 12.367 -8.578 -25.936 1.00 49.84 357 LYS A C 1
ATOM 2689 O O . LYS A 1 357 ? 13.537 -8.312 -26.191 1.00 49.84 357 LYS A O 1
ATOM 2694 N N . PHE A 1 358 ? 12.014 -9.718 -25.313 1.00 55.94 358 PHE A N 1
ATOM 2695 C CA . PHE A 1 358 ? 12.923 -10.749 -24.797 1.00 55.94 358 PHE A CA 1
ATOM 2696 C C . PHE A 1 358 ? 12.368 -12.159 -25.044 1.00 55.94 358 PHE A C 1
ATOM 2698 O O . PHE A 1 358 ? 11.325 -12.518 -24.503 1.00 55.94 358 PHE A O 1
ATOM 2705 N N . CYS A 1 359 ? 13.110 -12.992 -25.779 1.00 50.22 359 CYS A N 1
ATOM 2706 C CA . CYS A 1 359 ? 12.793 -14.418 -25.974 1.00 50.22 359 CYS A CA 1
ATOM 2707 C C . CYS A 1 359 ? 13.753 -15.367 -25.224 1.00 50.22 359 CYS A C 1
ATOM 2709 O O . CYS A 1 359 ? 13.620 -16.584 -25.336 1.00 50.22 359 CYS A O 1
ATOM 2711 N N . GLY A 1 360 ? 14.759 -14.847 -24.508 1.00 42.16 360 GLY A N 1
ATOM 2712 C CA . GLY A 1 360 ? 15.828 -15.642 -23.892 1.00 42.16 360 GLY A CA 1
ATOM 2713 C C . GLY A 1 360 ? 15.790 -15.593 -22.366 1.00 42.16 360 GLY A C 1
ATOM 2714 O O . GLY A 1 360 ? 15.883 -14.514 -21.794 1.00 42.16 360 GLY A O 1
ATOM 2715 N N . GLY A 1 361 ? 15.687 -16.757 -21.712 1.00 42.41 361 GLY A N 1
ATOM 2716 C CA . GLY A 1 361 ? 15.820 -16.875 -20.250 1.00 42.41 361 GLY A CA 1
ATOM 2717 C C . GLY A 1 361 ? 14.685 -17.587 -19.509 1.00 42.41 361 GLY A C 1
ATOM 2718 O O . GLY A 1 361 ? 14.739 -17.662 -18.284 1.00 42.41 361 GLY A O 1
ATOM 2719 N N . ILE A 1 362 ? 13.681 -18.142 -20.200 1.00 41.19 362 ILE A N 1
ATOM 2720 C CA . ILE A 1 362 ? 12.603 -18.909 -19.553 1.00 41.19 362 ILE A CA 1
ATOM 2721 C C . ILE A 1 362 ? 13.192 -20.196 -18.944 1.00 41.19 362 ILE A C 1
ATOM 2723 O O . ILE A 1 362 ? 13.361 -21.206 -19.628 1.00 41.19 362 ILE A O 1
ATOM 2727 N N . ARG A 1 363 ? 13.524 -20.180 -17.647 1.00 34.22 363 ARG A N 1
ATOM 2728 C CA . ARG A 1 363 ? 13.732 -21.410 -16.873 1.00 34.22 363 ARG A CA 1
ATOM 2729 C C . ARG A 1 363 ? 12.364 -21.997 -16.550 1.00 34.22 363 ARG A C 1
ATOM 2731 O O . ARG A 1 363 ? 11.655 -21.488 -15.689 1.00 34.22 363 ARG A O 1
ATOM 2738 N N . TYR A 1 364 ? 12.015 -23.090 -17.219 1.00 31.77 364 TYR A N 1
ATOM 2739 C CA . TYR A 1 364 ? 10.915 -23.947 -16.792 1.00 31.77 364 TYR A CA 1
ATOM 2740 C C . TYR A 1 364 ? 11.223 -24.503 -15.391 1.00 31.77 364 TYR A C 1
ATOM 2742 O O . TYR A 1 364 ? 12.218 -25.206 -15.196 1.00 31.77 364 TYR A O 1
ATOM 2750 N N . GLN A 1 365 ? 10.375 -24.202 -14.403 1.00 29.36 365 GLN A N 1
ATOM 2751 C CA . GLN A 1 365 ? 10.324 -24.982 -13.168 1.00 29.36 365 GLN A CA 1
ATOM 2752 C C . GLN A 1 365 ? 9.683 -26.331 -13.512 1.00 29.36 365 GLN A C 1
ATOM 2754 O O . GLN A 1 365 ? 8.472 -26.418 -13.664 1.00 29.36 365 GLN A O 1
ATOM 2759 N N . HIS A 1 366 ? 10.550 -27.337 -13.666 1.00 28.27 366 HIS A N 1
ATOM 2760 C CA . HIS A 1 366 ? 10.339 -28.751 -14.013 1.00 28.27 366 HIS A CA 1
ATOM 2761 C C . HIS A 1 366 ? 10.846 -29.112 -15.412 1.00 28.27 366 HIS A C 1
ATOM 2763 O O . HIS A 1 366 ? 10.132 -28.954 -16.389 1.00 28.27 366 HIS A O 1
ATOM 2769 N N . SER A 1 367 ? 12.043 -29.707 -15.489 1.00 26.22 367 SER A N 1
ATOM 2770 C CA . SER A 1 367 ? 12.170 -31.140 -15.809 1.00 26.22 367 SER A CA 1
ATOM 2771 C C . SER A 1 367 ? 13.628 -31.573 -15.993 1.00 26.22 367 SER A C 1
ATOM 2773 O O . SER A 1 367 ? 14.461 -30.851 -16.533 1.00 26.22 367 SER A O 1
ATOM 2775 N N . ASN A 1 368 ? 13.883 -32.791 -15.522 1.00 27.77 368 ASN A N 1
ATOM 2776 C CA . ASN A 1 368 ? 15.090 -33.591 -15.677 1.00 27.77 368 ASN A CA 1
ATOM 2777 C C . ASN A 1 368 ? 15.548 -33.740 -17.138 1.00 27.77 368 ASN A C 1
ATOM 2779 O O . ASN A 1 368 ? 14.749 -33.607 -18.060 1.00 27.77 368 ASN A O 1
ATOM 2783 N N . ASN A 1 369 ? 16.823 -34.114 -17.305 1.00 33.09 369 ASN A N 1
ATOM 2784 C CA . ASN A 1 369 ? 17.437 -34.642 -18.529 1.00 33.09 369 ASN A CA 1
ATOM 2785 C C . ASN A 1 369 ? 16.443 -35.365 -19.455 1.00 33.09 369 ASN A C 1
ATOM 2787 O O . ASN A 1 369 ? 16.046 -36.494 -19.163 1.00 33.09 369 ASN A O 1
ATOM 2791 N N . ILE A 1 370 ? 16.122 -34.770 -20.605 1.00 24.97 370 ILE A N 1
ATOM 2792 C CA . ILE A 1 370 ? 15.541 -35.492 -21.740 1.00 24.97 370 ILE A CA 1
ATOM 2793 C C . ILE A 1 370 ? 16.309 -35.077 -22.996 1.00 24.97 370 ILE A C 1
ATOM 2795 O O . ILE A 1 370 ? 16.206 -33.952 -23.479 1.00 24.97 370 ILE A O 1
ATOM 2799 N N . ASN A 1 371 ? 17.117 -36.011 -23.497 1.00 27.73 371 ASN A N 1
ATOM 2800 C CA . ASN A 1 371 ? 17.751 -35.937 -24.806 1.00 27.73 371 ASN A CA 1
ATOM 2801 C C . ASN A 1 371 ? 16.674 -36.053 -25.902 1.00 27.73 371 ASN A C 1
ATOM 2803 O O . ASN A 1 371 ? 15.891 -36.998 -25.877 1.00 27.73 371 ASN A O 1
ATOM 2807 N N . ASN A 1 372 ? 16.717 -35.135 -26.876 1.00 29.81 372 ASN A N 1
ATOM 2808 C CA . ASN A 1 372 ? 16.025 -35.137 -28.177 1.00 29.81 372 ASN A CA 1
ATOM 2809 C C . ASN A 1 372 ? 14.492 -35.278 -28.183 1.00 29.81 372 ASN A C 1
ATOM 2811 O O . ASN A 1 372 ? 14.040 -36.412 -28.262 1.00 29.81 372 ASN A O 1
ATOM 2815 N N . ILE A 1 373 ? 13.727 -34.176 -28.318 1.00 23.59 373 ILE A N 1
ATOM 2816 C CA . ILE A 1 373 ? 12.517 -34.103 -29.180 1.00 23.59 373 ILE A CA 1
ATOM 2817 C C . ILE A 1 373 ? 12.335 -32.674 -29.746 1.00 23.59 373 ILE A C 1
ATOM 2819 O O . ILE A 1 373 ? 12.583 -31.675 -29.078 1.00 23.59 373 ILE A O 1
ATOM 2823 N N . THR A 1 374 ? 11.916 -32.647 -31.009 1.00 25.45 374 THR A N 1
ATOM 2824 C CA . THR A 1 374 ? 11.502 -31.562 -31.907 1.00 25.45 374 THR A CA 1
ATOM 2825 C C . THR A 1 374 ? 10.375 -30.646 -31.401 1.00 25.45 374 THR A C 1
ATOM 2827 O O . THR A 1 374 ? 9.462 -31.089 -30.714 1.00 25.45 374 THR A O 1
ATOM 2830 N N . GLU A 1 375 ? 10.461 -29.381 -31.831 1.00 34.12 375 GLU A N 1
ATOM 2831 C CA . GLU A 1 375 ? 9.454 -28.304 -31.902 1.00 34.12 375 GLU A CA 1
ATOM 2832 C C . GLU A 1 375 ? 8.033 -28.596 -31.383 1.00 34.12 375 GLU A C 1
ATOM 2834 O O . GLU A 1 375 ? 7.298 -29.384 -31.977 1.00 34.12 375 GLU A O 1
ATOM 2839 N N . ARG A 1 376 ? 7.592 -27.825 -30.375 1.00 26.23 376 ARG A N 1
ATOM 2840 C CA . ARG A 1 376 ? 6.204 -27.345 -30.253 1.00 26.23 376 ARG A CA 1
ATOM 2841 C C . ARG A 1 376 ? 6.071 -26.161 -29.273 1.00 26.23 376 ARG A C 1
ATOM 2843 O O . ARG A 1 376 ? 6.173 -26.336 -28.069 1.00 26.23 376 ARG A O 1
ATOM 2850 N N . ILE A 1 377 ? 5.762 -25.004 -29.867 1.00 28.09 377 ILE A N 1
ATOM 2851 C CA . ILE A 1 377 ? 4.677 -24.065 -29.520 1.00 28.09 377 ILE A CA 1
ATOM 2852 C C . ILE A 1 377 ? 4.817 -23.184 -28.255 1.00 28.09 377 ILE A C 1
ATOM 2854 O O . ILE A 1 377 ? 4.640 -23.618 -27.123 1.00 28.09 377 ILE A O 1
ATOM 2858 N N . CYS A 1 378 ? 4.985 -21.880 -28.518 1.00 30.44 378 CYS A N 1
ATOM 2859 C CA . CYS A 1 378 ? 4.460 -20.774 -27.710 1.00 30.44 378 CYS A CA 1
ATOM 2860 C C . CYS A 1 378 ? 2.919 -20.744 -27.815 1.00 30.44 378 CYS A C 1
ATOM 2862 O O . CYS A 1 378 ? 2.369 -20.117 -28.716 1.00 30.44 378 CYS A O 1
ATOM 2864 N N . SER A 1 379 ? 2.234 -21.457 -26.926 1.00 28.03 379 SER A N 1
ATOM 2865 C CA . SER A 1 379 ? 0.791 -21.402 -26.604 1.00 28.03 379 SER A CA 1
ATOM 2866 C C . SER A 1 379 ? 0.643 -22.273 -25.340 1.00 28.03 379 SER A C 1
ATOM 2868 O O . SER A 1 379 ? 1.372 -23.249 -25.203 1.00 28.03 379 SER A O 1
ATOM 2870 N N . ASP A 1 380 ? -0.141 -22.033 -24.295 1.00 26.98 380 ASP A N 1
ATOM 2871 C CA . ASP A 1 380 ? -1.214 -21.120 -23.900 1.00 26.98 380 ASP A CA 1
ATOM 2872 C C . ASP A 1 380 ? -1.093 -20.998 -22.351 1.00 26.98 380 ASP A C 1
ATOM 2874 O O . ASP A 1 380 ? -0.428 -21.817 -21.719 1.00 26.98 380 ASP A O 1
ATOM 2878 N N . LEU A 1 381 ? -1.622 -19.993 -21.650 1.00 25.86 381 LEU A N 1
ATOM 2879 C CA . LEU A 1 381 ? -3.020 -19.954 -21.210 1.00 25.86 381 LEU A CA 1
ATOM 2880 C C . LEU A 1 381 ? -3.325 -18.591 -20.557 1.00 25.86 381 LEU A C 1
ATOM 2882 O O . LEU A 1 381 ? -2.631 -18.181 -19.625 1.00 25.86 381 LEU A O 1
ATOM 2886 N N . ILE A 1 382 ? -4.337 -17.942 -21.145 1.00 32.03 382 ILE A N 1
ATOM 2887 C CA . ILE A 1 382 ? -5.457 -17.152 -20.583 1.00 32.03 382 ILE A CA 1
ATOM 2888 C C . ILE A 1 382 ? -5.251 -16.549 -19.190 1.00 32.03 382 ILE A C 1
ATOM 2890 O O . ILE A 1 382 ? -5.127 -17.314 -18.207 1.00 32.03 382 ILE A O 1
#

pLDDT: mean 86.14, std 19.58, range [23.59, 98.94]

Organism: NCBI:txid222440

Sequence (382 aa):
VNNDGGGIYAQLQNSGGVLTITNQTSFVQCNNTDWGGGGINIVSYGSNSKCMISDNVIFERCEAGIGGAMYLDQRYEAIFEVHNCQFIECTSRYYGGAIGYQLYYQTGISICIFDGVSFISCSSQYNTGNGGSISMTVYQVILTINGSLFSDCQSLNNGGAIKIDLYSNSALIIDNGIFTDCGCSGPGRGGAIAIYQQQSDCLISITNSSFTNCKTLSGISNQYGWGGAIVIKMEFQASQLNTTNFLLSDLSFTNCKASCAGNNLHILSPDTLATGQAIKNGNLLTVKDPSNPPYLITDLYTSPQYAYDYMGINQSIELNNPGTINLDLHNHLFEQFLTSNVPNPSYIDAINGKDIKFCGGIRYQHSNNINNITERICSDLI

Radius of gyration: 22.0 Å; chains: 1; bounding box: 51×58×66 Å

Foldseek 3Di:
DQQQALAEEEEAAAAQAEAEAEDQAEAEQQEAARADASAYEYAYNHAQYEYEYEYAYEYELAEYQEASHYEDEHAHQYEYYYEQYEYYLQQHAAEASHYEYEYDDYDAAYEHEAENYEYELAQHHHQNWEASHYEEEDERYEYEYELYEDENQEYQAEASHYEYEDDHQYEDAYENYEAYNAAYEPVYEASHYEYEDQDLNYAYHHELYEHEQRFYHYHPDQFAQYALHYEYEYNDDLVSDANNHAAAYAYEYYNRQTPAAASHYEYEEQDLASNLVSCVVRVRHWYADPVDPVRTDPCCQEDPQCQRNAKYAHPVLCVVPPRDSPNVRIGRSHDYPDPPPQPPPDDADPPPHDPDVDPDDDDPPDDDDDPDDDDDDPDDDD